Protein AF-A0A815SBW1-F1 (afdb_monomer_lite)

Foldseek 3Di:
DDKDFFWFQPPLVVDPPLPDLLDLVSLLSLLRTDTPADPVRVVVVCQQQCPPLQCLLVVLVVVCVPPHDQWLVLLLVLLCVVDVPLVLLQVLLVVFLVLVVVLPDDSGLSSLLLSLLQSCQVPCVVVLQLLLVVSSVVSNPPPPPDDPPDDRDNSSSSSNSSPVLNLLLFAFDFAKFKDFAADDPVNCVQQDARTKMWAQGKDKTARDDPPPPPRPVGAEMEIEGTDSWGFCLSSYSCNVPGRITIDHGGFMWHFSDWDDDPPHIYTRIYTFDLLSYQAEEEEEALCLSPPPPPCSVVVSSVSNVCSNGHYYYGYHNFLSSSLSSCSHPSNVVCQPRLNYAYEYECAHPPDPPRNRRLVVSLLSCVVSPHRDLLRYAYADPWDWDDWLPDFLVVQDPPDLPAPLAEEADADAPLAVVVVADQVFAEEEEDLDQFWDQLPCLNVPDDDNSNVQRSFWNSSNVQVCCCVVPVVNGGGRDLLTWIKIFQIWGARPDVSPDIHTYIYTYDHQAQQVPPRDPDDQDPDPVVSLVSNLSNVRNSLSSVLVPADPLQNRYEYEAEQRCVPNSVDDLLSVLLSCLPQQADDPDPVPPDGSSSSHNHYYHYDNDVVSSVSNVVSNVVSVVVPD

Secondary structure (DSSP, 8-state):
--EEEEEEETTGGGSTT-S-TT-GGGGGGGGGEEESS-HHHHHHHHHHHT-TTTTHHHHHHHHHTTT----HHHHHHHHHHH-TTTHHHHHHHHHHTHHHHTTT--HHHHHHHHHHHHHIIIIIHHHHHHHHHHHHHHHTT-GGG--TT----HHHHHHHHHHHHHHTTSPEEEEEEEEEE---TTGGGS--TTEEEEE-S-EEEE-S-S--TT-TT-SEEEEEEEEEEEE-GGG-TTTTT--EEEEPTT-EEEEEEEE--SS-EEEEEEE-----SSEEEEEE-TTTT-TT-TTHHHHHHHHHS-TT--EEEEEESSHHHHHHHHHSHHHHTTTT-TTEEEEEES--TTSSSTTTHHHHHHHHHHHTTT--GGGEEEE---EEE------GGGS--S---S--EEEEEES-HHHHGGGS-TTSEEEEEEE--SSSTTTTGGGT--SHHHHHHHTBSHHHHHHHIIIIISTT-----TT--EEEEEEEEE-TTT---EEEEEEEEEPPP-TTSSS-SSPPPSSHHHHHHHHHHHHHHHHHHHHHT-GGGGTTEEEEE--TTSSTT---HHHHHHHHHHHHHS-SSTT--S-GGGGSSEEEEEES-HHHHHHHHHHHHHHHHTT-

InterPro domains:
  IPR000768 NAD:arginine ADP-ribosyltransferase, ART [PF01129] (199-272)
  IPR012664 Conserved hypothetical protein CHP02452 [TIGR02452] (424-581)
  IPR019261 Microbial-type PARG, catalytic domain [PF10021] (405-491)
  IPR043472 Macro domain-like [G3DSA:3.40.220.10] (357-618)

pLDDT: mean 80.77, std 14.23, range [39.78, 98.19]

Sequence (624 aa):
MYVQPVGQIRNFEKLKNYESYNDEVVENYLERAVLYMNERTLREKRDEYAIIEDDFGPMLEKKLANGITPSFGTLKEACEQLDRNSDQHYKKSMETYTYFTKRGISKDEAKACAMAIAFYSGGYSALVSTSANYVCRMERKVAELYTDGEKLNSNALMVMYYLIKGLSRIDFYWGVVTRYVNLDKEDAKDYKPGEILTWLQFSSADKGGDNMTHFTGRNTVFKITSLTGRAIQYFSNCAEEEDEVLFLPHSSFLVCRVVECEPQRQIFLRQIELGLSKYVILWVDDNIFDENWGNKQLMEKATTLGTSVNVHFIPKSNTDSALSFLRSEFGQRLKDRESFRIVTDMKRTNEDDPSMAGVRLLMEVQEINNIPHTKVTFNTTSFVDSDARDYMINYPVPERKNKGQINTKQGRIENVIFDILPDKQVIVLDFADERMPGGLFLYGATTQEETICYNSDTYQALLDLKYNRFDGGFFIPEFGCLYIKHVQFFKPPAFNQRRIVDIIAAACYDLTGEHGLHETPHSAEAIAFNTKKKLQAIIAAAQANTEGNGENTYLILGPIGCGAFKNRLESIAKLWAEILLKPLSPDLNTQQRHAFQHIWFLSGTDQKLRVFERAFDLDIDQRL

Radius of gyration: 29.99 Å; chains: 1; bounding box: 76×49×92 Å

Organism: NCBI:txid433720

Structure (mmCIF, N/CA/C/O backbone):
data_AF-A0A815SBW1-F1
#
_entry.id   AF-A0A815SBW1-F1
#
loop_
_atom_site.group_PDB
_atom_site.id
_atom_site.type_symbol
_atom_site.label_atom_id
_atom_site.label_alt_id
_atom_site.label_comp_id
_atom_site.label_asym_id
_atom_site.label_entity_id
_atom_site.label_seq_id
_atom_site.pdbx_PDB_ins_code
_atom_site.Cartn_x
_atom_site.Cartn_y
_atom_site.Cartn_z
_atom_site.occupancy
_atom_site.B_iso_or_equiv
_atom_site.auth_seq_id
_atom_site.auth_comp_id
_atom_site.auth_asym_id
_atom_site.auth_atom_id
_atom_site.pdbx_PDB_model_num
ATOM 1 N N . MET A 1 1 ? 19.023 -7.613 -27.258 1.00 53.91 1 MET A N 1
ATOM 2 C CA . MET A 1 1 ? 18.565 -6.929 -26.009 1.00 53.91 1 MET A CA 1
ATOM 3 C C . MET A 1 1 ? 18.931 -7.862 -24.869 1.00 53.91 1 MET A C 1
ATOM 5 O O . MET A 1 1 ? 18.723 -9.047 -25.053 1.00 53.91 1 MET A O 1
ATOM 9 N N . TYR A 1 2 ? 19.534 -7.423 -23.756 1.00 72.88 2 TYR A N 1
ATOM 10 C CA . TYR A 1 2 ? 19.914 -8.400 -22.721 1.00 72.88 2 TYR A CA 1
ATOM 11 C C . TYR A 1 2 ? 18.680 -8.764 -21.883 1.00 72.88 2 TYR A C 1
ATOM 13 O O . TYR A 1 2 ? 18.217 -7.973 -21.058 1.00 72.88 2 TYR A O 1
ATOM 21 N N . VAL A 1 3 ? 18.115 -9.933 -22.176 1.00 78.81 3 VAL A N 1
ATOM 22 C CA . VAL A 1 3 ? 16.905 -10.485 -21.564 1.00 78.81 3 VAL A CA 1
ATOM 23 C C . VAL A 1 3 ? 17.292 -11.684 -20.709 1.00 78.81 3 VAL A C 1
ATOM 25 O O . VAL A 1 3 ? 18.215 -12.423 -21.037 1.00 78.81 3 VAL A O 1
ATOM 28 N N . GLN A 1 4 ? 16.587 -11.874 -19.600 1.00 81.38 4 GLN A N 1
ATOM 29 C CA . GLN A 1 4 ? 16.710 -13.055 -18.761 1.00 81.38 4 GLN A CA 1
ATOM 30 C C . GLN A 1 4 ? 15.345 -13.735 -18.635 1.00 81.38 4 GLN A C 1
ATOM 32 O O . GLN A 1 4 ? 14.459 -13.169 -17.993 1.00 81.38 4 GLN A O 1
ATOM 37 N N . PRO A 1 5 ? 15.165 -14.947 -19.183 1.00 85.12 5 PRO A N 1
ATOM 38 C CA . PRO A 1 5 ? 14.006 -15.769 -18.867 1.00 85.12 5 PRO A CA 1
ATOM 39 C C . PRO A 1 5 ? 14.010 -16.152 -17.384 1.00 85.12 5 PRO A C 1
ATOM 41 O O . PRO A 1 5 ? 15.034 -16.588 -16.845 1.00 85.12 5 PRO A O 1
ATOM 44 N N . VAL A 1 6 ? 12.865 -15.977 -16.723 1.00 82.44 6 VAL A N 1
ATOM 45 C CA . VAL A 1 6 ? 12.672 -16.235 -15.283 1.00 82.44 6 VAL A CA 1
ATOM 46 C C . VAL A 1 6 ? 11.744 -17.429 -15.057 1.00 82.44 6 VAL A C 1
ATOM 48 O O . VAL A 1 6 ? 11.948 -18.229 -14.138 1.00 82.44 6 VAL A O 1
ATOM 51 N N . GLY A 1 7 ? 10.752 -17.597 -15.926 1.00 87.62 7 GLY A N 1
ATOM 52 C CA . GLY A 1 7 ? 9.811 -18.706 -15.876 1.00 87.62 7 GLY A CA 1
ATOM 53 C C . GLY A 1 7 ? 8.881 -18.719 -17.077 1.00 87.62 7 GLY A C 1
ATOM 54 O O . GLY A 1 7 ? 9.043 -17.940 -18.011 1.00 87.62 7 GLY A O 1
ATOM 55 N N . GLN A 1 8 ? 7.897 -19.608 -17.031 1.00 91.56 8 GLN A N 1
ATOM 56 C CA . GLN A 1 8 ? 6.909 -19.769 -18.094 1.00 91.56 8 GLN A CA 1
ATOM 57 C C . GLN A 1 8 ? 5.559 -20.229 -17.546 1.00 91.56 8 GLN A C 1
ATOM 59 O O . GLN A 1 8 ? 5.488 -21.010 -16.594 1.00 91.56 8 GLN A O 1
ATOM 64 N N . ILE A 1 9 ? 4.483 -19.825 -18.210 1.00 91.81 9 ILE A N 1
ATOM 65 C CA . ILE A 1 9 ? 3.150 -20.397 -18.045 1.00 91.81 9 ILE A CA 1
ATOM 66 C C . ILE A 1 9 ? 2.960 -21.456 -19.133 1.00 91.81 9 ILE A C 1
ATOM 68 O O . ILE A 1 9 ? 2.867 -21.159 -20.323 1.00 91.81 9 ILE A O 1
ATOM 72 N N . ARG A 1 10 ? 2.917 -22.733 -18.744 1.00 88.56 10 ARG A N 1
ATOM 73 C CA . ARG A 1 10 ? 2.839 -23.837 -19.715 1.00 88.56 10 ARG A CA 1
ATOM 74 C C . ARG A 1 10 ? 1.490 -23.861 -20.431 1.00 88.56 10 ARG A C 1
ATOM 76 O O . ARG A 1 10 ? 0.448 -23.728 -19.796 1.00 88.56 10 ARG A O 1
ATOM 83 N N . ASN A 1 11 ? 1.510 -24.160 -21.733 1.00 84.75 11 ASN A N 1
ATOM 84 C CA . ASN A 1 11 ? 0.318 -24.201 -22.593 1.00 84.75 11 ASN A CA 1
ATOM 85 C C . ASN A 1 11 ? -0.473 -22.877 -22.614 1.00 84.75 11 ASN A C 1
ATOM 87 O O . ASN A 1 11 ? -1.696 -22.907 -22.754 1.00 84.75 11 ASN A O 1
ATOM 91 N N . PHE A 1 12 ? 0.208 -21.734 -22.477 1.00 88.44 12 PHE A N 1
ATOM 92 C CA . PHE A 1 12 ? -0.433 -20.418 -22.435 1.00 88.44 12 PHE A CA 1
ATOM 93 C C . PHE A 1 12 ? -1.325 -20.147 -23.660 1.00 88.44 12 PHE A C 1
ATOM 95 O O . PHE A 1 12 ? -2.463 -19.716 -23.512 1.00 88.44 12 PHE A O 1
ATOM 102 N N . GLU A 1 13 ? -0.876 -20.550 -24.852 1.00 81.12 13 GLU A N 1
ATOM 103 C CA . GLU A 1 13 ? -1.617 -20.431 -26.123 1.00 81.12 13 GLU A CA 1
ATOM 104 C C . GLU A 1 13 ? -2.927 -21.239 -26.189 1.00 81.12 13 GLU A C 1
ATOM 106 O O . GLU A 1 13 ? -3.685 -21.120 -27.142 1.00 81.12 13 GLU A O 1
ATOM 111 N N . LYS A 1 14 ? -3.208 -22.118 -25.220 1.00 80.50 14 LYS A N 1
ATOM 112 C CA . LYS A 1 14 ? -4.460 -22.900 -25.183 1.00 80.50 14 LYS A CA 1
ATOM 113 C C . LYS A 1 14 ? -5.508 -22.298 -24.247 1.00 80.50 14 LYS A C 1
ATOM 115 O O . LYS A 1 14 ? -6.581 -22.878 -24.076 1.00 80.50 14 LYS A O 1
ATOM 120 N N . LEU A 1 15 ? -5.192 -21.188 -23.587 1.00 76.88 15 LEU A N 1
ATOM 121 C CA . LEU A 1 15 ? -6.081 -20.533 -22.633 1.00 76.88 15 LEU A CA 1
ATOM 122 C C . LEU A 1 15 ? -7.129 -19.707 -23.395 1.00 76.88 15 LEU A C 1
ATOM 124 O O . LEU A 1 15 ? -6.849 -19.160 -24.448 1.00 76.88 15 LEU A O 1
ATOM 128 N N . LYS A 1 16 ? -8.374 -19.637 -22.920 1.00 58.50 16 LYS A N 1
ATOM 129 C CA . LYS A 1 16 ? -9.474 -19.089 -23.742 1.00 58.50 16 LYS A CA 1
ATOM 130 C C . LYS A 1 16 ? -9.460 -17.561 -23.911 1.00 58.50 16 LYS A C 1
ATOM 132 O O . LYS A 1 16 ? -10.122 -17.071 -24.814 1.00 58.50 16 LYS A O 1
ATOM 137 N N . ASN A 1 17 ? -8.710 -16.832 -23.076 1.00 64.38 17 ASN A N 1
ATOM 138 C CA . ASN A 1 17 ? -8.818 -15.372 -22.940 1.00 64.38 17 ASN A CA 1
ATOM 139 C C . ASN A 1 17 ? -7.468 -14.621 -23.075 1.00 64.38 17 ASN A C 1
ATOM 141 O O . ASN A 1 17 ? -7.315 -13.567 -22.476 1.00 64.38 17 ASN A O 1
ATOM 145 N N . TYR A 1 18 ? -6.462 -15.135 -23.802 1.00 66.38 18 TYR A N 1
ATOM 146 C CA . TYR A 1 18 ? -5.175 -14.416 -23.988 1.00 66.38 18 TYR A CA 1
ATOM 147 C C . TYR A 1 18 ? -5.120 -13.541 -25.257 1.00 66.38 18 TYR A C 1
ATOM 149 O O . TYR A 1 18 ? -4.085 -12.943 -25.552 1.00 66.38 18 TYR A O 1
ATOM 157 N N . GLU A 1 19 ? -6.198 -13.478 -26.048 1.00 60.44 19 GLU A N 1
ATOM 158 C CA . GLU A 1 19 ? -6.179 -12.802 -27.356 1.00 60.44 19 GLU A CA 1
ATOM 159 C C . GLU A 1 19 ? -6.001 -11.275 -27.259 1.00 60.44 19 GLU A C 1
ATOM 161 O O . GLU A 1 19 ? -5.504 -10.663 -28.213 1.00 60.44 19 GLU A O 1
ATOM 166 N N . SER A 1 20 ? -6.347 -10.682 -26.109 1.00 66.44 20 SER A N 1
ATOM 167 C CA . SER A 1 20 ? -6.164 -9.263 -25.801 1.00 66.44 20 SER A CA 1
ATOM 168 C C . SER A 1 20 ? -4.910 -9.059 -24.947 1.00 66.44 20 SER A C 1
ATOM 170 O O . SER A 1 20 ? -4.802 -9.537 -23.824 1.00 66.44 20 SER A O 1
ATOM 172 N N . TYR A 1 21 ? -3.926 -8.348 -25.488 1.00 65.50 21 TYR A N 1
ATOM 173 C CA . TYR A 1 21 ? -2.617 -8.173 -24.854 1.00 65.50 21 TYR A CA 1
ATOM 174 C C . TYR A 1 21 ? -2.571 -7.102 -23.761 1.00 65.50 21 TYR A C 1
ATOM 176 O O . TYR A 1 21 ? -1.640 -7.101 -22.961 1.00 65.50 21 TYR A O 1
ATOM 184 N N . ASN A 1 22 ? -3.567 -6.215 -23.737 1.00 64.88 22 ASN A N 1
ATOM 185 C CA . ASN A 1 22 ? -3.776 -5.244 -22.663 1.00 64.88 22 ASN A CA 1
ATOM 186 C C . ASN A 1 22 ? -4.653 -5.804 -21.543 1.00 64.88 22 ASN A C 1
ATOM 188 O O . ASN A 1 22 ? -4.996 -5.074 -20.619 1.00 64.88 22 ASN A O 1
ATOM 192 N N . ASP A 1 23 ? -5.071 -7.063 -21.662 1.00 72.94 23 ASP A N 1
ATOM 193 C CA . ASP A 1 23 ? -6.018 -7.667 -20.746 1.00 72.94 23 ASP A CA 1
ATOM 194 C C . ASP A 1 23 ? -5.304 -8.134 -19.483 1.00 72.94 23 ASP A C 1
ATOM 196 O O . ASP A 1 23 ? -4.509 -9.071 -19.508 1.00 72.94 23 ASP A O 1
ATOM 200 N N . GLU A 1 24 ? -5.604 -7.488 -18.365 1.00 79.12 24 GLU A N 1
ATOM 201 C CA . GLU A 1 24 ? -5.153 -7.895 -17.035 1.00 79.12 24 GLU A CA 1
ATOM 202 C C . GLU A 1 24 ? -5.547 -9.337 -16.676 1.00 79.12 24 GLU A C 1
ATOM 204 O O . GLU A 1 24 ? -4.886 -9.960 -15.844 1.00 79.12 24 GLU A O 1
ATOM 209 N N . VAL A 1 25 ? -6.555 -9.921 -17.341 1.00 83.12 25 VAL A N 1
ATOM 210 C CA . VAL A 1 25 ? -6.967 -11.321 -17.156 1.00 83.12 25 VAL A CA 1
ATOM 211 C C . VAL A 1 25 ? -5.816 -12.287 -17.437 1.00 83.12 25 VAL A C 1
ATOM 213 O O . VAL A 1 25 ? -5.794 -13.382 -16.870 1.00 83.12 25 VAL A O 1
ATOM 216 N N . VAL A 1 26 ? -4.813 -11.907 -18.240 1.00 85.25 26 VAL A N 1
ATOM 217 C CA . VAL A 1 26 ? -3.614 -12.742 -18.440 1.00 85.25 26 VAL A CA 1
ATOM 218 C C . VAL A 1 26 ? -2.860 -13.006 -17.133 1.00 85.25 26 VAL A C 1
ATOM 220 O O . VAL A 1 26 ? -2.233 -14.056 -16.976 1.00 85.25 26 VAL A O 1
ATOM 223 N N . GLU A 1 27 ? -2.957 -12.099 -16.160 1.00 86.88 27 GLU A N 1
ATOM 224 C CA . GLU A 1 27 ? -2.308 -12.232 -14.856 1.00 86.88 27 GLU A CA 1
ATOM 225 C C . GLU A 1 27 ? -3.006 -13.270 -13.955 1.00 86.88 27 GLU A C 1
ATOM 227 O O . GLU A 1 27 ? -2.385 -13.805 -13.032 1.00 86.88 27 GLU A O 1
ATOM 232 N N . ASN A 1 28 ? -4.248 -13.668 -14.266 1.00 88.31 28 ASN A N 1
ATOM 233 C CA . ASN A 1 28 ? -4.940 -14.781 -13.593 1.00 88.31 28 ASN A CA 1
ATOM 234 C C . ASN A 1 28 ? -4.257 -16.133 -13.836 1.00 88.31 28 ASN A C 1
ATOM 236 O O . ASN A 1 28 ? -4.526 -17.104 -13.136 1.00 88.31 28 ASN A O 1
ATOM 240 N N . TYR A 1 29 ? -3.354 -16.210 -14.813 1.00 89.50 29 TYR A N 1
ATOM 241 C CA . TYR A 1 29 ? -2.594 -17.421 -15.099 1.00 89.50 29 TYR A CA 1
ATOM 242 C C . TYR A 1 29 ? -1.219 -17.451 -14.424 1.00 89.50 29 TYR A C 1
ATOM 244 O O . TYR A 1 29 ? -0.520 -18.459 -14.545 1.00 89.50 29 TYR A O 1
ATOM 252 N N . LEU A 1 30 ? -0.834 -16.399 -13.687 1.00 88.06 30 LEU A N 1
ATOM 253 C CA . LEU A 1 30 ? 0.416 -16.378 -12.918 1.00 88.06 30 LEU A CA 1
ATOM 254 C C . LEU A 1 30 ? 0.478 -17.502 -11.879 1.00 88.06 30 LEU A C 1
ATOM 256 O O . LEU A 1 30 ? 1.564 -18.022 -11.639 1.00 88.06 30 LEU A O 1
ATOM 260 N N . GLU A 1 31 ? -0.653 -17.953 -11.327 1.00 89.62 31 GLU A N 1
ATOM 261 C CA . GLU A 1 31 ? -0.696 -19.136 -10.449 1.00 89.62 31 GLU A CA 1
ATOM 262 C C . GLU A 1 31 ? -0.103 -20.401 -11.102 1.00 89.62 31 GLU A C 1
ATOM 264 O O . GLU A 1 31 ? 0.369 -21.300 -10.410 1.00 89.62 31 GLU A O 1
ATOM 269 N N . ARG A 1 32 ? -0.101 -20.475 -12.441 1.00 90.31 32 ARG A N 1
ATOM 270 C CA . ARG A 1 32 ? 0.419 -21.605 -13.230 1.00 90.31 32 ARG A CA 1
ATOM 271 C C . ARG A 1 32 ? 1.859 -21.393 -13.690 1.00 90.31 32 ARG A C 1
ATOM 273 O O . ARG A 1 32 ? 2.385 -22.226 -14.437 1.00 90.31 32 ARG A O 1
ATOM 280 N N . ALA A 1 33 ? 2.477 -20.275 -13.312 1.00 88.31 33 ALA A N 1
ATOM 281 C CA . ALA A 1 33 ? 3.846 -19.967 -13.678 1.00 88.31 33 ALA A CA 1
ATOM 282 C C . ALA A 1 33 ? 4.804 -20.963 -13.016 1.00 88.31 33 ALA A C 1
ATOM 284 O O . ALA A 1 33 ? 4.815 -21.144 -11.801 1.00 88.31 33 ALA A O 1
ATOM 285 N N . VAL A 1 34 ? 5.641 -21.589 -13.839 1.00 86.00 34 VAL A N 1
ATOM 286 C CA . VAL A 1 34 ? 6.724 -22.465 -13.402 1.00 86.00 34 VAL A CA 1
ATOM 287 C C . VAL A 1 34 ? 8.032 -21.735 -13.632 1.00 86.00 34 VAL A C 1
ATOM 289 O O . VAL A 1 34 ? 8.348 -21.326 -14.750 1.00 86.00 34 VAL A O 1
ATOM 292 N N . LEU A 1 35 ? 8.809 -21.589 -12.569 1.00 82.19 35 LEU A N 1
ATOM 293 C CA . LEU A 1 35 ? 10.107 -20.936 -12.630 1.00 82.19 35 LEU A CA 1
ATOM 294 C C . LEU A 1 35 ? 11.154 -21.900 -13.179 1.00 82.19 35 LEU A C 1
ATOM 296 O O . LEU A 1 35 ? 11.156 -23.088 -12.855 1.00 82.19 35 LEU A O 1
ATOM 300 N N . TYR A 1 36 ? 12.085 -21.385 -13.982 1.00 81.38 36 TYR A N 1
ATOM 301 C CA . TYR A 1 36 ? 13.206 -22.190 -14.491 1.00 81.38 36 TYR A CA 1
ATOM 302 C C . TYR A 1 36 ? 14.205 -22.590 -13.405 1.00 81.38 36 TYR A C 1
ATOM 304 O O . TYR A 1 36 ? 15.085 -23.424 -13.608 1.00 81.38 36 TYR A O 1
ATOM 312 N N . MET A 1 37 ? 14.060 -21.984 -12.236 1.00 69.19 37 MET A N 1
ATOM 313 C CA . MET A 1 37 ? 14.934 -22.091 -11.089 1.00 69.19 37 MET A CA 1
ATOM 314 C C . MET A 1 37 ? 14.048 -22.387 -9.875 1.00 69.19 37 MET A C 1
ATOM 316 O O . MET A 1 37 ? 13.031 -21.721 -9.693 1.00 69.19 37 MET A O 1
ATOM 320 N N . ASN A 1 38 ? 14.392 -23.381 -9.051 1.00 64.69 38 ASN A N 1
ATOM 321 C CA . ASN A 1 38 ? 13.606 -23.674 -7.843 1.00 64.69 38 ASN A CA 1
ATOM 322 C C . ASN A 1 38 ? 13.710 -22.522 -6.819 1.00 64.69 38 ASN A C 1
ATOM 324 O O . ASN A 1 38 ? 14.631 -21.710 -6.901 1.00 64.69 38 ASN A O 1
ATOM 328 N N . GLU A 1 39 ? 12.787 -22.443 -5.853 1.00 56.88 39 GLU A N 1
ATOM 329 C CA . GLU A 1 39 ? 12.709 -21.333 -4.888 1.00 56.88 39 GLU A CA 1
ATOM 330 C C . GLU A 1 39 ? 14.017 -21.085 -4.125 1.00 56.88 39 GLU A C 1
ATOM 332 O O . GLU A 1 39 ? 14.479 -19.947 -4.045 1.00 56.88 39 GLU A O 1
ATOM 337 N N . ARG A 1 40 ? 14.639 -22.150 -3.607 1.00 62.28 40 ARG A N 1
ATOM 338 C CA . ARG A 1 40 ? 15.899 -22.075 -2.859 1.00 62.28 40 ARG A CA 1
ATOM 339 C C . ARG A 1 40 ? 17.015 -21.508 -3.727 1.00 62.28 40 ARG A C 1
ATOM 341 O O . ARG A 1 40 ? 17.660 -20.544 -3.331 1.00 62.28 40 ARG A O 1
ATOM 348 N N . THR A 1 41 ? 17.175 -22.047 -4.931 1.00 61.12 41 THR A N 1
ATOM 349 C CA . THR A 1 41 ? 18.175 -21.577 -5.883 1.00 61.12 41 THR A CA 1
ATOM 350 C C . THR A 1 41 ? 17.850 -20.170 -6.359 1.00 61.12 41 THR A C 1
ATOM 352 O O . THR A 1 41 ? 18.774 -19.411 -6.539 1.00 61.12 41 THR A O 1
ATOM 355 N N . LEU A 1 42 ? 16.591 -19.753 -6.512 1.00 57.41 42 LEU A N 1
ATOM 356 C CA . LEU A 1 42 ? 16.246 -18.364 -6.853 1.00 57.41 42 LEU A CA 1
ATOM 357 C C . LEU A 1 42 ? 16.512 -17.378 -5.710 1.00 57.41 42 LEU A C 1
ATOM 359 O O . LEU A 1 42 ? 16.828 -16.229 -5.992 1.00 57.41 42 LEU A O 1
ATOM 363 N N . ARG A 1 43 ? 16.395 -17.802 -4.445 1.00 56.97 43 ARG A N 1
ATOM 364 C CA . ARG A 1 43 ? 16.778 -16.996 -3.272 1.00 56.97 43 ARG A CA 1
ATOM 365 C C . ARG A 1 43 ? 18.297 -16.884 -3.150 1.00 56.97 43 ARG A C 1
ATOM 367 O O . ARG A 1 43 ? 18.799 -15.771 -3.101 1.00 56.97 43 ARG A O 1
ATOM 374 N N . GLU A 1 44 ? 19.015 -18.006 -3.208 1.00 57.97 44 GLU A N 1
ATOM 375 C CA . GLU A 1 44 ? 20.489 -18.049 -3.240 1.00 57.97 44 GLU A CA 1
ATOM 376 C C . GLU A 1 44 ? 21.028 -17.258 -4.446 1.00 57.97 44 GLU A C 1
ATOM 378 O O . GLU A 1 44 ? 21.955 -16.461 -4.330 1.00 57.97 44 GLU A O 1
ATOM 383 N N . LYS A 1 45 ? 20.353 -17.381 -5.594 1.00 51.16 45 LYS A N 1
ATOM 384 C CA . LYS A 1 45 ? 20.628 -16.596 -6.791 1.00 51.16 45 LYS A CA 1
ATOM 385 C C . LYS A 1 45 ? 20.134 -15.169 -6.726 1.00 51.16 45 LYS A C 1
ATOM 387 O O . LYS A 1 45 ? 20.577 -14.388 -7.535 1.00 51.16 45 LYS A O 1
ATOM 392 N N . ARG A 1 46 ? 19.246 -14.753 -5.834 1.00 52.72 46 ARG A N 1
ATOM 393 C CA . ARG A 1 46 ? 18.925 -13.324 -5.715 1.00 52.72 46 ARG A CA 1
ATOM 394 C C . ARG A 1 46 ? 20.130 -12.574 -5.150 1.00 52.72 46 ARG A C 1
ATOM 396 O O . ARG A 1 46 ? 20.477 -11.520 -5.679 1.00 52.72 46 ARG A O 1
ATOM 403 N N . ASP A 1 47 ? 20.789 -13.185 -4.168 1.00 48.38 47 ASP A N 1
ATOM 404 C CA . ASP A 1 47 ? 22.033 -12.697 -3.569 1.00 48.38 47 ASP A CA 1
ATOM 405 C C . ASP A 1 47 ? 23.230 -12.826 -4.536 1.00 48.38 47 ASP A C 1
ATOM 407 O O . ASP A 1 47 ? 24.166 -12.034 -4.470 1.00 48.38 47 ASP A O 1
ATOM 411 N N . GLU A 1 48 ? 23.193 -13.793 -5.465 1.00 43.03 48 GLU A N 1
ATOM 412 C CA . GLU A 1 48 ? 24.248 -14.035 -6.466 1.00 43.03 48 GLU A CA 1
ATOM 413 C C . GLU A 1 48 ? 23.982 -13.387 -7.842 1.00 43.03 48 GLU A C 1
ATOM 415 O O . GLU A 1 48 ? 24.920 -13.138 -8.575 1.00 43.03 48 GLU A O 1
ATOM 420 N N . TYR A 1 49 ? 22.736 -13.111 -8.244 1.00 40.69 49 TYR A N 1
ATOM 421 C CA . TYR A 1 49 ? 22.359 -12.628 -9.592 1.00 40.69 49 TYR A CA 1
ATOM 422 C C . TYR A 1 49 ? 22.096 -11.134 -9.634 1.00 40.69 49 TYR A C 1
ATOM 424 O O . TYR A 1 49 ? 21.878 -10.602 -10.731 1.00 40.69 49 TYR A O 1
ATOM 432 N N . ALA A 1 50 ? 22.142 -10.493 -8.462 1.00 43.81 50 ALA A N 1
ATOM 433 C CA . ALA A 1 50 ? 21.922 -9.075 -8.289 1.00 43.81 50 ALA A CA 1
ATOM 434 C C . ALA A 1 50 ? 20.615 -8.686 -9.003 1.00 43.81 50 ALA A C 1
ATOM 436 O O . ALA A 1 50 ? 20.613 -8.040 -10.049 1.00 43.81 50 ALA A O 1
ATOM 437 N N . ILE A 1 51 ? 19.472 -9.151 -8.489 1.00 47.38 51 ILE A N 1
ATOM 438 C CA . ILE A 1 51 ? 18.192 -8.525 -8.848 1.00 47.38 51 ILE A CA 1
ATOM 439 C C . ILE A 1 51 ? 18.200 -7.186 -8.118 1.00 47.38 51 ILE A C 1
ATOM 441 O O . ILE A 1 51 ? 17.772 -7.080 -6.971 1.00 47.38 51 ILE A O 1
ATOM 445 N N . ILE A 1 52 ? 18.828 -6.198 -8.755 1.00 51.59 52 ILE A N 1
ATOM 446 C CA . ILE A 1 52 ? 19.213 -4.932 -8.138 1.00 51.59 52 ILE A CA 1
ATOM 447 C C . ILE A 1 52 ? 18.035 -3.948 -8.160 1.00 51.59 52 ILE A C 1
ATOM 449 O O . ILE A 1 52 ? 18.237 -2.767 -8.367 1.00 51.59 52 ILE A O 1
ATOM 453 N N . GLU A 1 53 ? 16.787 -4.386 -8.006 1.00 54.94 53 GLU A N 1
ATOM 454 C CA . GLU A 1 53 ? 15.649 -3.448 -7.984 1.00 54.94 53 GLU A CA 1
ATOM 455 C C . GLU A 1 53 ? 15.604 -2.651 -6.671 1.00 54.94 53 GLU A C 1
ATOM 457 O O . GLU A 1 53 ? 15.299 -1.457 -6.667 1.00 54.94 53 GLU A O 1
ATOM 462 N N . ASP A 1 54 ? 15.992 -3.290 -5.565 1.00 55.84 54 ASP A N 1
ATOM 463 C CA . ASP A 1 54 ? 16.064 -2.674 -4.234 1.00 55.84 54 ASP A CA 1
ATOM 464 C C . ASP A 1 54 ? 17.364 -1.907 -3.998 1.00 55.84 54 ASP A C 1
ATOM 466 O O . ASP A 1 54 ? 17.367 -0.836 -3.394 1.00 55.84 54 ASP A O 1
ATOM 470 N N . ASP A 1 55 ? 18.472 -2.474 -4.477 1.00 57.16 55 ASP A N 1
ATOM 471 C CA . ASP A 1 55 ? 19.816 -2.026 -4.128 1.00 57.16 55 ASP A CA 1
ATOM 472 C C . ASP A 1 55 ? 20.444 -1.144 -5.209 1.00 57.16 55 ASP A C 1
ATOM 474 O O . ASP A 1 55 ? 21.599 -0.764 -5.054 1.00 57.16 55 ASP A O 1
ATOM 478 N N . PHE A 1 56 ? 19.734 -0.782 -6.295 1.00 67.75 56 PHE A N 1
ATOM 479 C CA . PHE A 1 56 ? 20.395 -0.106 -7.422 1.00 67.75 56 PHE A CA 1
ATOM 480 C C . PHE A 1 56 ? 20.958 1.238 -6.981 1.00 67.75 56 PHE A C 1
ATOM 482 O O . PHE A 1 56 ? 22.144 1.504 -7.151 1.00 67.75 56 PHE A O 1
ATOM 489 N N . GLY A 1 57 ? 20.114 2.066 -6.362 1.00 71.00 57 GLY A N 1
ATOM 490 C CA . GLY A 1 57 ? 20.509 3.352 -5.790 1.00 71.00 57 GLY A CA 1
ATOM 491 C C . GLY A 1 57 ? 21.605 3.194 -4.731 1.00 71.00 57 GLY A C 1
ATOM 492 O O . GLY A 1 57 ? 22.702 3.706 -4.949 1.00 71.00 57 GLY A O 1
ATOM 493 N N . PRO A 1 58 ? 21.369 2.435 -3.641 1.00 70.31 58 PRO A N 1
ATOM 494 C CA . PRO A 1 58 ? 22.363 2.216 -2.585 1.00 70.31 58 PRO A CA 1
ATOM 495 C C . PRO A 1 58 ? 23.713 1.664 -3.077 1.00 70.31 58 PRO A C 1
ATOM 497 O O . PRO A 1 58 ? 24.779 2.056 -2.599 1.00 70.31 58 PRO A O 1
ATOM 500 N N . MET A 1 59 ? 23.706 0.768 -4.063 1.00 71.94 59 MET A N 1
ATOM 501 C CA . MET A 1 59 ? 24.919 0.243 -4.687 1.00 71.94 59 MET A CA 1
ATOM 502 C C . MET A 1 59 ? 25.635 1.327 -5.494 1.00 71.94 59 MET A C 1
ATOM 504 O O . MET A 1 59 ? 26.852 1.461 -5.360 1.00 71.94 59 MET A O 1
ATOM 508 N N . LEU A 1 60 ? 24.920 2.101 -6.318 1.00 76.62 60 LEU A N 1
ATOM 509 C CA . LEU A 1 60 ? 25.514 3.229 -7.039 1.00 76.62 60 LEU A CA 1
ATOM 510 C C . LEU A 1 60 ? 26.131 4.236 -6.062 1.00 76.62 60 LEU A C 1
ATOM 512 O O . LEU A 1 60 ? 27.270 4.651 -6.267 1.00 76.62 60 LEU A O 1
ATOM 516 N N . GLU A 1 61 ? 25.438 4.555 -4.966 1.00 76.88 61 GLU A N 1
ATOM 517 C CA . GLU A 1 61 ? 25.953 5.404 -3.885 1.00 76.88 61 GLU A CA 1
ATOM 518 C C . GLU A 1 61 ? 27.250 4.838 -3.302 1.00 76.88 61 GLU A C 1
ATOM 520 O O . GLU A 1 61 ? 28.252 5.548 -3.221 1.00 76.88 61 GLU A O 1
ATOM 525 N N . LYS A 1 62 ? 27.286 3.540 -2.977 1.00 77.38 62 LYS A N 1
ATOM 526 C CA . LYS A 1 62 ? 28.494 2.868 -2.474 1.00 77.38 62 LYS A CA 1
ATOM 527 C C . LYS A 1 62 ? 29.651 2.911 -3.474 1.00 77.38 62 LYS A C 1
ATOM 529 O O . LYS A 1 62 ? 30.799 3.074 -3.067 1.00 77.38 62 LYS A O 1
ATOM 534 N N . LYS A 1 63 ? 29.386 2.746 -4.774 1.00 76.88 63 LYS A N 1
ATOM 535 C CA . LYS A 1 63 ? 30.428 2.813 -5.816 1.00 76.88 63 LYS A CA 1
ATOM 536 C C . LYS A 1 63 ? 30.935 4.250 -6.010 1.00 76.88 63 LYS A C 1
ATOM 538 O O . LYS A 1 63 ? 32.126 4.422 -6.262 1.00 76.88 63 LYS A O 1
ATOM 543 N N . LEU A 1 64 ? 30.070 5.256 -5.853 1.00 78.31 64 LEU A N 1
ATOM 544 C CA . LEU A 1 64 ? 30.420 6.684 -5.909 1.00 78.31 64 LEU A CA 1
ATOM 545 C C . LEU A 1 64 ? 31.166 7.167 -4.652 1.00 78.31 64 LEU A C 1
ATOM 547 O O . LEU A 1 64 ? 32.034 8.033 -4.756 1.00 78.31 64 LEU A O 1
ATOM 551 N N . ALA A 1 65 ? 30.907 6.556 -3.489 1.00 70.19 65 ALA A N 1
ATOM 552 C CA . ALA A 1 65 ? 31.533 6.891 -2.205 1.00 70.19 65 ALA A CA 1
ATOM 553 C C . ALA A 1 65 ? 33.073 6.758 -2.187 1.00 70.19 65 ALA A C 1
ATOM 555 O O . ALA A 1 65 ? 33.724 7.298 -1.294 1.00 70.19 65 ALA A O 1
ATOM 556 N N . ASN A 1 66 ? 33.680 6.126 -3.198 1.00 64.69 66 ASN A N 1
ATOM 557 C CA . ASN A 1 66 ? 35.131 6.070 -3.409 1.00 64.69 66 ASN A CA 1
ATOM 558 C C . ASN A 1 66 ? 35.721 7.390 -3.965 1.00 64.69 66 ASN A C 1
ATOM 560 O O . ASN A 1 66 ? 36.555 7.367 -4.869 1.00 64.69 66 ASN A O 1
ATOM 564 N N . GLY A 1 67 ? 35.310 8.542 -3.419 1.00 60.44 67 GLY A N 1
ATOM 565 C CA . GLY A 1 67 ? 35.980 9.833 -3.625 1.00 60.44 67 GLY A CA 1
ATOM 566 C C . GLY A 1 67 ? 35.280 10.859 -4.523 1.00 60.44 67 GLY A C 1
ATOM 567 O O . GLY A 1 67 ? 35.881 11.898 -4.789 1.00 60.44 67 GLY A O 1
ATOM 568 N N . ILE A 1 68 ? 34.039 10.629 -4.972 1.00 71.38 68 ILE A N 1
ATOM 569 C CA . ILE A 1 68 ? 33.268 11.621 -5.743 1.00 71.38 68 ILE A CA 1
ATOM 570 C C . ILE A 1 68 ? 31.992 11.973 -4.979 1.00 71.38 68 ILE A C 1
ATOM 572 O O . ILE A 1 68 ? 31.120 11.128 -4.807 1.00 71.38 68 ILE A O 1
ATOM 576 N N . THR A 1 69 ? 31.854 13.231 -4.559 1.00 83.00 69 THR A N 1
ATOM 577 C CA . THR A 1 69 ? 30.606 13.734 -3.968 1.00 83.00 69 THR A CA 1
ATOM 578 C C . THR A 1 69 ? 29.596 14.024 -5.085 1.00 83.00 69 THR A C 1
ATOM 580 O O . THR A 1 69 ? 29.846 14.918 -5.906 1.00 83.00 69 THR A O 1
ATOM 583 N N . PRO A 1 70 ? 28.455 13.313 -5.158 1.00 88.44 70 PRO A N 1
ATOM 584 C CA . PRO A 1 70 ? 27.442 13.594 -6.166 1.00 88.44 70 PRO A CA 1
ATOM 585 C C . PRO A 1 70 ? 26.848 14.988 -5.951 1.00 88.44 70 PRO A C 1
ATOM 587 O O . PRO A 1 70 ? 26.393 15.319 -4.860 1.00 88.44 70 PRO A O 1
ATOM 590 N N . SER A 1 71 ? 26.828 15.798 -7.003 1.00 93.00 71 SER A N 1
ATOM 591 C CA . SER A 1 71 ? 26.160 17.102 -7.056 1.00 93.00 71 SER A CA 1
ATOM 592 C C . SER A 1 71 ? 25.797 17.427 -8.502 1.00 93.00 71 SER A C 1
ATOM 594 O O . SER A 1 71 ? 26.249 16.749 -9.431 1.00 93.00 71 SER A O 1
ATOM 596 N N . PHE A 1 72 ? 25.013 18.478 -8.720 1.00 95.75 72 PHE A N 1
ATOM 597 C CA . PHE A 1 72 ? 24.783 18.977 -10.075 1.00 95.75 72 PHE A CA 1
ATOM 598 C C . PHE A 1 72 ? 26.090 19.377 -10.773 1.00 95.75 72 PHE A C 1
ATOM 600 O O . PHE A 1 72 ? 26.253 19.113 -11.962 1.00 95.75 72 PHE A O 1
ATOM 607 N N . GLY A 1 73 ? 27.033 19.972 -10.036 1.00 94.25 73 GLY A N 1
ATOM 608 C CA . GLY A 1 73 ? 28.342 20.356 -10.568 1.00 94.25 73 GLY A CA 1
ATOM 609 C C . GLY A 1 73 ? 29.146 19.153 -11.060 1.00 94.25 73 GLY A C 1
ATOM 610 O O . GLY A 1 73 ? 29.584 19.141 -12.207 1.00 94.25 73 GLY A O 1
ATOM 611 N N . THR A 1 74 ? 29.258 18.102 -10.240 1.00 92.69 74 THR A N 1
ATOM 612 C CA . THR A 1 74 ? 30.019 16.898 -10.619 1.00 92.69 74 THR A CA 1
ATOM 613 C C . THR A 1 74 ? 29.341 16.104 -11.734 1.00 92.69 74 THR A C 1
ATOM 615 O O . THR A 1 74 ? 30.028 15.552 -12.592 1.00 92.69 74 THR A O 1
ATOM 618 N N . LEU A 1 75 ? 28.002 16.092 -11.801 1.00 94.62 75 LEU A N 1
ATOM 619 C CA . LEU A 1 75 ? 27.287 15.531 -12.952 1.00 94.62 75 LEU A CA 1
ATOM 620 C C . LEU A 1 75 ? 27.546 16.336 -14.231 1.00 94.62 75 LEU A C 1
ATOM 622 O O . LEU A 1 75 ? 27.734 15.741 -15.291 1.00 94.62 75 LEU A O 1
ATOM 626 N N . LYS A 1 76 ? 27.551 17.671 -14.153 1.00 94.06 76 LYS A N 1
ATOM 627 C CA . LYS A 1 76 ? 27.809 18.529 -15.314 1.00 94.06 76 LYS A CA 1
ATOM 628 C C . LYS A 1 76 ? 29.199 18.267 -15.888 1.00 94.06 76 LYS A C 1
ATOM 630 O O . LYS A 1 76 ? 29.312 18.037 -17.087 1.00 94.06 76 LYS A O 1
ATOM 635 N N . GLU A 1 77 ? 30.219 18.216 -15.034 1.00 92.06 77 GLU A N 1
ATOM 636 C CA . GLU A 1 77 ? 31.594 17.875 -15.425 1.00 92.06 77 GLU A CA 1
ATOM 637 C C . GLU A 1 77 ? 31.676 16.474 -16.047 1.00 92.06 77 GLU A C 1
ATOM 639 O O . GLU A 1 77 ? 32.328 16.282 -17.074 1.00 92.06 77 GLU A O 1
ATOM 644 N N . ALA A 1 78 ? 30.976 15.493 -15.467 1.00 91.19 78 ALA A N 1
ATOM 645 C CA . ALA A 1 78 ? 30.887 14.147 -16.027 1.00 91.19 78 ALA A CA 1
ATOM 646 C C . ALA A 1 78 ? 30.254 14.155 -17.430 1.00 91.19 78 ALA A C 1
ATOM 648 O O . ALA A 1 78 ? 30.778 13.509 -18.336 1.00 91.19 78 ALA A O 1
ATOM 649 N N . CYS A 1 79 ? 29.171 14.912 -17.632 1.00 92.31 79 CYS A N 1
ATOM 650 C CA . CYS A 1 79 ? 28.525 15.056 -18.937 1.00 92.31 79 CYS A CA 1
ATOM 651 C C . CYS A 1 79 ? 29.430 15.776 -19.945 1.00 92.31 79 CYS A C 1
ATOM 653 O O . CYS A 1 79 ? 29.516 15.325 -21.074 1.00 92.31 79 CYS A O 1
ATOM 655 N N . GLU A 1 80 ? 30.144 16.837 -19.555 1.00 91.75 80 GLU A N 1
ATOM 656 C CA . GLU A 1 80 ? 31.100 17.569 -20.413 1.00 91.75 80 GLU A CA 1
ATOM 657 C C . GLU A 1 80 ? 32.282 16.702 -20.876 1.00 91.75 80 GLU A C 1
ATOM 659 O O . GLU A 1 80 ? 32.804 16.871 -21.979 1.00 91.75 80 GLU A O 1
ATOM 664 N N . GLN A 1 81 ? 32.712 15.753 -20.043 1.00 89.81 81 GLN A N 1
ATOM 665 C CA . GLN A 1 81 ? 33.759 14.799 -20.412 1.00 89.81 81 GLN A CA 1
ATOM 666 C C . GLN A 1 81 ? 33.263 13.718 -21.381 1.00 89.81 81 GLN A C 1
ATOM 668 O O . GLN A 1 81 ? 34.062 13.170 -22.142 1.00 89.81 81 GLN A O 1
ATOM 673 N N . LEU A 1 82 ? 31.970 13.387 -21.335 1.00 88.56 82 LEU A N 1
ATOM 674 C CA . LEU A 1 82 ? 31.342 12.387 -22.202 1.00 88.56 82 LEU A CA 1
ATOM 675 C C . LEU A 1 82 ? 30.813 12.994 -23.511 1.00 88.56 82 LEU A C 1
ATOM 677 O O . LEU A 1 82 ? 30.875 12.340 -24.549 1.00 88.56 82 LEU A O 1
ATOM 681 N N . ASP A 1 83 ? 30.344 14.239 -23.456 1.00 86.94 83 ASP A N 1
ATOM 682 C CA . ASP A 1 83 ? 29.811 15.028 -24.559 1.00 86.94 83 ASP A CA 1
ATOM 683 C C . ASP A 1 83 ? 30.426 16.432 -24.578 1.00 86.94 83 ASP A C 1
ATOM 685 O O . ASP A 1 83 ? 30.220 17.247 -23.676 1.00 86.94 83 ASP A O 1
ATOM 689 N N . ARG A 1 84 ? 31.117 16.758 -25.673 1.00 71.50 84 ARG A N 1
ATOM 690 C CA . ARG A 1 84 ? 31.700 18.090 -25.884 1.00 71.50 84 ARG A CA 1
ATOM 691 C C . ARG A 1 84 ? 30.652 19.181 -26.154 1.00 71.50 84 ARG A C 1
ATOM 693 O O . ARG A 1 84 ? 31.013 20.353 -26.116 1.00 71.50 84 ARG A O 1
ATOM 700 N N . ASN A 1 85 ? 29.394 18.824 -26.422 1.00 73.44 85 ASN A N 1
ATOM 701 C CA . ASN A 1 85 ? 28.266 19.729 -26.667 1.00 73.44 85 ASN A CA 1
ATOM 702 C C . ASN A 1 85 ? 27.166 19.616 -25.586 1.00 73.44 85 ASN A C 1
ATOM 704 O O . ASN A 1 85 ? 25.973 19.726 -25.868 1.00 73.44 85 ASN A O 1
ATOM 708 N N . SER A 1 86 ? 27.562 19.439 -24.322 1.00 81.56 86 SER A N 1
ATOM 709 C CA . SER A 1 86 ? 26.636 19.199 -23.204 1.00 81.56 86 SER A CA 1
ATOM 710 C C . SER A 1 86 ? 25.720 20.382 -22.821 1.00 81.56 86 SER A C 1
ATOM 712 O O . SER A 1 86 ? 24.844 20.240 -21.959 1.00 81.56 86 SER A O 1
ATOM 714 N N . ASP A 1 87 ? 25.888 21.547 -23.458 1.00 88.12 87 ASP A N 1
ATOM 715 C CA . ASP A 1 87 ? 25.129 22.778 -23.190 1.00 88.12 87 ASP A CA 1
ATOM 716 C C . ASP A 1 87 ? 23.619 22.599 -23.431 1.00 88.12 87 ASP A C 1
ATOM 718 O O . ASP A 1 87 ? 22.791 23.161 -22.711 1.00 88.12 87 ASP A O 1
ATOM 722 N N . GLN A 1 88 ? 23.247 21.746 -24.391 1.00 90.94 88 GLN A N 1
ATOM 723 C CA . GLN A 1 88 ? 21.854 21.374 -24.644 1.00 90.94 88 GLN A CA 1
ATOM 724 C C . GLN A 1 88 ? 21.207 20.721 -23.412 1.00 90.94 88 GLN A C 1
ATOM 726 O O . GLN A 1 88 ? 20.130 21.140 -22.985 1.00 90.94 88 GLN A O 1
ATOM 731 N N . HIS A 1 89 ? 21.872 19.735 -22.799 1.00 93.19 89 HIS A N 1
ATOM 732 C CA . HIS A 1 89 ? 21.347 19.042 -21.614 1.00 93.19 89 HIS A CA 1
ATOM 733 C C . HIS A 1 89 ? 21.236 19.987 -20.413 1.00 93.19 89 HIS A C 1
ATOM 735 O O . HIS A 1 89 ? 20.298 19.893 -19.618 1.00 93.19 89 HIS A O 1
ATOM 741 N N . TYR A 1 90 ? 22.181 20.925 -20.284 1.00 94.38 90 TYR A N 1
ATOM 742 C CA . TYR A 1 90 ? 22.137 21.956 -19.251 1.00 94.38 90 TYR A CA 1
ATOM 743 C C . TYR A 1 90 ? 20.911 22.864 -19.411 1.00 94.38 90 TYR A C 1
ATOM 745 O O . TYR A 1 90 ? 20.179 23.078 -18.442 1.00 94.38 90 TYR A O 1
ATOM 753 N N . LYS A 1 91 ? 20.655 23.365 -20.626 1.00 94.81 91 LYS A N 1
ATOM 754 C CA . LYS A 1 91 ? 19.480 24.201 -20.925 1.00 94.81 91 LYS A CA 1
ATOM 755 C C . LYS A 1 91 ? 18.183 23.468 -20.594 1.00 94.81 91 LYS A C 1
ATOM 757 O O . LYS A 1 91 ? 17.390 23.976 -19.800 1.00 94.81 91 LYS A O 1
ATOM 762 N N . LYS A 1 92 ? 18.038 22.228 -21.073 1.00 94.75 92 LYS A N 1
ATOM 763 C CA . LYS A 1 92 ? 16.863 21.391 -20.792 1.00 94.75 92 LYS A CA 1
ATOM 764 C C . LYS A 1 92 ? 16.668 21.133 -19.294 1.00 94.75 92 LYS A C 1
ATOM 766 O O . LYS A 1 92 ? 15.545 21.169 -18.788 1.00 94.75 92 LYS A O 1
ATOM 771 N N . SER A 1 93 ? 17.756 20.938 -18.548 1.00 96.56 93 SER A N 1
ATOM 772 C CA . SER A 1 93 ? 17.712 20.832 -17.085 1.00 96.56 93 SER A CA 1
ATOM 773 C C . SER A 1 93 ? 17.177 22.108 -16.426 1.00 96.56 93 SER A C 1
ATOM 775 O O . SER A 1 93 ? 16.318 22.031 -15.545 1.00 96.56 93 SER A O 1
ATOM 777 N N . MET A 1 94 ? 17.626 23.292 -16.862 1.00 97.00 94 MET A N 1
ATOM 778 C CA . MET A 1 94 ? 17.157 24.568 -16.300 1.00 97.00 94 MET A CA 1
ATOM 779 C C . MET A 1 94 ? 15.673 24.835 -16.578 1.00 97.00 94 MET A C 1
ATOM 781 O O . MET A 1 94 ? 15.021 25.493 -15.768 1.00 97.00 94 MET A O 1
ATOM 785 N N . GLU A 1 95 ? 15.128 24.296 -17.665 1.00 96.19 95 GLU A N 1
ATOM 786 C CA . GLU A 1 95 ? 13.700 24.379 -17.991 1.00 96.19 95 GLU A CA 1
ATOM 787 C C . GLU A 1 95 ? 12.852 23.447 -17.113 1.00 96.19 95 GLU A C 1
ATOM 789 O O . GLU A 1 95 ? 11.773 23.816 -16.644 1.00 96.19 95 GLU A O 1
ATOM 794 N N . THR A 1 96 ? 13.348 22.240 -16.839 1.00 96.56 96 THR A N 1
ATOM 795 C CA . THR A 1 96 ? 12.512 21.142 -16.326 1.00 96.56 96 THR A CA 1
ATOM 796 C C . THR A 1 96 ? 12.711 20.821 -14.844 1.00 96.56 96 THR A C 1
ATOM 798 O O . THR A 1 96 ? 11.830 20.206 -14.240 1.00 96.56 96 THR A O 1
ATOM 801 N N . TYR A 1 97 ? 13.792 21.289 -14.200 1.00 96.88 97 TYR A N 1
ATOM 802 C CA . TYR A 1 97 ? 14.112 20.941 -12.801 1.00 96.88 97 TYR A CA 1
ATOM 803 C C . TYR A 1 97 ? 13.009 21.298 -11.792 1.00 96.88 97 TYR A C 1
ATOM 805 O O . TYR A 1 97 ? 12.904 20.668 -10.737 1.00 96.88 97 TYR A O 1
ATOM 813 N N . THR A 1 98 ? 12.176 22.299 -12.098 1.00 95.69 98 THR A N 1
ATOM 814 C CA . THR A 1 98 ? 11.102 22.744 -11.197 1.00 95.69 98 THR A CA 1
ATOM 815 C C . THR A 1 98 ? 10.057 21.656 -10.937 1.00 95.69 98 THR A C 1
ATOM 817 O O . THR A 1 98 ? 9.425 21.655 -9.877 1.00 95.69 98 THR A O 1
ATOM 820 N N . TYR A 1 99 ? 9.917 20.694 -11.857 1.00 93.38 99 TYR A N 1
ATOM 821 C CA . TYR A 1 99 ? 9.101 19.495 -11.665 1.00 93.38 99 TYR A CA 1
ATOM 822 C C . TYR A 1 99 ? 9.523 18.726 -10.408 1.00 93.38 99 TYR A C 1
ATOM 824 O O . TYR A 1 99 ? 8.685 18.363 -9.581 1.00 93.38 99 TYR A O 1
ATOM 832 N N . PHE A 1 100 ? 10.832 18.527 -10.233 1.00 91.06 100 PHE A N 1
ATOM 833 C CA . PHE A 1 100 ? 11.377 17.761 -9.119 1.00 91.06 100 PHE A CA 1
ATOM 834 C C . PHE A 1 100 ? 11.396 18.554 -7.812 1.00 91.06 100 PHE A C 1
ATOM 836 O O . PHE A 1 100 ? 11.132 17.988 -6.754 1.00 91.06 100 PHE A O 1
ATOM 843 N N . THR A 1 101 ? 11.635 19.870 -7.854 1.00 90.75 101 THR A N 1
ATOM 844 C CA . THR A 1 101 ? 11.585 20.692 -6.630 1.00 90.75 101 THR A CA 1
ATOM 845 C C . THR A 1 101 ? 10.187 20.727 -6.017 1.00 90.75 101 THR A C 1
ATOM 847 O O . THR A 1 101 ? 10.054 20.729 -4.798 1.00 90.75 101 THR A O 1
ATOM 850 N N . LYS A 1 102 ? 9.130 20.690 -6.845 1.00 87.25 102 LYS A N 1
ATOM 851 C CA . LYS A 1 102 ? 7.737 20.572 -6.372 1.00 87.25 102 LYS A CA 1
ATOM 852 C C . LYS A 1 102 ? 7.454 19.235 -5.673 1.00 87.25 102 LYS A C 1
ATOM 854 O O . LYS A 1 102 ? 6.496 19.146 -4.918 1.00 87.25 102 LYS A O 1
ATOM 859 N N . ARG A 1 103 ? 8.298 18.224 -5.899 1.00 81.94 103 ARG A N 1
ATOM 860 C CA . ARG A 1 103 ? 8.246 16.887 -5.286 1.00 81.94 103 ARG A CA 1
ATOM 861 C C . ARG A 1 103 ? 9.249 16.724 -4.134 1.00 81.94 103 ARG A C 1
ATOM 863 O O . ARG A 1 103 ? 9.599 15.609 -3.768 1.00 81.94 103 ARG A O 1
ATOM 870 N N . GLY A 1 104 ? 9.712 17.834 -3.555 1.00 79.69 104 GLY A N 1
ATOM 871 C CA . GLY A 1 104 ? 10.396 17.836 -2.260 1.00 79.69 104 GLY A CA 1
ATOM 872 C C . GLY A 1 104 ? 11.906 17.595 -2.283 1.00 79.69 104 GLY A C 1
ATOM 873 O O . GLY A 1 104 ? 12.490 17.463 -1.211 1.00 79.69 104 GLY A O 1
ATOM 874 N N . ILE A 1 105 ? 12.565 17.571 -3.450 1.00 84.94 105 ILE A N 1
ATOM 875 C CA . ILE A 1 105 ? 14.033 17.467 -3.501 1.00 84.94 105 ILE A CA 1
ATOM 876 C C . ILE A 1 105 ? 14.750 18.802 -3.683 1.00 84.94 105 ILE A C 1
ATOM 878 O O . ILE A 1 105 ? 14.200 19.769 -4.217 1.00 84.94 105 ILE A O 1
ATOM 882 N N . SER A 1 106 ? 16.004 18.845 -3.220 1.00 92.12 106 SER A N 1
ATOM 883 C CA . SER A 1 106 ? 16.838 20.046 -3.258 1.00 92.12 106 SER A CA 1
ATOM 884 C C . SER A 1 106 ? 17.025 20.557 -4.688 1.00 92.12 106 SER A C 1
ATOM 886 O O . SER A 1 106 ? 17.015 19.796 -5.654 1.00 92.12 106 SER A O 1
ATOM 888 N N . LYS A 1 107 ? 17.236 21.869 -4.835 1.00 95.94 107 LYS A N 1
ATOM 889 C CA . LYS A 1 107 ? 17.453 22.490 -6.150 1.00 95.94 107 LYS A CA 1
ATOM 890 C C . LYS A 1 107 ? 18.664 21.908 -6.886 1.00 95.94 107 LYS A C 1
ATOM 892 O O . LYS A 1 107 ? 18.627 21.827 -8.109 1.00 95.94 107 LYS A O 1
ATOM 897 N N . ASP A 1 108 ? 19.719 21.541 -6.162 1.00 96.00 108 ASP A N 1
ATOM 898 C CA . ASP A 1 108 ? 20.910 20.911 -6.743 1.00 96.00 108 ASP A CA 1
ATOM 899 C C . ASP A 1 108 ? 20.561 19.537 -7.331 1.00 96.00 108 ASP A C 1
ATOM 901 O O . ASP A 1 108 ? 20.716 19.305 -8.529 1.00 96.00 108 ASP A O 1
ATOM 905 N N . GLU A 1 109 ? 19.947 18.675 -6.520 1.00 93.31 109 GLU A N 1
ATOM 906 C CA . GLU A 1 109 ? 19.543 17.332 -6.933 1.00 93.31 109 GLU A CA 1
ATOM 907 C C . GLU A 1 109 ? 18.507 17.358 -8.065 1.00 93.31 109 GLU A C 1
ATOM 909 O O . GLU A 1 109 ? 18.593 16.572 -9.005 1.00 93.31 109 GLU A O 1
ATOM 914 N N . ALA A 1 110 ? 17.553 18.289 -8.011 1.00 95.44 110 ALA A N 1
ATOM 915 C CA . ALA A 1 110 ? 16.524 18.464 -9.031 1.00 95.44 110 ALA A CA 1
ATOM 916 C C . ALA A 1 110 ? 17.124 18.772 -10.407 1.00 95.44 110 ALA A C 1
ATOM 918 O O . ALA A 1 110 ? 16.714 18.193 -11.414 1.00 95.44 110 ALA A O 1
ATOM 919 N N . LYS A 1 111 ? 18.120 19.664 -10.450 1.00 97.88 111 LYS A N 1
ATOM 920 C CA . LYS A 1 111 ? 18.848 19.991 -11.680 1.00 97.88 111 LYS A CA 1
ATOM 921 C C . LYS A 1 111 ? 19.649 18.798 -12.185 1.00 97.88 111 LYS A C 1
ATOM 923 O O . LYS A 1 111 ? 19.668 18.548 -13.389 1.00 97.88 111 LYS A O 1
ATOM 928 N N . ALA A 1 112 ? 20.273 18.050 -11.278 1.00 96.50 112 ALA A N 1
ATOM 929 C CA . ALA A 1 112 ? 21.035 16.861 -11.627 1.00 96.50 112 ALA A CA 1
ATOM 930 C C . ALA A 1 112 ? 20.145 15.759 -12.226 1.00 96.50 112 ALA A C 1
ATOM 932 O O . ALA A 1 112 ? 20.443 15.253 -13.304 1.00 96.50 112 ALA A O 1
ATOM 933 N N . CYS A 1 113 ? 19.000 15.467 -11.604 1.00 95.19 113 CYS A N 1
ATOM 934 C CA . CYS A 1 113 ? 18.016 14.512 -12.123 1.00 95.19 113 CYS A CA 1
ATOM 935 C C . CYS A 1 113 ? 17.524 14.909 -13.523 1.00 95.19 113 CYS A C 1
ATOM 937 O O . CYS A 1 113 ? 17.555 14.097 -14.446 1.00 95.19 113 CYS A O 1
ATOM 939 N N . ALA A 1 114 ? 17.129 16.174 -13.699 1.00 96.56 114 ALA A N 1
ATOM 940 C CA . ALA A 1 114 ? 16.672 16.688 -14.988 1.00 96.56 114 ALA A CA 1
ATOM 941 C C . ALA A 1 114 ? 17.761 16.603 -16.072 1.00 96.56 114 ALA A C 1
ATOM 943 O O . ALA A 1 114 ? 17.490 16.173 -17.191 1.00 96.56 114 ALA A O 1
ATOM 944 N N . MET A 1 115 ? 19.007 16.956 -15.733 1.00 96.56 115 MET A N 1
ATOM 945 C CA . MET A 1 115 ? 20.130 16.892 -16.672 1.00 96.56 115 MET A CA 1
ATOM 946 C C . MET A 1 115 ? 20.473 15.454 -17.058 1.00 96.56 115 MET A C 1
ATOM 948 O O . MET A 1 115 ? 20.759 15.206 -18.222 1.00 96.56 115 MET A O 1
ATOM 952 N N . ALA A 1 116 ? 20.416 14.504 -16.121 1.00 95.38 116 ALA A N 1
ATOM 953 C CA . ALA A 1 116 ? 20.696 13.099 -16.407 1.00 95.38 116 ALA A CA 1
ATOM 954 C C . ALA A 1 116 ? 19.683 12.487 -17.389 1.00 95.38 116 ALA A C 1
ATOM 956 O O . ALA A 1 116 ? 20.078 11.736 -18.280 1.00 95.38 116 ALA A O 1
ATOM 957 N N . ILE A 1 117 ? 18.396 12.839 -17.276 1.00 95.06 117 ILE A N 1
ATOM 958 C CA . ILE A 1 117 ? 17.356 12.388 -18.218 1.00 95.06 117 ILE A CA 1
ATOM 959 C C . ILE A 1 117 ? 17.545 13.044 -19.596 1.00 95.06 117 ILE A C 1
ATOM 961 O O . ILE A 1 117 ? 17.494 12.361 -20.622 1.00 95.06 117 ILE A O 1
ATOM 965 N N . ALA A 1 118 ? 17.835 14.348 -19.632 1.00 94.50 118 ALA A N 1
ATOM 966 C CA . ALA A 1 118 ? 18.142 15.064 -20.872 1.00 94.50 118 ALA A CA 1
ATOM 967 C C . ALA A 1 118 ? 19.411 14.523 -21.561 1.00 94.50 118 ALA A C 1
ATOM 969 O O . ALA A 1 118 ? 19.474 14.438 -22.785 1.00 94.50 118 ALA A O 1
ATOM 970 N N . PHE A 1 119 ? 20.424 14.132 -20.783 1.00 94.12 119 PHE A N 1
ATOM 971 C CA . PHE A 1 119 ? 21.644 13.493 -21.280 1.00 94.12 119 PHE A CA 1
ATOM 972 C C . PHE A 1 119 ? 21.356 12.108 -21.858 1.00 94.12 119 PHE A C 1
ATOM 974 O O . PHE A 1 119 ? 21.769 11.806 -22.974 1.00 94.12 119 PHE A O 1
ATOM 981 N N . TYR A 1 120 ? 20.597 11.279 -21.134 1.00 92.12 120 TYR A N 1
ATOM 982 C CA . TYR A 1 120 ? 20.220 9.941 -21.590 1.00 92.12 120 TYR A CA 1
ATOM 983 C C . TYR A 1 120 ? 19.473 9.971 -22.933 1.00 92.12 120 TYR A C 1
ATOM 985 O O . TYR A 1 120 ? 19.839 9.237 -23.851 1.00 92.12 120 TYR A O 1
ATOM 993 N N . SER A 1 121 ? 18.467 10.843 -23.049 1.00 89.62 121 SER A N 1
ATOM 994 C CA . SER A 1 121 ? 17.647 10.998 -24.262 1.00 89.62 121 SER A CA 1
ATOM 995 C C . SER A 1 121 ? 18.391 11.672 -25.421 1.00 89.62 121 SER A C 1
ATOM 997 O O . SER A 1 121 ? 18.126 11.375 -26.578 1.00 89.62 121 SER A O 1
ATOM 999 N N . GLY A 1 122 ? 19.387 12.520 -25.148 1.00 84.50 122 GLY A N 1
ATOM 1000 C CA . GLY A 1 122 ? 20.164 13.228 -26.172 1.00 84.50 122 GLY A CA 1
ATOM 1001 C C . GLY A 1 122 ? 21.236 12.399 -26.894 1.00 84.50 122 GLY A C 1
ATOM 1002 O O . GLY A 1 122 ? 22.251 12.961 -27.290 1.00 84.50 122 GLY A O 1
ATOM 1003 N N . GLY A 1 123 ? 21.052 11.081 -27.040 1.00 83.19 123 GLY A N 1
ATOM 1004 C CA . GLY A 1 123 ? 21.948 10.198 -27.806 1.00 83.19 123 GLY A CA 1
ATOM 1005 C C . GLY A 1 123 ? 22.920 9.337 -26.987 1.00 83.19 123 GLY A C 1
ATOM 1006 O O . GLY A 1 123 ? 23.662 8.542 -27.564 1.00 83.19 123 GLY A O 1
ATOM 1007 N N . TYR A 1 124 ? 22.899 9.420 -25.652 1.00 86.38 124 TYR A N 1
ATOM 1008 C CA . TYR A 1 124 ? 23.834 8.691 -24.775 1.00 86.38 124 TYR A CA 1
ATOM 1009 C C . TYR A 1 124 ? 23.231 7.459 -24.084 1.00 86.38 124 TYR A C 1
ATOM 1011 O O . TYR A 1 124 ? 23.865 6.841 -23.221 1.00 86.38 124 TYR A O 1
ATOM 1019 N N . SER A 1 125 ? 22.031 7.043 -24.490 1.00 83.25 125 SER A N 1
ATOM 1020 C CA . SER A 1 125 ? 21.329 5.874 -23.947 1.00 83.25 125 SER A CA 1
ATOM 1021 C C . SER A 1 125 ? 22.153 4.580 -24.018 1.00 83.25 125 SER A C 1
ATOM 1023 O O . SER A 1 125 ? 22.163 3.800 -23.060 1.00 83.25 125 SER A O 1
ATOM 1025 N N . ALA A 1 126 ? 22.912 4.366 -25.099 1.00 83.50 126 ALA A N 1
ATOM 1026 C CA . ALA A 1 126 ? 23.778 3.196 -25.270 1.00 83.50 126 ALA A CA 1
ATOM 1027 C C . ALA A 1 126 ? 24.926 3.146 -24.242 1.00 83.50 126 ALA A C 1
ATOM 1029 O O . ALA A 1 126 ? 25.222 2.081 -23.694 1.00 83.50 126 ALA A O 1
ATOM 1030 N N . LEU A 1 127 ? 25.541 4.293 -23.930 1.00 83.81 127 LEU A N 1
ATOM 1031 C CA . LEU A 1 127 ? 26.624 4.405 -22.945 1.00 83.81 127 LEU A CA 1
ATOM 1032 C C . LEU A 1 127 ? 26.128 4.087 -21.529 1.00 83.81 127 LEU A C 1
ATOM 1034 O O . LEU A 1 127 ? 26.761 3.323 -20.790 1.00 83.81 127 LEU A O 1
ATOM 1038 N N . VAL A 1 128 ? 24.979 4.657 -21.158 1.00 81.56 128 VAL A N 1
ATOM 1039 C CA . VAL A 1 128 ? 24.362 4.421 -19.847 1.00 81.56 128 VAL A CA 1
ATOM 1040 C C . VAL A 1 128 ? 23.919 2.961 -19.730 1.00 81.56 128 VAL A C 1
ATOM 1042 O O . VAL A 1 128 ? 24.207 2.314 -18.726 1.00 81.56 128 VAL A O 1
ATOM 1045 N N . SER A 1 129 ? 23.320 2.393 -20.780 1.00 80.38 129 SER A N 1
ATOM 1046 C CA . SER A 1 129 ? 22.895 0.983 -20.797 1.00 80.38 129 SER A CA 1
ATOM 1047 C C . SER A 1 129 ? 24.080 0.013 -20.716 1.00 80.38 129 SER A C 1
ATOM 1049 O O . SER A 1 129 ? 24.022 -0.977 -19.989 1.00 80.38 129 SER A O 1
ATOM 1051 N N . THR A 1 130 ? 25.196 0.323 -21.384 1.00 78.44 130 THR A N 1
ATOM 1052 C CA . THR A 1 130 ? 26.450 -0.448 -21.278 1.00 78.44 130 THR A CA 1
ATOM 1053 C C . THR A 1 130 ? 26.993 -0.432 -19.853 1.00 78.44 130 THR A C 1
ATOM 1055 O O . THR A 1 130 ? 27.344 -1.476 -19.306 1.00 78.44 130 THR A O 1
ATOM 1058 N N . SER A 1 131 ? 26.998 0.737 -19.212 1.00 76.94 131 SER A N 1
ATOM 1059 C CA . SER A 1 131 ? 27.429 0.855 -17.817 1.00 76.94 131 SER A CA 1
ATOM 1060 C C . SER A 1 131 ? 26.511 0.070 -16.876 1.00 76.94 131 SER A C 1
ATOM 1062 O O . SER A 1 131 ? 27.003 -0.553 -15.937 1.00 76.94 131 SER A O 1
ATOM 1064 N N . ALA A 1 132 ? 25.197 0.049 -17.139 1.00 74.06 132 ALA A N 1
ATOM 1065 C CA . ALA A 1 132 ? 24.239 -0.693 -16.317 1.00 74.06 132 ALA A CA 1
ATOM 1066 C C . ALA A 1 132 ? 24.543 -2.195 -16.372 1.00 74.06 132 ALA A C 1
ATOM 1068 O O . ALA A 1 132 ? 24.629 -2.843 -15.333 1.00 74.06 132 ALA A O 1
ATOM 1069 N N . ASN A 1 133 ? 24.842 -2.723 -17.565 1.00 71.94 133 ASN A N 1
ATOM 1070 C CA . ASN A 1 133 ? 25.283 -4.112 -17.720 1.00 71.94 133 ASN A CA 1
ATOM 1071 C C . ASN A 1 133 ? 26.532 -4.425 -16.912 1.00 71.94 133 ASN A C 1
ATOM 1073 O O . ASN A 1 133 ? 26.595 -5.468 -16.266 1.00 71.94 133 ASN A O 1
ATOM 1077 N N . TYR A 1 134 ? 27.540 -3.555 -16.984 1.00 71.94 134 TYR A N 1
ATOM 1078 C CA . TYR A 1 134 ? 28.799 -3.782 -16.287 1.00 71.94 134 TYR A CA 1
ATOM 1079 C C . TYR A 1 134 ? 28.569 -3.883 -14.776 1.00 71.94 134 TYR A C 1
ATOM 1081 O O . TYR A 1 134 ? 29.064 -4.802 -14.126 1.00 71.94 134 TYR A O 1
ATOM 1089 N N . VAL A 1 135 ? 27.743 -2.989 -14.234 1.00 71.44 135 VAL A N 1
ATOM 1090 C CA . VAL A 1 135 ? 27.342 -2.998 -12.826 1.00 71.44 135 VAL A CA 1
ATOM 1091 C C . VAL A 1 135 ? 26.585 -4.285 -12.465 1.00 71.44 135 VAL A C 1
ATOM 1093 O O . VAL A 1 135 ? 26.972 -4.959 -11.511 1.00 71.44 135 VAL A O 1
ATOM 1096 N N . CYS A 1 136 ? 25.603 -4.703 -13.272 1.00 64.69 136 CYS A N 1
ATOM 1097 C CA . CYS A 1 136 ? 24.889 -5.971 -13.075 1.00 64.69 136 CYS A CA 1
ATOM 1098 C C . CYS A 1 136 ? 25.815 -7.204 -13.147 1.00 64.69 136 CYS A C 1
ATOM 1100 O O . CYS A 1 136 ? 25.629 -8.157 -12.395 1.00 64.69 136 CYS A O 1
ATOM 1102 N N . ARG A 1 137 ? 26.820 -7.214 -14.037 1.00 63.94 137 ARG A N 1
ATOM 1103 C CA . ARG A 1 137 ? 27.785 -8.324 -14.191 1.00 63.94 137 ARG A CA 1
ATOM 1104 C C . ARG A 1 137 ? 28.781 -8.403 -13.035 1.00 63.94 137 ARG A C 1
ATOM 1106 O O . ARG A 1 137 ? 29.114 -9.505 -12.610 1.00 63.94 137 ARG A O 1
ATOM 1113 N N . MET A 1 138 ? 29.242 -7.266 -12.514 1.00 62.38 138 MET A N 1
ATOM 1114 C CA . MET A 1 138 ? 30.181 -7.240 -11.387 1.00 62.38 138 MET A CA 1
ATOM 1115 C C . MET A 1 138 ? 29.603 -7.859 -10.117 1.00 62.38 138 MET A C 1
ATOM 1117 O O . MET A 1 138 ? 30.300 -8.588 -9.415 1.00 62.38 138 MET A O 1
ATOM 1121 N N . GLU A 1 139 ? 28.338 -7.574 -9.823 1.00 58.41 139 GLU A N 1
ATOM 1122 C CA . GLU A 1 139 ? 27.676 -8.102 -8.628 1.00 58.41 139 GLU A CA 1
ATOM 1123 C C . GLU A 1 139 ? 27.302 -9.586 -8.789 1.00 58.41 139 GLU A C 1
ATOM 1125 O O . GLU A 1 139 ? 27.121 -10.283 -7.797 1.00 58.41 139 GLU A O 1
ATOM 1130 N N . ARG A 1 140 ? 27.307 -10.110 -10.027 1.00 50.94 140 ARG A N 1
ATOM 1131 C CA . ARG A 1 140 ? 27.048 -11.526 -10.313 1.00 50.94 140 ARG A CA 1
ATOM 1132 C C . ARG A 1 140 ? 28.146 -12.501 -9.865 1.00 50.94 140 ARG A C 1
ATOM 1134 O O . ARG A 1 140 ? 27.928 -13.705 -9.898 1.00 50.94 140 ARG A O 1
ATOM 1141 N N . LYS A 1 141 ? 29.356 -12.023 -9.532 1.00 50.66 141 LYS A N 1
ATOM 1142 C CA . LYS A 1 141 ? 30.575 -12.850 -9.332 1.00 50.66 141 LYS A CA 1
ATOM 1143 C C . LYS A 1 141 ? 30.829 -13.910 -10.427 1.00 50.66 141 LYS A C 1
ATOM 1145 O O . LYS A 1 141 ? 31.609 -14.836 -10.215 1.00 50.66 141 LYS A O 1
ATOM 1150 N N . VAL A 1 142 ? 30.239 -13.776 -11.619 1.00 46.81 142 VAL A N 1
ATOM 1151 C CA . VAL A 1 142 ? 30.510 -14.669 -12.753 1.00 46.81 142 VAL A CA 1
ATOM 1152 C C . VAL A 1 142 ? 31.818 -14.208 -13.392 1.00 46.81 142 VAL A C 1
ATOM 1154 O O . VAL A 1 142 ? 31.838 -13.370 -14.291 1.00 46.81 142 VAL A O 1
ATOM 1157 N N . ALA A 1 143 ? 32.924 -14.739 -12.869 1.00 40.22 143 ALA A N 1
ATOM 1158 C CA . ALA A 1 143 ? 34.295 -14.423 -13.268 1.00 40.22 143 ALA A CA 1
ATOM 1159 C C . ALA A 1 143 ? 34.610 -14.715 -14.752 1.00 40.22 143 ALA A C 1
ATOM 1161 O O . ALA A 1 143 ? 35.621 -14.248 -15.262 1.00 40.22 143 ALA A O 1
ATOM 1162 N N . GLU A 1 144 ? 33.751 -15.452 -15.459 1.00 43.94 144 GLU A N 1
ATOM 1163 C CA . GLU A 1 144 ? 34.002 -15.935 -16.824 1.00 43.94 144 GLU A CA 1
ATOM 1164 C C . GLU A 1 144 ? 33.489 -14.999 -17.937 1.00 43.94 144 GLU A C 1
ATOM 1166 O O . GLU A 1 144 ? 33.814 -15.207 -19.102 1.00 43.94 144 GLU A O 1
ATOM 1171 N N . LEU A 1 145 ? 32.718 -13.950 -17.611 1.00 46.53 145 LEU A N 1
ATOM 1172 C CA . LEU A 1 145 ? 32.177 -12.993 -18.598 1.00 46.53 145 LEU A CA 1
ATOM 1173 C C . LEU A 1 145 ? 32.988 -11.692 -18.722 1.00 46.53 145 LEU A C 1
ATOM 1175 O O . LEU A 1 145 ? 32.592 -10.792 -19.467 1.00 46.53 145 LEU A O 1
ATOM 1179 N N . TYR A 1 146 ? 34.111 -11.570 -18.011 1.00 51.25 146 TYR A N 1
ATOM 1180 C CA . TYR A 1 146 ? 35.024 -10.446 -18.192 1.00 51.25 146 TYR A CA 1
ATOM 1181 C C . TYR A 1 146 ? 35.840 -10.667 -19.466 1.00 51.25 146 TYR A C 1
ATOM 1183 O O . TYR A 1 146 ? 36.829 -11.393 -19.467 1.00 51.25 146 TYR A O 1
ATOM 1191 N N . THR A 1 147 ? 35.454 -10.024 -20.566 1.00 46.00 147 THR A N 1
ATOM 1192 C CA . THR A 1 147 ? 36.425 -9.761 -21.630 1.00 46.00 147 THR A CA 1
ATOM 1193 C C . THR A 1 147 ? 37.445 -8.771 -21.077 1.00 46.00 147 THR A C 1
ATOM 1195 O O . THR A 1 147 ? 37.056 -7.680 -20.650 1.00 46.00 147 THR A O 1
ATOM 1198 N N . ASP A 1 148 ? 38.723 -9.153 -21.058 1.00 41.41 148 ASP A N 1
ATOM 1199 C CA . ASP A 1 148 ? 39.847 -8.305 -20.650 1.00 41.41 148 ASP A CA 1
ATOM 1200 C C . ASP A 1 148 ? 39.774 -6.933 -21.354 1.00 41.41 148 ASP A C 1
ATOM 1202 O O . ASP A 1 148 ? 40.162 -6.796 -22.513 1.00 41.41 148 ASP A O 1
ATOM 1206 N N . GLY A 1 149 ? 39.235 -5.906 -20.682 1.00 50.50 149 GLY A N 1
ATOM 1207 C CA . GLY A 1 149 ? 39.199 -4.537 -21.213 1.00 50.50 149 GLY A CA 1
ATOM 1208 C C . GLY A 1 149 ? 38.002 -3.657 -20.836 1.00 50.50 149 GLY A C 1
ATOM 1209 O O . GLY A 1 149 ? 38.164 -2.436 -20.822 1.00 50.50 149 GLY A O 1
ATOM 1210 N N . GLU A 1 150 ? 36.828 -4.203 -20.496 1.00 55.25 150 GLU A N 1
ATOM 1211 C CA . GLU A 1 150 ? 35.688 -3.368 -20.071 1.00 55.25 150 GLU A CA 1
ATOM 1212 C C . GLU A 1 150 ? 35.930 -2.823 -18.651 1.00 55.25 150 GLU A C 1
ATOM 1214 O O . GLU A 1 150 ? 36.117 -3.585 -17.705 1.00 55.25 150 GLU A O 1
ATOM 1219 N N . LYS A 1 151 ? 35.951 -1.494 -18.486 1.00 63.31 151 LYS A N 1
ATOM 1220 C CA . LYS A 1 151 ? 36.056 -0.821 -17.180 1.00 63.31 151 LYS A CA 1
ATOM 1221 C C . LYS A 1 151 ? 34.810 0.018 -16.926 1.00 63.31 151 LYS A C 1
ATOM 1223 O O . LYS A 1 151 ? 34.320 0.687 -17.834 1.00 63.31 151 LYS A O 1
ATOM 1228 N N . LEU A 1 152 ? 34.345 0.037 -15.675 1.00 69.50 152 LEU A N 1
ATOM 1229 C CA . LEU A 1 152 ? 33.274 0.935 -15.249 1.00 69.50 152 LEU A CA 1
ATOM 1230 C C . LEU A 1 152 ? 33.676 2.390 -15.506 1.00 69.50 152 LEU A C 1
ATOM 1232 O O . LEU A 1 152 ? 34.677 2.862 -14.966 1.00 69.50 152 LEU A O 1
ATOM 1236 N N . ASN A 1 153 ? 32.883 3.107 -16.296 1.00 80.25 153 ASN A N 1
ATOM 1237 C CA . ASN A 1 153 ? 33.077 4.533 -16.510 1.00 80.25 153 ASN A CA 1
ATOM 1238 C C . ASN A 1 153 ? 32.425 5.312 -15.354 1.00 80.25 153 ASN A C 1
ATOM 1240 O O . ASN A 1 153 ? 31.200 5.340 -15.233 1.00 80.25 153 ASN A O 1
ATOM 1244 N N . SER A 1 154 ? 33.238 5.950 -14.508 1.00 81.19 154 SER A N 1
ATOM 1245 C CA . SER A 1 154 ? 32.773 6.729 -13.350 1.00 81.19 154 SER A CA 1
ATOM 1246 C C . SER A 1 154 ? 31.845 7.887 -13.731 1.00 81.19 154 SER A C 1
ATOM 1248 O O . SER A 1 154 ? 30.924 8.201 -12.979 1.00 81.19 154 SER A O 1
ATOM 1250 N N . ASN A 1 155 ? 32.025 8.483 -14.913 1.00 87.69 155 ASN A N 1
ATOM 1251 C CA . ASN A 1 155 ? 31.165 9.563 -15.399 1.00 87.69 155 ASN A CA 1
ATOM 1252 C C . ASN A 1 155 ? 29.786 9.021 -15.796 1.00 87.69 155 ASN A C 1
ATOM 1254 O O . ASN A 1 155 ? 28.763 9.577 -15.405 1.00 87.69 155 ASN A O 1
ATOM 1258 N N . ALA A 1 156 ? 29.743 7.889 -16.504 1.00 86.19 156 ALA A N 1
ATOM 1259 C CA . ALA A 1 156 ? 28.481 7.235 -16.857 1.00 86.19 156 ALA A CA 1
ATOM 1260 C C . ALA A 1 156 ? 27.745 6.690 -15.617 1.00 86.19 156 ALA A C 1
ATOM 1262 O O . ALA A 1 156 ? 26.516 6.697 -15.573 1.00 86.19 156 ALA A O 1
ATOM 1263 N N . LEU A 1 157 ? 28.489 6.277 -14.584 1.00 85.12 157 LEU A N 1
ATOM 1264 C CA . LEU A 1 157 ? 27.942 5.892 -13.282 1.00 85.12 157 LEU A CA 1
ATOM 1265 C C . LEU A 1 157 ? 27.242 7.071 -12.585 1.00 85.12 157 LEU A C 1
ATOM 1267 O O . LEU A 1 157 ? 26.147 6.898 -12.054 1.00 85.12 157 LEU A O 1
ATOM 1271 N N . MET A 1 158 ? 27.834 8.272 -12.629 1.00 88.50 158 MET A N 1
ATOM 1272 C CA . MET A 1 158 ? 27.223 9.497 -12.093 1.00 88.50 158 MET A CA 1
ATOM 1273 C C . MET A 1 158 ? 25.923 9.856 -12.828 1.00 88.50 158 MET A C 1
ATOM 1275 O O . MET A 1 158 ? 24.917 10.172 -12.191 1.00 88.50 158 MET A O 1
ATOM 1279 N N . VAL A 1 159 ? 25.921 9.756 -14.164 1.00 91.00 159 VAL A N 1
ATOM 1280 C CA . VAL A 1 159 ? 24.711 9.954 -14.983 1.00 91.00 159 VAL A CA 1
ATOM 1281 C C . VAL A 1 159 ? 23.628 8.955 -14.586 1.00 91.00 159 VAL A C 1
ATOM 1283 O O . VAL A 1 159 ? 22.490 9.343 -14.348 1.00 91.00 159 VAL A O 1
ATOM 1286 N N . MET A 1 160 ? 23.976 7.675 -14.456 1.00 87.31 160 MET A N 1
ATOM 1287 C CA . MET A 1 160 ? 23.032 6.620 -14.089 1.00 87.31 160 MET A CA 1
ATOM 1288 C C . MET A 1 160 ? 22.437 6.809 -12.692 1.00 87.31 160 MET A C 1
ATOM 1290 O O . MET A 1 160 ? 21.241 6.592 -12.506 1.00 87.31 160 MET A O 1
ATOM 1294 N N . TYR A 1 161 ? 23.247 7.252 -11.728 1.00 87.56 161 TYR A N 1
ATOM 1295 C CA . TYR A 1 161 ? 22.791 7.565 -10.374 1.00 87.56 161 TYR A CA 1
ATOM 1296 C C . TYR A 1 161 ? 21.681 8.616 -10.385 1.00 87.56 161 TYR A C 1
ATOM 1298 O O . TYR A 1 161 ? 20.595 8.376 -9.853 1.00 87.56 161 TYR A O 1
ATOM 1306 N N . TYR A 1 162 ? 21.902 9.743 -11.062 1.00 90.88 162 TYR A N 1
ATOM 1307 C CA . TYR A 1 162 ? 20.884 10.786 -11.162 1.00 90.88 162 TYR A CA 1
ATOM 1308 C C . TYR A 1 162 ? 19.732 10.434 -12.106 1.00 90.88 162 TYR A C 1
ATOM 1310 O O . TYR A 1 162 ? 18.615 10.890 -11.870 1.00 90.88 162 TYR A O 1
ATOM 1318 N N . LEU A 1 163 ? 19.958 9.593 -13.119 1.00 90.88 163 LEU A N 1
ATOM 1319 C CA . LEU A 1 163 ? 18.897 9.086 -13.988 1.00 90.88 163 LEU A CA 1
ATOM 1320 C C . LEU A 1 163 ? 17.889 8.265 -13.179 1.00 90.88 163 LEU A C 1
ATOM 1322 O O . LEU A 1 163 ? 16.699 8.550 -13.224 1.00 90.88 163 LEU A O 1
ATOM 1326 N N . ILE A 1 164 ? 18.349 7.298 -12.384 1.00 86.12 164 ILE A N 1
ATOM 1327 C CA . ILE A 1 164 ? 17.466 6.456 -11.560 1.00 86.12 164 ILE A CA 1
ATOM 1328 C C . ILE A 1 164 ? 16.766 7.283 -10.491 1.00 86.12 164 ILE A C 1
ATOM 1330 O O . ILE A 1 164 ? 15.557 7.149 -10.308 1.00 86.12 164 ILE A O 1
ATOM 1334 N N . LYS A 1 165 ? 17.502 8.186 -9.834 1.00 85.31 165 LYS A N 1
ATOM 1335 C CA . LYS A 1 165 ? 16.939 9.103 -8.837 1.00 85.31 165 LYS A CA 1
ATOM 1336 C C . LYS A 1 165 ? 15.865 10.013 -9.447 1.00 85.31 165 LYS A C 1
ATOM 1338 O O . LYS A 1 165 ? 14.832 10.246 -8.825 1.00 85.31 165 LYS A O 1
ATOM 1343 N N . GLY A 1 166 ? 16.070 10.491 -10.673 1.00 89.56 166 GLY A N 1
ATOM 1344 C CA . GLY A 1 166 ? 15.080 11.267 -11.417 1.00 89.56 166 GLY A CA 1
ATOM 1345 C C . GLY A 1 166 ? 13.854 10.440 -11.794 1.00 89.56 166 GLY A C 1
ATOM 1346 O O . GLY A 1 166 ? 12.733 10.829 -11.474 1.00 89.56 166 GLY A O 1
ATOM 1347 N N . LEU A 1 167 ? 14.053 9.273 -12.410 1.00 88.56 167 LEU A N 1
ATOM 1348 C CA . LEU A 1 167 ? 12.969 8.384 -12.842 1.00 88.56 167 LEU A CA 1
ATOM 1349 C C . LEU A 1 167 ? 12.101 7.908 -11.677 1.00 88.56 167 LEU A C 1
ATOM 1351 O O . LEU A 1 167 ? 10.886 7.830 -11.824 1.00 88.56 167 LEU A O 1
ATOM 1355 N N . SER A 1 168 ? 12.686 7.669 -10.499 1.00 82.75 168 SER A N 1
ATOM 1356 C CA . SER A 1 168 ? 11.926 7.277 -9.306 1.00 82.75 168 SER A CA 1
ATOM 1357 C C . SER A 1 168 ? 10.942 8.354 -8.824 1.00 82.75 168 SER A C 1
ATOM 1359 O O . SER A 1 168 ? 10.110 8.064 -7.976 1.00 82.75 168 SER A O 1
ATOM 1361 N N . ARG A 1 169 ? 11.046 9.592 -9.331 1.00 84.81 169 ARG A N 1
ATOM 1362 C CA . ARG A 1 169 ? 10.180 10.743 -9.003 1.00 84.81 169 ARG A CA 1
ATOM 1363 C C . ARG A 1 169 ? 9.231 11.125 -10.137 1.00 84.81 169 ARG A C 1
ATOM 1365 O O . ARG A 1 169 ? 8.498 12.108 -10.015 1.00 84.81 169 ARG A O 1
ATOM 1372 N N . ILE A 1 170 ? 9.293 10.409 -11.255 1.00 88.94 170 ILE A N 1
ATOM 1373 C CA . ILE A 1 170 ? 8.355 10.562 -12.361 1.00 88.94 170 ILE A CA 1
ATOM 1374 C C . ILE A 1 170 ? 7.197 9.598 -12.125 1.00 88.94 170 ILE A C 1
ATOM 1376 O O . ILE A 1 170 ? 7.409 8.470 -11.680 1.00 88.94 170 ILE A O 1
ATOM 1380 N N . ASP A 1 171 ? 5.992 10.078 -12.399 1.00 87.31 171 ASP A N 1
ATOM 1381 C CA . ASP A 1 171 ? 4.740 9.352 -12.213 1.00 87.31 171 ASP A CA 1
ATOM 1382 C C . ASP A 1 171 ? 4.692 8.119 -13.142 1.00 87.31 171 ASP A C 1
ATOM 1384 O O . ASP A 1 171 ? 5.358 8.069 -14.189 1.00 87.31 171 ASP A O 1
ATOM 1388 N N . PHE A 1 172 ? 3.936 7.092 -12.755 1.00 88.31 172 PHE A N 1
ATOM 1389 C CA . PHE A 1 172 ? 3.824 5.874 -13.553 1.00 88.31 172 PHE A CA 1
ATOM 1390 C C . PHE A 1 172 ? 2.988 6.123 -14.807 1.00 88.31 172 PHE A C 1
ATOM 1392 O O . PHE A 1 172 ? 1.900 6.708 -14.754 1.00 88.31 172 PHE A O 1
ATOM 1399 N N . TYR A 1 173 ? 3.464 5.606 -15.938 1.00 90.19 173 TYR A N 1
ATOM 1400 C CA . TYR A 1 173 ? 2.677 5.542 -17.158 1.00 90.19 173 TYR A CA 1
ATOM 1401 C C . TYR A 1 173 ? 1.932 4.210 -17.251 1.00 90.19 173 TYR A C 1
ATOM 1403 O O . TYR A 1 173 ? 2.549 3.153 -17.431 1.00 90.19 173 TYR A O 1
ATOM 1411 N N . TRP A 1 174 ? 0.606 4.285 -17.162 1.00 88.31 174 TRP A N 1
ATOM 1412 C CA . TRP A 1 174 ? -0.309 3.167 -17.358 1.00 88.31 174 TRP A CA 1
ATOM 1413 C C . TRP A 1 174 ? -0.945 3.283 -18.731 1.00 88.31 174 TRP A C 1
ATOM 1415 O O . TRP A 1 174 ? -1.814 4.112 -18.968 1.00 88.31 174 TRP A O 1
ATOM 1425 N N . GLY A 1 175 ? -0.469 2.473 -19.665 1.00 87.50 175 GLY A N 1
ATOM 1426 C CA . GLY A 1 175 ? -0.905 2.566 -21.048 1.00 87.50 175 GLY A CA 1
ATOM 1427 C C . GLY A 1 175 ? -0.088 1.681 -21.967 1.00 87.50 175 GLY A C 1
ATOM 1428 O O . GLY A 1 175 ? 0.812 0.956 -21.534 1.00 87.50 175 GLY A O 1
ATOM 1429 N N . VAL A 1 176 ? -0.420 1.733 -23.251 1.00 89.69 176 VAL A N 1
ATOM 1430 C CA . VAL A 1 176 ? 0.274 0.959 -24.279 1.00 89.69 176 VAL A CA 1
ATOM 1431 C C . VAL A 1 176 ? 1.388 1.797 -24.872 1.00 89.69 176 VAL A C 1
ATOM 1433 O O . VAL A 1 176 ? 1.166 2.938 -25.258 1.00 89.69 176 VAL A O 1
ATOM 1436 N N . VAL A 1 177 ? 2.567 1.203 -24.993 1.00 92.19 177 VAL A N 1
ATOM 1437 C CA . VAL A 1 177 ? 3.709 1.791 -25.692 1.00 92.19 177 VAL A CA 1
ATOM 1438 C C . VAL A 1 177 ? 4.202 0.851 -26.782 1.00 92.19 177 VAL A C 1
ATOM 1440 O O . VAL A 1 177 ? 4.033 -0.372 -26.706 1.00 92.19 177 VAL A O 1
ATOM 1443 N N . THR A 1 178 ? 4.821 1.421 -27.809 1.00 91.75 178 THR A N 1
ATOM 1444 C CA . THR A 1 178 ? 5.362 0.694 -28.955 1.00 91.75 178 THR A CA 1
ATOM 1445 C C . THR A 1 178 ? 6.881 0.833 -28.993 1.00 91.75 178 THR A C 1
ATOM 1447 O O . THR A 1 178 ? 7.414 1.933 -28.896 1.00 91.75 178 THR A O 1
ATOM 1450 N N . ARG A 1 179 ? 7.610 -0.272 -29.178 1.00 90.06 179 ARG A N 1
ATOM 1451 C CA . ARG A 1 179 ? 9.071 -0.243 -29.370 1.00 90.06 179 ARG A CA 1
ATOM 1452 C C . ARG A 1 179 ? 9.465 -1.033 -30.610 1.00 90.06 179 ARG A C 1
ATOM 1454 O O . ARG A 1 179 ? 9.186 -2.224 -30.704 1.00 90.06 179 ARG A O 1
ATOM 1461 N N . TYR A 1 180 ? 10.168 -0.388 -31.534 1.00 88.69 180 TYR A N 1
ATOM 1462 C CA . TYR A 1 180 ? 10.694 -1.025 -32.741 1.00 88.69 180 TYR A CA 1
ATOM 1463 C C . TYR A 1 180 ? 12.128 -1.508 -32.504 1.00 88.69 180 TYR A C 1
ATOM 1465 O O . TYR A 1 180 ? 12.998 -0.733 -32.103 1.00 88.69 180 TYR A O 1
ATOM 1473 N N . VAL A 1 181 ? 12.402 -2.788 -32.759 1.00 88.81 181 VAL A N 1
ATOM 1474 C CA . VAL A 1 181 ? 13.718 -3.405 -32.524 1.00 88.81 181 VAL A CA 1
ATOM 1475 C C . VAL A 1 181 ? 14.107 -4.353 -33.656 1.00 88.81 181 VAL A C 1
ATOM 1477 O O . VAL A 1 181 ? 13.265 -4.835 -34.408 1.00 88.81 181 VAL A O 1
ATOM 1480 N N . ASN A 1 182 ? 15.407 -4.628 -33.768 1.00 88.75 182 ASN A N 1
ATOM 1481 C CA . ASN A 1 182 ? 15.890 -5.768 -34.542 1.00 88.75 182 ASN A CA 1
ATOM 1482 C C . ASN A 1 182 ? 16.190 -6.905 -33.571 1.00 88.75 182 ASN A C 1
ATOM 1484 O O . ASN A 1 182 ? 17.100 -6.765 -32.755 1.00 88.75 182 ASN A O 1
ATOM 1488 N N . LEU A 1 183 ? 15.426 -7.992 -33.656 1.00 88.69 183 LEU A N 1
ATOM 1489 C CA . LEU A 1 183 ? 15.739 -9.249 -32.981 1.00 88.69 183 LEU A CA 1
ATOM 1490 C C . LEU A 1 183 ? 16.315 -10.227 -33.995 1.00 88.69 183 LEU A C 1
ATOM 1492 O O . LEU A 1 183 ? 15.717 -10.465 -35.045 1.00 88.69 183 LEU A O 1
ATOM 1496 N N . ASP A 1 184 ? 17.472 -10.802 -33.695 1.00 87.00 184 ASP A N 1
ATOM 1497 C CA . ASP A 1 184 ? 17.961 -11.935 -34.471 1.00 87.00 184 ASP A CA 1
ATOM 1498 C C . ASP A 1 184 ? 17.196 -13.225 -34.114 1.00 87.00 184 ASP A C 1
ATOM 1500 O O . ASP A 1 184 ? 16.323 -13.250 -33.245 1.00 87.00 184 ASP A O 1
ATOM 1504 N N . LYS A 1 185 ? 17.502 -14.317 -34.821 1.00 83.81 185 LYS A N 1
ATOM 1505 C CA . LYS A 1 185 ? 16.813 -15.599 -34.626 1.00 83.81 185 LYS A CA 1
ATOM 1506 C C . LYS A 1 185 ? 17.068 -16.235 -33.260 1.00 83.81 185 LYS A C 1
ATOM 1508 O O . LYS A 1 185 ? 16.278 -17.095 -32.882 1.00 83.81 185 LYS A O 1
ATOM 1513 N N . GLU A 1 186 ? 18.155 -15.895 -32.573 1.00 85.12 186 GLU A N 1
ATOM 1514 C CA . GLU A 1 186 ? 18.472 -16.453 -31.258 1.00 85.12 186 GLU A CA 1
ATOM 1515 C C . GLU A 1 186 ? 17.733 -15.679 -30.168 1.00 85.12 186 GLU A C 1
ATOM 1517 O O . GLU A 1 186 ? 16.956 -16.291 -29.438 1.00 85.12 186 GLU A O 1
ATOM 1522 N N . ASP A 1 187 ? 17.847 -14.347 -30.151 1.00 85.38 187 ASP A N 1
ATOM 1523 C CA . ASP A 1 187 ? 17.138 -13.470 -29.205 1.00 85.38 187 ASP A CA 1
ATOM 1524 C C . ASP A 1 187 ? 15.615 -13.675 -29.291 1.00 85.38 187 ASP A C 1
ATOM 1526 O O . ASP A 1 187 ? 14.893 -13.646 -28.294 1.00 85.38 187 ASP A O 1
ATOM 1530 N N . ALA A 1 188 ? 15.090 -13.922 -30.493 1.00 87.06 188 ALA A N 1
ATOM 1531 C CA . ALA A 1 188 ? 13.657 -14.087 -30.687 1.00 87.06 188 ALA A CA 1
ATOM 1532 C C . ALA A 1 188 ? 13.093 -15.421 -30.148 1.00 87.06 188 ALA A C 1
ATOM 1534 O O . ALA A 1 188 ? 11.872 -15.574 -30.094 1.00 87.06 188 ALA A O 1
ATOM 1535 N N . LYS A 1 189 ? 13.940 -16.384 -29.741 1.00 88.69 189 LYS A N 1
ATOM 1536 C CA . LYS A 1 189 ? 13.505 -17.653 -29.115 1.00 88.69 189 LYS A CA 1
ATOM 1537 C C . LYS A 1 189 ? 13.054 -17.486 -27.670 1.00 88.69 189 LYS A C 1
ATOM 1539 O O . LYS A 1 189 ? 12.315 -18.354 -27.195 1.00 88.69 189 LYS A O 1
ATOM 1544 N N . ASP A 1 190 ? 13.491 -16.421 -27.005 1.00 89.38 190 ASP A N 1
ATOM 1545 C CA . ASP A 1 190 ? 13.105 -16.115 -25.627 1.00 89.38 190 ASP A CA 1
ATOM 1546 C C . ASP A 1 190 ? 11.694 -15.514 -25.566 1.00 89.38 190 ASP A C 1
ATOM 1548 O O . ASP A 1 190 ? 10.997 -15.639 -24.569 1.00 89.38 190 ASP A O 1
ATOM 1552 N N . TYR A 1 191 ? 11.205 -14.924 -26.656 1.00 93.62 191 TYR A N 1
ATOM 1553 C CA . TYR A 1 191 ? 9.883 -14.302 -26.707 1.00 93.62 191 TYR A CA 1
ATOM 1554 C C . TYR A 1 191 ? 8.810 -15.276 -27.201 1.00 93.62 191 TYR A C 1
ATOM 1556 O O . TYR A 1 191 ? 8.306 -15.140 -28.314 1.00 93.62 191 TYR A O 1
ATOM 1564 N N . LYS A 1 192 ? 8.451 -16.264 -26.377 1.00 92.56 192 LYS A N 1
ATOM 1565 C CA . LYS A 1 192 ? 7.360 -17.219 -26.659 1.00 92.56 192 LYS A CA 1
ATOM 1566 C C . LYS A 1 192 ? 6.126 -16.913 -25.813 1.00 92.56 192 LYS A C 1
ATOM 1568 O O . LYS A 1 192 ? 6.294 -16.513 -24.667 1.00 92.56 192 LYS A O 1
ATOM 1573 N N . PRO A 1 193 ? 4.894 -17.117 -26.310 1.00 92.88 193 PRO A N 1
ATOM 1574 C CA . PRO A 1 193 ? 3.703 -16.911 -25.491 1.00 92.88 193 PRO A CA 1
ATOM 1575 C C . PRO A 1 193 ? 3.746 -17.710 -24.180 1.00 92.88 193 PRO A C 1
ATOM 1577 O O . PRO A 1 193 ? 4.003 -18.914 -24.176 1.00 92.88 193 PRO A O 1
ATOM 1580 N N . GLY A 1 194 ? 3.484 -17.027 -23.067 1.00 92.50 194 GLY A N 1
ATOM 1581 C CA . GLY A 1 194 ? 3.591 -17.561 -21.711 1.00 92.50 194 GLY A CA 1
ATOM 1582 C C . GLY A 1 194 ? 4.960 -17.381 -21.057 1.00 92.50 194 GLY A C 1
ATOM 1583 O O . GLY A 1 194 ? 5.069 -17.626 -19.856 1.00 92.50 194 GLY A O 1
ATOM 1584 N N . GLU A 1 195 ? 5.990 -16.953 -21.789 1.00 93.81 195 GLU A N 1
ATOM 1585 C CA . GLU A 1 195 ? 7.312 -16.714 -21.210 1.00 93.81 195 GLU A CA 1
ATOM 1586 C C . GLU A 1 195 ? 7.296 -15.486 -20.290 1.00 93.81 195 GLU A C 1
ATOM 1588 O O . GLU A 1 195 ? 6.706 -14.454 -20.616 1.00 93.81 195 GLU A O 1
ATOM 1593 N N . ILE A 1 196 ? 7.972 -15.589 -19.146 1.00 92.25 196 ILE A N 1
ATOM 1594 C CA . ILE A 1 196 ? 8.194 -14.489 -18.207 1.00 92.25 196 ILE A CA 1
ATOM 1595 C C . ILE A 1 196 ? 9.653 -14.061 -18.315 1.00 92.25 196 ILE A C 1
ATOM 1597 O O . ILE A 1 196 ? 10.570 -14.824 -17.990 1.00 92.25 196 ILE A O 1
ATOM 1601 N N . LEU A 1 197 ? 9.852 -12.827 -18.763 1.00 90.50 197 LEU A N 1
ATOM 1602 C CA . LEU A 1 197 ? 11.139 -12.264 -19.146 1.00 90.50 197 LEU A CA 1
ATOM 1603 C C . LEU A 1 197 ? 11.458 -11.028 -18.313 1.00 90.50 197 LEU A C 1
ATOM 1605 O O . LEU A 1 197 ? 10.591 -10.194 -18.083 1.00 90.50 197 LEU A O 1
ATOM 1609 N N . THR A 1 198 ? 12.723 -10.854 -17.951 1.00 86.94 198 THR A N 1
ATOM 1610 C CA . THR A 1 198 ? 13.224 -9.637 -17.308 1.00 86.94 198 THR A CA 1
ATOM 1611 C C . THR A 1 198 ? 14.201 -8.932 -18.239 1.00 86.94 198 THR A C 1
ATOM 1613 O O . THR A 1 198 ? 15.177 -9.532 -18.696 1.00 86.94 198 THR A O 1
ATOM 1616 N N . TRP A 1 199 ? 13.965 -7.652 -18.520 1.00 88.06 199 TRP A N 1
ATOM 1617 C CA . TRP A 1 199 ? 14.907 -6.817 -19.265 1.00 88.06 199 TRP A CA 1
ATOM 1618 C C . TRP A 1 199 ? 15.970 -6.280 -18.325 1.00 88.06 199 TRP A C 1
ATOM 1620 O O . TRP A 1 199 ? 15.657 -5.629 -17.342 1.00 88.06 199 TRP A O 1
ATOM 1630 N N . LEU A 1 200 ? 17.243 -6.524 -18.614 1.00 78.94 200 LEU A N 1
ATOM 1631 C CA . LEU A 1 200 ? 18.333 -6.202 -17.685 1.00 78.94 200 LEU A CA 1
ATOM 1632 C C . LEU A 1 200 ? 18.925 -4.797 -17.885 1.00 78.94 200 LEU A C 1
ATOM 1634 O O . LEU A 1 200 ? 19.915 -4.445 -17.254 1.00 78.94 200 LEU A O 1
ATOM 1638 N N . GLN A 1 201 ? 18.343 -3.995 -18.774 1.00 80.69 201 GLN A N 1
ATOM 1639 C CA . GLN A 1 201 ? 18.824 -2.663 -19.141 1.00 80.69 201 GLN A CA 1
ATOM 1640 C C . GLN A 1 201 ? 17.659 -1.687 -19.247 1.00 80.69 201 GLN A C 1
ATOM 1642 O O . GLN A 1 201 ? 16.516 -2.093 -19.461 1.00 80.69 201 GLN A O 1
ATOM 1647 N N . PHE A 1 202 ? 17.984 -0.394 -19.204 1.00 86.88 202 PHE A N 1
ATOM 1648 C CA . PHE A 1 202 ? 17.048 0.643 -19.613 1.00 86.88 202 PHE A CA 1
ATOM 1649 C C . PHE A 1 202 ? 16.538 0.378 -21.027 1.00 86.88 202 PHE A C 1
ATOM 1651 O O . PHE A 1 202 ? 17.309 0.043 -21.929 1.00 86.88 202 PHE A O 1
ATOM 1658 N N . SER A 1 203 ? 15.237 0.552 -21.221 1.00 89.50 203 SER A N 1
ATOM 1659 C CA . SER A 1 203 ? 14.605 0.423 -22.531 1.00 89.50 203 SER A CA 1
ATOM 1660 C C . SER A 1 203 ? 13.561 1.514 -22.692 1.00 89.50 203 SER A C 1
ATOM 1662 O O . SER A 1 203 ? 12.678 1.629 -21.851 1.00 89.50 203 SER A O 1
ATOM 1664 N N . SER A 1 204 ? 13.652 2.314 -23.752 1.00 89.56 204 SER A N 1
ATOM 1665 C CA . SER A 1 204 ? 12.616 3.290 -24.098 1.00 89.56 204 SER A CA 1
ATOM 1666 C C . SER A 1 204 ? 11.542 2.688 -25.007 1.00 89.56 204 SER A C 1
ATOM 1668 O O . SER A 1 204 ? 11.767 1.720 -25.732 1.00 89.56 204 SER A O 1
ATOM 1670 N N . ALA A 1 205 ? 10.343 3.226 -24.979 1.00 91.06 205 ALA A N 1
ATOM 1671 C CA . ALA A 1 205 ? 9.286 2.905 -25.921 1.00 91.06 205 ALA A CA 1
ATOM 1672 C C . ALA A 1 205 ? 8.497 4.178 -26.192 1.00 91.06 205 ALA A C 1
ATOM 1674 O O . ALA A 1 205 ? 8.463 5.063 -25.347 1.00 91.06 205 ALA A O 1
ATOM 1675 N N . ASP A 1 206 ? 7.868 4.272 -27.350 1.00 89.56 206 ASP A N 1
ATOM 1676 C CA . ASP A 1 206 ? 7.105 5.451 -27.734 1.00 89.56 206 ASP A CA 1
ATOM 1677 C C . ASP A 1 206 ? 5.629 5.274 -27.342 1.00 89.56 206 ASP A C 1
ATOM 1679 O O . ASP A 1 206 ? 5.069 4.185 -27.510 1.00 89.56 206 ASP A O 1
ATOM 1683 N N . LYS A 1 207 ? 4.991 6.316 -26.800 1.00 85.69 207 LYS A N 1
ATOM 1684 C CA . LYS A 1 207 ? 3.543 6.312 -26.508 1.00 85.69 207 LYS A CA 1
ATOM 1685 C C . LYS A 1 207 ? 2.670 6.354 -27.766 1.00 85.69 207 LYS A C 1
ATOM 1687 O O . LYS A 1 207 ? 1.479 6.055 -27.695 1.00 85.69 207 LYS A O 1
ATOM 1692 N N . GLY A 1 208 ? 3.233 6.732 -28.907 1.00 66.19 208 GLY A N 1
ATOM 1693 C CA . GLY A 1 208 ? 2.560 6.881 -30.186 1.00 66.19 208 GLY A CA 1
ATOM 1694 C C . GLY A 1 208 ? 2.064 5.569 -30.804 1.00 66.19 208 GLY A C 1
ATOM 1695 O O . GLY A 1 208 ? 2.571 4.467 -30.565 1.00 66.19 208 GLY A O 1
ATOM 1696 N N . GLY A 1 209 ? 1.012 5.707 -31.617 1.00 57.16 209 GLY A N 1
ATOM 1697 C CA . GLY A 1 209 ? 0.355 4.617 -32.345 1.00 57.16 209 GLY A CA 1
ATOM 1698 C C . GLY A 1 209 ? 1.137 4.105 -33.564 1.00 57.16 209 GLY A C 1
ATOM 1699 O O . GLY A 1 209 ? 2.230 4.569 -33.871 1.00 57.16 209 GLY A O 1
ATOM 1700 N N . ASP A 1 210 ? 0.545 3.150 -34.292 1.00 52.56 210 ASP A N 1
ATOM 1701 C CA . ASP A 1 210 ? 1.140 2.343 -35.384 1.00 52.56 210 ASP A CA 1
ATOM 1702 C C . ASP A 1 210 ? 1.775 3.100 -36.576 1.00 52.56 210 ASP A C 1
ATOM 1704 O O . ASP A 1 210 ? 2.333 2.473 -37.472 1.00 52.56 210 ASP A O 1
ATOM 1708 N N . ASN A 1 211 ? 1.750 4.434 -36.597 1.00 51.28 211 ASN A N 1
ATOM 1709 C CA . ASN A 1 211 ? 2.195 5.266 -37.719 1.00 51.28 211 ASN A CA 1
ATOM 1710 C C . ASN A 1 211 ? 3.577 5.911 -37.506 1.00 51.28 211 ASN A C 1
ATOM 1712 O O . ASN A 1 211 ? 3.798 7.054 -37.903 1.00 51.28 211 ASN A O 1
ATOM 1716 N N . MET A 1 212 ? 4.535 5.187 -36.924 1.00 54.94 212 MET A N 1
ATOM 1717 C CA . MET A 1 212 ? 5.924 5.660 -36.853 1.00 54.94 212 MET A CA 1
ATOM 1718 C C . MET A 1 212 ? 6.671 5.335 -38.154 1.00 54.94 212 MET A C 1
ATOM 1720 O O . MET A 1 212 ? 7.366 4.325 -38.275 1.00 54.94 212 MET A O 1
ATOM 1724 N N . THR A 1 213 ? 6.551 6.220 -39.147 1.00 50.28 213 THR A N 1
ATOM 1725 C CA . THR A 1 213 ? 7.162 6.094 -40.487 1.00 50.28 213 THR A CA 1
ATOM 1726 C C . THR A 1 213 ? 8.694 5.976 -40.483 1.00 50.28 213 THR A C 1
ATOM 1728 O O . THR A 1 213 ? 9.271 5.542 -41.479 1.00 50.28 213 THR A O 1
ATOM 1731 N N . HIS A 1 214 ? 9.362 6.306 -39.372 1.00 54.75 214 HIS A N 1
ATOM 1732 C CA . HIS A 1 214 ? 10.825 6.319 -39.237 1.00 54.75 214 HIS A CA 1
ATOM 1733 C C . HIS A 1 214 ? 11.460 4.966 -38.846 1.00 54.75 214 HIS A C 1
A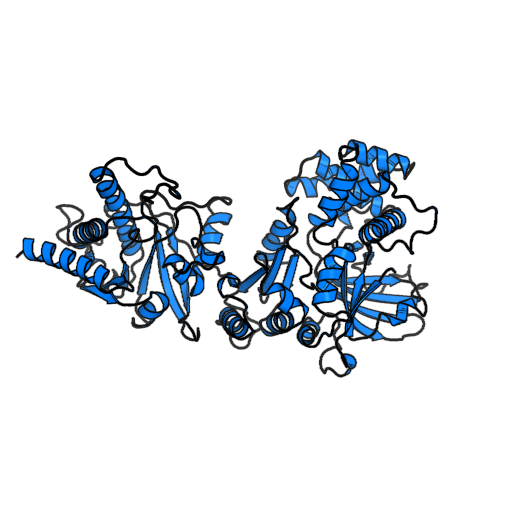TOM 1735 O O . HIS A 1 214 ? 12.678 4.823 -38.947 1.00 54.75 214 HIS A O 1
ATOM 1741 N N . PHE A 1 215 ? 10.674 3.948 -38.461 1.00 58.97 215 PHE A N 1
ATOM 1742 C CA . PHE A 1 215 ? 11.197 2.656 -37.971 1.00 58.97 215 PHE A CA 1
ATOM 1743 C C . PHE A 1 215 ? 10.803 1.430 -38.815 1.00 58.97 215 PHE A C 1
ATOM 1745 O O . PHE A 1 215 ? 10.974 0.288 -38.386 1.00 58.97 215 PHE A O 1
ATOM 1752 N N . THR A 1 216 ? 10.354 1.646 -40.052 1.00 58.78 216 THR A N 1
ATOM 1753 C CA . THR A 1 216 ? 9.943 0.594 -41.007 1.00 58.78 216 THR A CA 1
ATOM 1754 C C . THR A 1 216 ? 11.049 -0.414 -41.361 1.00 58.78 216 THR A C 1
ATOM 1756 O O . THR A 1 216 ? 10.750 -1.515 -41.811 1.00 58.78 216 THR A O 1
ATOM 1759 N N . GLY A 1 217 ? 12.324 -0.082 -41.120 1.00 71.44 217 GLY A N 1
ATOM 1760 C CA . GLY A 1 217 ? 13.469 -0.982 -41.322 1.00 71.44 217 GLY A CA 1
ATOM 1761 C C . GLY A 1 217 ? 13.757 -1.955 -40.169 1.00 71.44 217 GLY A C 1
ATOM 1762 O O . GLY A 1 217 ? 14.713 -2.725 -40.254 1.00 71.44 217 GLY A O 1
ATOM 1763 N N . ARG A 1 218 ? 12.992 -1.902 -39.070 1.00 85.31 218 ARG A N 1
ATOM 1764 C CA . ARG A 1 218 ? 13.130 -2.834 -37.939 1.00 85.31 218 ARG A CA 1
ATOM 1765 C C . ARG A 1 218 ? 12.323 -4.106 -38.190 1.00 85.31 218 ARG A C 1
ATOM 1767 O O . ARG A 1 218 ? 11.237 -4.007 -38.740 1.00 85.31 218 ARG A O 1
ATOM 1774 N N . ASN A 1 219 ? 12.820 -5.278 -37.791 1.00 89.25 219 ASN A N 1
ATOM 1775 C CA . ASN A 1 219 ? 12.142 -6.557 -38.070 1.00 89.25 219 ASN A CA 1
ATOM 1776 C C . ASN A 1 219 ? 11.107 -6.983 -37.012 1.00 89.25 219 ASN A C 1
ATOM 1778 O O . ASN A 1 219 ? 10.391 -7.962 -37.217 1.00 89.25 219 ASN A O 1
ATOM 1782 N N . THR A 1 220 ? 11.045 -6.288 -35.874 1.00 91.31 220 THR A N 1
ATOM 1783 C CA . THR A 1 220 ? 10.164 -6.636 -34.757 1.00 91.31 220 THR A CA 1
ATOM 1784 C C . THR A 1 220 ? 9.563 -5.389 -34.118 1.00 91.31 220 THR A C 1
ATOM 1786 O O . THR A 1 220 ? 10.255 -4.392 -33.889 1.00 91.31 220 THR A O 1
ATOM 1789 N N . VAL A 1 221 ? 8.283 -5.475 -33.763 1.00 91.31 221 VAL A N 1
ATOM 1790 C CA . VAL A 1 221 ? 7.544 -4.458 -33.012 1.00 91.31 221 VAL A CA 1
ATOM 1791 C C . VAL A 1 221 ? 7.077 -5.047 -31.688 1.00 91.31 221 VAL A C 1
ATOM 1793 O O . VAL A 1 221 ? 6.362 -6.048 -31.658 1.00 91.31 221 VAL A O 1
ATOM 1796 N N . PHE A 1 222 ? 7.462 -4.416 -30.585 1.00 92.81 222 PHE A N 1
ATOM 1797 C CA . PHE A 1 222 ? 6.919 -4.702 -29.265 1.00 92.81 222 PHE A CA 1
ATOM 1798 C C . PHE A 1 222 ? 5.726 -3.800 -28.986 1.00 92.81 222 PHE A C 1
ATOM 1800 O O . PHE A 1 222 ? 5.830 -2.580 -29.107 1.00 92.81 222 PHE A O 1
ATOM 1807 N N . LYS A 1 223 ? 4.615 -4.408 -28.580 1.00 92.44 223 LYS A N 1
ATOM 1808 C CA . LYS A 1 223 ? 3.422 -3.737 -28.060 1.00 92.44 223 LYS A CA 1
ATOM 1809 C C . LYS A 1 223 ? 3.335 -4.036 -26.577 1.00 92.44 223 LYS A C 1
ATOM 1811 O O . LYS A 1 223 ? 3.140 -5.189 -26.207 1.00 92.44 223 LYS A O 1
ATOM 1816 N N . ILE A 1 224 ? 3.556 -3.027 -25.745 1.00 93.12 224 ILE A N 1
ATOM 1817 C CA . ILE A 1 224 ? 3.829 -3.216 -24.321 1.00 93.12 224 ILE A CA 1
ATOM 1818 C C . ILE A 1 224 ? 2.766 -2.497 -23.508 1.00 93.12 224 ILE A C 1
ATOM 1820 O O . ILE A 1 224 ? 2.631 -1.283 -23.619 1.00 93.12 224 ILE A O 1
ATOM 1824 N N . THR A 1 225 ? 2.056 -3.216 -22.649 1.00 92.62 225 THR A N 1
ATOM 1825 C CA . THR A 1 225 ? 1.209 -2.602 -21.622 1.00 92.62 225 THR A CA 1
ATOM 1826 C C . THR A 1 225 ? 2.075 -2.274 -20.408 1.00 92.62 225 THR A C 1
ATOM 1828 O O . THR A 1 225 ? 2.507 -3.176 -19.687 1.00 92.62 225 THR A O 1
ATOM 1831 N N . SER A 1 226 ? 2.354 -0.988 -20.202 1.00 92.50 226 SER A N 1
ATOM 1832 C CA . SER A 1 226 ? 3.209 -0.463 -19.134 1.00 92.50 226 SER A CA 1
ATOM 1833 C C . SER A 1 226 ? 2.485 -0.410 -17.786 1.00 92.50 226 SER A C 1
ATOM 1835 O O . SER A 1 226 ? 1.310 -0.050 -17.717 1.00 92.50 226 SER A O 1
ATOM 1837 N N . LEU A 1 227 ? 3.218 -0.728 -16.718 1.00 89.50 227 LEU A N 1
ATOM 1838 C CA . LEU A 1 227 ? 2.818 -0.569 -15.317 1.00 89.50 227 LEU A CA 1
ATOM 1839 C C . LEU A 1 227 ? 3.714 0.406 -14.561 1.00 89.50 227 LEU A C 1
ATOM 1841 O O . LEU A 1 227 ? 3.227 1.213 -13.774 1.00 89.50 227 LEU A O 1
ATOM 1845 N N . THR A 1 228 ? 5.023 0.335 -14.802 1.00 88.25 228 THR A N 1
ATOM 1846 C CA . THR A 1 228 ? 6.023 1.157 -14.116 1.00 88.25 228 THR A CA 1
ATOM 1847 C C . THR A 1 228 ? 6.932 1.914 -15.084 1.00 88.25 228 THR A C 1
ATOM 1849 O O . THR A 1 228 ? 7.923 2.512 -14.669 1.00 88.25 228 THR A O 1
ATOM 1852 N N . GLY A 1 229 ? 6.606 1.969 -16.378 1.00 91.88 229 GLY A N 1
ATOM 1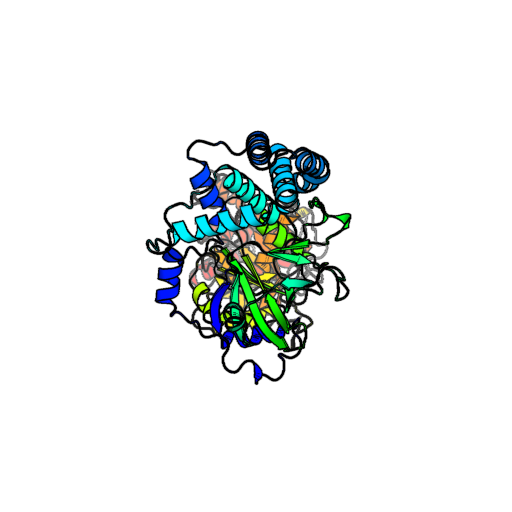853 C CA . GLY A 1 229 ? 7.283 2.869 -17.313 1.00 91.88 229 GLY A CA 1
ATOM 1854 C C . GLY A 1 229 ? 7.150 4.338 -16.888 1.00 91.88 229 GLY A C 1
ATOM 1855 O O . GLY A 1 229 ? 6.144 4.736 -16.299 1.00 91.88 229 GLY A O 1
ATOM 1856 N N . ARG A 1 230 ? 8.172 5.155 -17.162 1.00 92.50 230 ARG A N 1
ATOM 1857 C CA . ARG A 1 230 ? 8.203 6.589 -16.828 1.00 92.50 230 ARG A CA 1
ATOM 1858 C C . ARG A 1 230 ? 8.124 7.440 -18.081 1.00 92.50 230 ARG A C 1
ATOM 1860 O O . ARG A 1 230 ? 8.998 7.336 -18.931 1.00 92.50 230 ARG A O 1
ATOM 1867 N N . ALA A 1 231 ? 7.110 8.293 -18.186 1.00 92.56 231 ALA A N 1
ATOM 1868 C CA . ALA A 1 231 ? 6.990 9.226 -19.304 1.00 92.56 231 ALA A CA 1
ATOM 1869 C C . ALA A 1 231 ? 8.050 10.332 -19.185 1.00 92.56 231 ALA A C 1
ATOM 1871 O O . ALA A 1 231 ? 7.994 11.153 -18.268 1.00 92.56 231 ALA A O 1
ATOM 1872 N N . ILE A 1 232 ? 9.025 10.347 -20.094 1.00 92.88 232 ILE A N 1
ATOM 1873 C CA . ILE A 1 232 ? 10.185 11.245 -20.017 1.00 92.88 232 ILE A CA 1
ATOM 1874 C C . ILE A 1 232 ? 10.179 12.364 -21.058 1.00 92.88 232 ILE A C 1
ATOM 1876 O O . ILE A 1 232 ? 11.072 13.208 -21.004 1.00 92.88 232 ILE A O 1
ATOM 1880 N N . GLN A 1 233 ? 9.181 12.434 -21.948 1.00 92.25 233 GLN A N 1
ATOM 1881 C CA . GLN A 1 233 ? 9.094 13.450 -23.008 1.00 92.25 233 GLN A CA 1
ATOM 1882 C C . GLN A 1 233 ? 9.374 14.871 -22.495 1.00 92.25 233 GLN A C 1
ATOM 1884 O O . GLN A 1 233 ? 10.213 15.575 -23.050 1.00 92.25 233 GLN A O 1
ATOM 1889 N N . TYR A 1 234 ? 8.759 15.277 -21.378 1.00 92.06 234 TYR A N 1
ATOM 1890 C CA . TYR A 1 234 ? 8.955 16.615 -20.803 1.00 92.06 234 TYR A CA 1
ATOM 1891 C C . TYR A 1 234 ? 10.433 16.948 -20.528 1.00 92.06 234 TYR A C 1
ATOM 1893 O O . TYR A 1 234 ? 10.859 18.085 -20.728 1.00 92.06 234 TYR A O 1
ATOM 1901 N N . PHE A 1 235 ? 11.225 15.952 -20.128 1.00 93.38 235 PHE A N 1
ATOM 1902 C CA . PHE A 1 235 ? 12.647 16.063 -19.790 1.00 93.38 235 PHE A CA 1
ATOM 1903 C C . PHE A 1 235 ? 13.572 15.754 -20.971 1.00 93.38 235 PHE A C 1
ATOM 1905 O O . PHE A 1 235 ? 14.774 15.996 -20.877 1.00 93.38 235 PHE A O 1
ATOM 1912 N N . SER A 1 236 ? 13.024 15.221 -22.063 1.00 90.25 236 SER A N 1
ATOM 1913 C CA . SER A 1 236 ? 13.791 14.744 -23.205 1.00 90.25 236 SER A CA 1
ATOM 1914 C C . SER A 1 236 ? 14.353 15.893 -24.036 1.00 90.25 236 SER A C 1
ATOM 1916 O O . SER A 1 236 ? 13.708 16.925 -24.250 1.00 90.25 236 SER A O 1
ATOM 1918 N N . ASN A 1 237 ? 15.564 15.688 -24.541 1.00 87.44 237 ASN A N 1
ATOM 1919 C CA . ASN A 1 237 ? 16.164 16.550 -25.552 1.00 87.44 237 ASN A CA 1
ATOM 1920 C C . ASN A 1 237 ? 15.510 16.411 -26.934 1.00 87.44 237 ASN A C 1
ATOM 1922 O O . ASN A 1 237 ? 15.695 17.294 -27.766 1.00 87.44 237 ASN A O 1
ATOM 1926 N N . CYS A 1 238 ? 14.747 15.340 -27.147 1.00 83.19 238 CYS A N 1
ATOM 1927 C CA . CYS A 1 238 ? 14.047 15.016 -28.388 1.00 83.19 238 CYS A CA 1
ATOM 1928 C C . CYS A 1 238 ? 12.521 15.130 -28.215 1.00 83.19 238 CYS A C 1
ATOM 1930 O O . CYS A 1 238 ? 11.759 14.468 -28.907 1.00 83.19 238 CYS A O 1
ATOM 1932 N N . ALA A 1 239 ? 12.059 15.956 -27.266 1.00 79.88 239 ALA A N 1
ATOM 1933 C CA . ALA A 1 239 ? 10.650 16.042 -26.863 1.00 79.88 239 ALA A CA 1
ATOM 1934 C C . ALA A 1 239 ? 9.669 16.397 -27.999 1.00 79.88 239 ALA A C 1
ATOM 1936 O O . ALA A 1 239 ? 8.486 16.088 -27.893 1.00 79.88 239 ALA A O 1
ATOM 1937 N N . GLU A 1 240 ? 10.145 17.075 -29.048 1.00 78.31 240 GLU A N 1
ATOM 1938 C CA . GLU A 1 240 ? 9.339 17.443 -30.221 1.00 78.31 240 GLU A CA 1
ATOM 1939 C C . GLU A 1 240 ? 9.165 16.282 -31.215 1.00 78.31 240 GLU A C 1
ATOM 1941 O O . GLU A 1 240 ? 8.248 16.313 -32.033 1.00 78.31 240 GLU A O 1
ATOM 1946 N N . GLU A 1 241 ? 10.027 15.264 -31.140 1.00 72.81 241 GLU A N 1
ATOM 1947 C CA . GLU A 1 241 ? 10.099 14.155 -32.098 1.00 72.81 241 GLU A CA 1
ATOM 1948 C C . GLU A 1 241 ? 9.645 12.817 -31.493 1.00 72.81 241 GLU A C 1
ATOM 1950 O O . GLU A 1 241 ? 9.145 11.963 -32.223 1.00 72.81 241 GLU A O 1
ATOM 1955 N N . GLU A 1 242 ? 9.790 12.637 -30.175 1.00 78.00 242 GLU A N 1
ATOM 1956 C CA . GLU A 1 242 ? 9.525 11.370 -29.483 1.00 78.00 242 GLU A CA 1
ATOM 1957 C C . GLU A 1 242 ? 8.701 11.583 -28.201 1.00 78.00 242 GLU A C 1
ATOM 1959 O O . GLU A 1 242 ? 8.979 12.485 -27.402 1.00 78.00 242 GLU A O 1
ATOM 1964 N N . ASP A 1 243 ? 7.704 10.722 -27.968 1.00 87.75 243 ASP A N 1
ATOM 1965 C CA . ASP A 1 243 ? 6.937 10.670 -26.713 1.00 87.75 243 ASP A CA 1
ATOM 1966 C C . ASP A 1 243 ? 7.366 9.439 -25.908 1.00 87.75 243 ASP A C 1
ATOM 1968 O O . ASP A 1 243 ? 6.670 8.424 -25.811 1.00 87.75 243 ASP A O 1
ATOM 1972 N N . GLU A 1 244 ? 8.595 9.509 -25.392 1.00 89.19 244 GLU A N 1
ATOM 1973 C CA . GLU A 1 244 ? 9.258 8.362 -24.783 1.00 89.19 244 GLU A CA 1
ATOM 1974 C C . GLU A 1 244 ? 8.729 8.019 -23.381 1.00 89.19 244 GLU A C 1
ATOM 1976 O O . GLU A 1 244 ? 8.598 8.855 -22.478 1.00 89.19 244 GLU A O 1
ATOM 1981 N N . VAL A 1 245 ? 8.559 6.718 -23.168 1.00 93.19 245 VAL A N 1
ATOM 1982 C CA . VAL A 1 245 ? 8.393 6.051 -21.882 1.00 93.19 245 VAL A CA 1
ATOM 1983 C C . VAL A 1 245 ? 9.609 5.176 -21.629 1.00 93.19 245 VAL A C 1
ATOM 1985 O O . VAL A 1 245 ? 9.927 4.283 -22.412 1.00 93.19 245 VAL A O 1
ATOM 1988 N N . LEU A 1 246 ? 10.285 5.415 -20.511 1.00 93.06 246 LEU A N 1
ATOM 1989 C CA . LEU A 1 246 ? 11.488 4.697 -20.123 1.00 93.06 246 LEU A CA 1
ATOM 1990 C C . LEU A 1 246 ? 11.172 3.627 -19.075 1.00 93.06 246 LEU A C 1
ATOM 1992 O O . LEU A 1 246 ? 10.646 3.924 -18.001 1.00 93.06 246 LEU A O 1
ATOM 1996 N N . PHE A 1 247 ? 11.535 2.386 -19.380 1.00 91.12 247 PHE A N 1
ATOM 1997 C CA . PHE A 1 247 ? 11.548 1.268 -18.441 1.00 91.12 247 PHE A CA 1
ATOM 1998 C C . PHE A 1 247 ? 12.905 1.201 -17.742 1.00 91.12 247 PHE A C 1
ATOM 2000 O O . PHE A 1 247 ? 13.956 1.339 -18.381 1.00 91.12 247 PHE A O 1
ATOM 2007 N N . LEU A 1 248 ? 12.878 0.997 -16.425 1.00 85.88 248 LEU A N 1
ATOM 2008 C CA . LEU A 1 248 ? 14.087 0.807 -15.631 1.00 85.88 248 LEU A CA 1
ATOM 2009 C C . LEU A 1 248 ? 14.703 -0.577 -15.918 1.00 85.88 248 LEU A C 1
ATOM 2011 O O . LEU A 1 248 ? 14.008 -1.489 -16.374 1.00 85.88 248 LEU A O 1
ATOM 2015 N N . PRO A 1 249 ? 16.004 -0.773 -15.635 1.00 81.25 249 PRO A N 1
ATOM 2016 C CA . PRO A 1 249 ? 16.574 -2.109 -15.582 1.00 81.25 249 PRO A CA 1
ATOM 2017 C C . PRO A 1 249 ? 15.755 -3.000 -14.646 1.00 81.25 249 PRO A C 1
ATOM 2019 O O . PRO A 1 249 ? 15.266 -2.543 -13.617 1.00 81.25 249 PRO A O 1
ATOM 2022 N N . HIS A 1 250 ? 15.661 -4.272 -15.007 1.00 80.69 250 HIS A N 1
ATOM 2023 C CA . HIS A 1 250 ? 14.903 -5.329 -14.340 1.00 80.69 250 HIS A CA 1
ATOM 2024 C C . HIS A 1 250 ? 13.372 -5.283 -14.490 1.00 80.69 250 HIS A C 1
ATOM 2026 O O . HIS A 1 250 ? 12.694 -6.191 -14.011 1.00 80.69 250 HIS A O 1
ATOM 2032 N N . SER A 1 251 ? 12.817 -4.365 -15.296 1.00 88.38 251 SER A N 1
ATOM 2033 C CA . SER A 1 251 ? 11.405 -4.457 -15.695 1.00 88.38 251 SER A CA 1
ATOM 2034 C C . SER A 1 251 ? 11.071 -5.839 -16.273 1.00 88.38 251 SER A C 1
ATOM 2036 O O . SER A 1 251 ? 11.764 -6.352 -17.160 1.00 88.38 251 SER A O 1
ATOM 2038 N N . SER A 1 252 ? 10.009 -6.443 -15.740 1.00 90.44 252 SER A N 1
ATOM 2039 C CA . SER A 1 252 ? 9.598 -7.809 -16.058 1.00 90.44 252 SER A CA 1
ATOM 2040 C C . SER A 1 252 ? 8.304 -7.840 -16.866 1.00 90.44 252 SER A C 1
ATOM 2042 O O . SER A 1 252 ? 7.405 -7.024 -16.671 1.00 90.44 252 SER A O 1
ATOM 2044 N N . PHE A 1 253 ? 8.218 -8.786 -17.796 1.00 93.81 253 PHE A N 1
ATOM 2045 C CA . PHE A 1 253 ? 7.163 -8.868 -18.797 1.00 93.81 253 PHE A CA 1
ATOM 2046 C C . PHE A 1 253 ? 6.683 -10.308 -18.970 1.00 93.81 253 PHE A C 1
ATOM 2048 O O . PHE A 1 253 ? 7.490 -11.233 -19.060 1.00 93.81 253 PHE A O 1
ATOM 2055 N N . LEU A 1 254 ? 5.368 -10.480 -19.080 1.00 93.88 254 LEU A N 1
ATOM 2056 C CA . LEU A 1 254 ? 4.745 -11.679 -19.627 1.00 93.88 254 LEU A CA 1
ATOM 2057 C C . LEU A 1 254 ? 4.583 -11.505 -21.138 1.00 93.88 254 LEU A C 1
ATOM 2059 O O . LEU A 1 254 ? 4.012 -10.514 -21.600 1.00 93.88 254 LEU A O 1
ATOM 2063 N N . VAL A 1 255 ? 5.055 -12.478 -21.910 1.00 94.12 255 VAL A N 1
ATOM 2064 C CA . VAL A 1 255 ? 4.806 -12.535 -23.352 1.00 94.12 255 VAL A CA 1
ATOM 2065 C C . VAL A 1 255 ? 3.393 -13.065 -23.579 1.00 94.12 255 VAL A C 1
ATOM 2067 O O . VAL A 1 255 ? 3.128 -14.253 -23.407 1.00 94.12 255 VAL A O 1
ATOM 2070 N N . CYS A 1 256 ? 2.472 -12.191 -23.971 1.00 92.19 256 CYS A N 1
ATOM 2071 C CA . CYS A 1 256 ? 1.061 -12.542 -24.129 1.00 92.19 256 CYS A CA 1
ATOM 2072 C C . CYS A 1 256 ? 0.793 -13.230 -25.470 1.00 92.19 256 CYS A C 1
ATOM 2074 O O . CYS A 1 256 ? 0.059 -14.213 -25.554 1.00 92.19 256 CYS A O 1
ATOM 2076 N N . ARG A 1 257 ? 1.377 -12.698 -26.546 1.00 90.12 257 ARG A N 1
ATOM 2077 C CA . ARG A 1 257 ? 1.095 -13.140 -27.914 1.00 90.12 257 ARG A CA 1
ATOM 2078 C C . ARG A 1 257 ? 2.259 -12.805 -28.833 1.00 90.12 257 ARG A C 1
ATOM 2080 O O . ARG A 1 257 ? 2.895 -11.765 -28.688 1.00 90.12 257 ARG A O 1
ATOM 2087 N N . VAL A 1 258 ? 2.487 -13.663 -29.819 1.00 91.06 258 VAL A N 1
ATOM 2088 C CA . VAL A 1 258 ? 3.422 -13.416 -30.918 1.00 91.06 258 VAL A CA 1
ATOM 2089 C C . VAL A 1 258 ? 2.660 -13.575 -32.223 1.00 91.06 258 VAL A C 1
ATOM 2091 O O . VAL A 1 258 ? 1.930 -14.548 -32.405 1.00 91.06 258 VAL A O 1
ATOM 2094 N N . VAL A 1 259 ? 2.794 -12.603 -33.118 1.00 90.06 259 VAL A N 1
ATOM 2095 C CA . VAL A 1 259 ? 2.218 -12.647 -34.460 1.00 90.06 259 VAL A CA 1
ATOM 2096 C C . VAL A 1 259 ? 3.361 -12.527 -35.454 1.00 90.06 259 VAL A C 1
ATOM 2098 O O . VAL A 1 259 ? 3.995 -11.480 -35.580 1.00 90.06 259 VAL A O 1
ATOM 2101 N N . GLU A 1 260 ? 3.630 -13.619 -36.160 1.00 87.75 260 GLU A N 1
ATOM 2102 C CA . GLU A 1 260 ? 4.571 -13.626 -37.274 1.00 87.75 260 GLU A CA 1
ATOM 2103 C C . GLU A 1 260 ? 3.890 -12.962 -38.478 1.00 87.75 260 GLU A C 1
ATOM 2105 O O . GLU A 1 260 ? 2.961 -13.520 -39.060 1.00 87.75 260 GLU A O 1
ATOM 2110 N N . CYS A 1 261 ? 4.314 -11.748 -38.825 1.00 77.00 261 CYS A N 1
ATOM 2111 C CA . CYS A 1 261 ? 3.912 -11.052 -40.044 1.00 77.00 261 CYS A CA 1
ATOM 2112 C C . CYS A 1 261 ? 5.179 -10.670 -40.808 1.00 77.00 261 CYS A C 1
ATOM 2114 O O . CYS A 1 261 ? 6.149 -10.219 -40.210 1.00 77.00 261 CYS A O 1
ATOM 2116 N N . GLU A 1 262 ? 5.179 -10.818 -42.127 1.00 66.88 262 GLU A N 1
ATOM 2117 C CA . GLU A 1 262 ? 6.239 -10.264 -42.972 1.00 66.88 262 GLU A CA 1
ATOM 2118 C C . GLU A 1 262 ? 5.828 -8.844 -43.400 1.00 66.88 262 GLU A C 1
ATOM 2120 O O . GLU A 1 262 ? 4.681 -8.660 -43.821 1.00 66.88 262 GLU A O 1
ATOM 2125 N N . PRO A 1 263 ? 6.702 -7.823 -43.295 1.00 73.19 263 PRO A N 1
ATOM 2126 C CA . PRO A 1 263 ? 8.131 -7.896 -42.958 1.00 73.19 263 PRO A CA 1
ATOM 2127 C C . PRO A 1 263 ? 8.460 -7.743 -41.456 1.00 73.19 263 PRO A C 1
ATOM 2129 O O . PRO A 1 263 ? 9.636 -7.683 -41.096 1.00 73.19 263 PRO A O 1
ATOM 2132 N N . GLN A 1 264 ? 7.455 -7.605 -40.583 1.00 83.81 264 GLN A N 1
ATOM 2133 C CA . GLN A 1 264 ? 7.643 -7.285 -39.162 1.00 83.81 264 GLN A CA 1
ATOM 2134 C C . GLN A 1 264 ? 6.856 -8.201 -38.224 1.00 83.81 264 GLN A C 1
ATOM 2136 O O . GLN A 1 264 ? 5.624 -8.158 -38.178 1.00 83.81 264 GLN A O 1
ATOM 2141 N N . ARG A 1 265 ? 7.572 -8.952 -37.384 1.00 90.06 265 ARG A N 1
ATOM 2142 C CA . ARG A 1 265 ? 6.976 -9.702 -36.273 1.00 90.06 265 ARG A CA 1
ATOM 2143 C C . ARG A 1 265 ? 6.411 -8.742 -35.230 1.00 90.06 265 ARG A C 1
ATOM 2145 O O . ARG A 1 265 ? 7.072 -7.776 -34.856 1.00 90.06 265 ARG A O 1
ATOM 2152 N N . GLN A 1 266 ? 5.244 -9.054 -34.679 1.00 91.06 266 GLN A N 1
ATOM 2153 C CA . GLN A 1 266 ? 4.685 -8.337 -33.534 1.00 91.06 266 GLN A CA 1
ATOM 2154 C C . GLN A 1 266 ? 4.742 -9.209 -32.281 1.00 91.06 266 GLN A C 1
ATOM 2156 O O . GLN A 1 266 ? 4.295 -10.357 -32.294 1.00 91.06 266 GLN A O 1
ATOM 2161 N N . ILE A 1 267 ? 5.290 -8.671 -31.195 1.00 92.75 267 ILE A N 1
ATOM 2162 C CA . ILE A 1 267 ? 5.333 -9.332 -29.888 1.00 92.75 267 ILE A CA 1
ATOM 2163 C C . ILE A 1 267 ? 4.598 -8.452 -28.888 1.00 92.75 267 ILE A C 1
ATOM 2165 O O . ILE A 1 267 ? 4.913 -7.278 -28.702 1.00 92.75 267 ILE A O 1
ATOM 2169 N N . PHE A 1 268 ? 3.614 -9.046 -28.235 1.00 92.62 268 PHE A N 1
ATOM 2170 C CA . PHE A 1 268 ? 2.757 -8.384 -27.276 1.00 92.62 268 PHE A CA 1
ATOM 2171 C C . PHE A 1 268 ? 3.195 -8.739 -25.859 1.00 92.62 268 PHE A C 1
ATOM 2173 O O . PHE A 1 268 ? 3.252 -9.918 -25.500 1.00 92.62 268 PHE A O 1
ATOM 2180 N N . LEU A 1 269 ? 3.512 -7.719 -25.071 1.00 93.75 269 LEU A N 1
ATOM 2181 C CA . LEU A 1 269 ? 4.075 -7.830 -23.735 1.00 93.75 269 LEU A CA 1
ATOM 2182 C C . LEU A 1 269 ? 3.162 -7.137 -22.728 1.00 93.75 269 LEU A C 1
ATOM 2184 O O . LEU A 1 269 ? 2.794 -5.978 -22.908 1.00 93.75 269 LEU A O 1
ATOM 2188 N N . ARG A 1 270 ? 2.874 -7.810 -21.622 1.00 93.19 270 ARG A N 1
ATOM 2189 C CA . ARG A 1 270 ? 2.279 -7.192 -20.438 1.00 93.19 270 ARG A CA 1
ATOM 2190 C C . ARG A 1 270 ? 3.374 -7.022 -19.399 1.00 93.19 270 ARG A C 1
ATOM 2192 O O . ARG A 1 270 ? 3.975 -8.015 -18.994 1.00 93.19 270 ARG A O 1
ATOM 2199 N N . GLN A 1 271 ? 3.660 -5.791 -18.979 1.00 93.56 271 GLN A N 1
ATOM 2200 C CA . GLN A 1 271 ? 4.539 -5.596 -17.829 1.00 93.56 271 GLN A CA 1
ATOM 2201 C C . GLN A 1 271 ? 3.871 -6.192 -16.584 1.00 93.56 271 GLN A C 1
ATOM 2203 O O . GLN A 1 271 ? 2.674 -5.996 -16.389 1.00 93.56 271 GLN A O 1
ATOM 2208 N N . ILE A 1 272 ? 4.633 -6.920 -15.768 1.00 91.75 272 ILE A N 1
ATOM 2209 C CA . ILE A 1 272 ? 4.159 -7.543 -14.528 1.00 91.75 272 ILE A CA 1
ATOM 2210 C C . ILE A 1 272 ? 5.129 -7.273 -13.381 1.00 91.75 272 ILE A C 1
ATOM 2212 O O . ILE A 1 272 ? 6.344 -7.238 -13.573 1.00 91.75 272 ILE A O 1
ATOM 2216 N N . GLU A 1 273 ? 4.582 -7.141 -12.176 1.00 89.44 273 GLU A N 1
ATOM 2217 C CA . GLU A 1 273 ? 5.351 -6.944 -10.947 1.00 89.44 273 GLU A CA 1
ATOM 2218 C C . GLU A 1 273 ? 5.436 -8.266 -10.177 1.00 89.44 273 GLU A C 1
ATOM 2220 O O . GLU A 1 273 ? 4.432 -8.839 -9.747 1.00 89.44 273 GLU A O 1
ATOM 2225 N N . LEU A 1 274 ? 6.657 -8.788 -10.042 1.00 84.12 274 LEU A N 1
ATOM 2226 C CA . LEU A 1 274 ? 6.923 -10.143 -9.540 1.00 84.12 274 LEU A CA 1
ATOM 2227 C C . LEU A 1 274 ? 7.187 -10.194 -8.027 1.00 84.12 274 LEU A C 1
ATOM 2229 O O . LEU A 1 274 ? 7.509 -11.255 -7.489 1.00 84.12 274 LEU A O 1
ATOM 2233 N N . GLY A 1 275 ? 7.093 -9.057 -7.329 1.00 80.56 275 GLY A N 1
ATOM 2234 C CA . GLY A 1 275 ? 7.348 -8.985 -5.888 1.00 80.56 275 GLY A CA 1
ATOM 2235 C C . GLY A 1 275 ? 8.786 -9.340 -5.510 1.00 80.56 275 GLY A C 1
ATOM 2236 O O . GLY A 1 275 ? 9.052 -9.920 -4.453 1.00 80.56 275 GLY A O 1
ATOM 2237 N N . LEU A 1 276 ? 9.736 -9.052 -6.396 1.00 75.00 276 LEU A N 1
ATOM 2238 C CA . LEU A 1 276 ? 11.135 -9.382 -6.156 1.00 75.00 276 LEU A CA 1
ATOM 22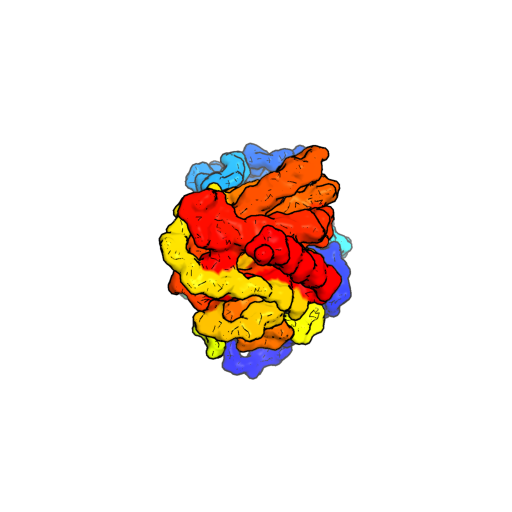39 C C . LEU A 1 276 ? 11.770 -8.415 -5.161 1.00 75.00 276 LEU A C 1
ATOM 2241 O O . LEU A 1 276 ? 12.663 -8.838 -4.438 1.00 75.00 276 LEU A O 1
ATOM 2245 N N . SER A 1 277 ? 11.224 -7.213 -5.012 1.00 75.25 277 SER A N 1
ATOM 2246 C CA . SER A 1 277 ? 11.698 -6.166 -4.110 1.00 75.25 277 SER A CA 1
ATOM 2247 C C . SER A 1 277 ? 11.556 -6.485 -2.612 1.00 75.25 277 SER A C 1
ATOM 2249 O O . SER A 1 277 ? 10.881 -7.433 -2.191 1.00 75.25 277 SER A O 1
ATOM 2251 N N . LYS A 1 278 ? 12.257 -5.730 -1.766 1.00 75.62 278 LYS A N 1
ATOM 2252 C CA . LYS A 1 278 ? 12.308 -5.873 -0.309 1.00 75.62 278 LYS A CA 1
ATOM 2253 C C . LYS A 1 278 ? 11.003 -5.387 0.283 1.00 75.62 278 LYS A C 1
ATOM 2255 O O . LYS A 1 278 ? 10.408 -6.119 1.065 1.00 75.62 278 LYS A O 1
ATOM 2260 N N . TYR A 1 279 ? 10.552 -4.198 -0.099 1.00 81.00 279 TYR A N 1
ATOM 2261 C CA . TYR A 1 279 ? 9.293 -3.620 0.360 1.00 81.00 279 TYR A CA 1
ATOM 2262 C C . TYR A 1 279 ? 8.261 -3.747 -0.748 1.00 81.00 279 TYR A C 1
ATOM 2264 O O . TYR A 1 279 ? 8.429 -3.180 -1.824 1.00 81.00 279 TYR A O 1
ATOM 2272 N N . VAL A 1 280 ? 7.220 -4.538 -0.495 1.00 84.94 280 VAL A N 1
ATOM 2273 C CA . VAL A 1 280 ? 6.246 -4.913 -1.520 1.00 84.94 280 VAL A CA 1
ATOM 2274 C C . VAL A 1 280 ? 4.842 -4.738 -0.973 1.00 84.94 280 VAL A C 1
ATOM 2276 O O . VAL A 1 280 ? 4.526 -5.242 0.108 1.00 84.94 280 VAL A O 1
ATOM 2279 N N . ILE A 1 281 ? 4.001 -4.056 -1.741 1.00 89.00 281 ILE A N 1
ATOM 2280 C CA . ILE A 1 281 ? 2.582 -3.884 -1.448 1.00 89.00 281 ILE A CA 1
ATOM 2281 C C . ILE A 1 281 ? 1.775 -4.490 -2.594 1.00 89.00 281 ILE A C 1
ATOM 2283 O O . ILE A 1 281 ? 1.868 -4.035 -3.729 1.00 89.00 281 ILE A O 1
ATOM 2287 N N . LEU A 1 282 ? 0.971 -5.508 -2.302 1.00 92.88 282 LEU A N 1
ATOM 2288 C CA . LEU A 1 282 ? -0.085 -5.969 -3.202 1.00 92.88 282 LEU A CA 1
ATOM 2289 C C . LEU A 1 282 ? -1.298 -5.058 -3.006 1.00 92.88 282 LEU A C 1
ATOM 2291 O O . LEU A 1 282 ? -1.917 -5.123 -1.949 1.00 92.88 282 LEU A O 1
ATOM 2295 N N . TRP A 1 283 ? -1.620 -4.205 -3.978 1.00 91.94 283 TRP A N 1
ATOM 2296 C CA . TRP A 1 283 ? -2.772 -3.301 -3.883 1.00 91.94 283 TRP A CA 1
ATOM 2297 C C . TRP A 1 283 ? -3.892 -3.794 -4.789 1.00 91.94 283 TRP A C 1
ATOM 2299 O O . TRP A 1 283 ? -3.682 -3.951 -5.991 1.00 91.94 283 TRP A O 1
ATOM 2309 N N . VAL A 1 284 ? -5.063 -4.046 -4.204 1.00 91.75 284 VAL A N 1
ATOM 2310 C CA . VAL A 1 284 ? -6.237 -4.574 -4.898 1.00 91.75 284 VAL A CA 1
ATOM 2311 C C . VAL A 1 284 ? -7.404 -3.578 -4.881 1.00 91.75 284 VAL A C 1
ATOM 2313 O O . VAL A 1 284 ? -8.085 -3.442 -3.864 1.00 91.75 284 VAL A O 1
ATOM 2316 N N . ASP A 1 285 ? -7.656 -2.912 -6.007 1.00 90.56 285 ASP A N 1
ATOM 2317 C CA . ASP A 1 285 ? -8.666 -1.846 -6.163 1.00 90.56 285 ASP A CA 1
ATOM 2318 C C . ASP A 1 285 ? -9.259 -1.875 -7.583 1.00 90.56 285 ASP A C 1
ATOM 2320 O O . ASP A 1 285 ? -8.524 -2.059 -8.549 1.00 90.56 285 ASP A O 1
ATOM 2324 N N . ASP A 1 286 ? -10.570 -1.693 -7.745 1.00 89.69 286 ASP A N 1
ATOM 2325 C CA . ASP A 1 286 ? -11.234 -1.745 -9.058 1.00 89.69 286 ASP A CA 1
ATOM 2326 C C . ASP A 1 286 ? -10.854 -0.595 -10.002 1.00 89.69 286 ASP A C 1
ATOM 2328 O O . ASP A 1 286 ? -11.012 -0.713 -11.217 1.00 89.69 286 ASP A O 1
ATOM 2332 N N . ASN A 1 287 ? -10.283 0.477 -9.463 1.00 88.56 287 ASN A N 1
ATOM 2333 C CA . ASN A 1 287 ? -9.783 1.646 -10.179 1.00 88.56 287 ASN A CA 1
ATOM 2334 C C . ASN A 1 287 ? -8.244 1.696 -10.209 1.00 88.56 287 ASN A C 1
ATOM 2336 O O . ASN A 1 287 ? -7.679 2.710 -10.613 1.00 88.56 287 ASN A O 1
ATOM 2340 N N . ILE A 1 288 ? -7.544 0.615 -9.829 1.00 87.69 288 ILE A N 1
ATOM 2341 C CA . ILE A 1 288 ? -6.070 0.574 -9.720 1.00 87.69 288 ILE A CA 1
ATOM 2342 C C . ILE A 1 288 ? -5.338 0.949 -11.018 1.00 87.69 288 ILE A C 1
ATOM 2344 O O . ILE A 1 288 ? -4.151 1.227 -10.967 1.00 87.69 288 ILE A O 1
ATOM 2348 N N . PHE A 1 289 ? -5.998 0.910 -12.179 1.00 85.50 289 PHE A N 1
ATOM 2349 C CA . PHE A 1 289 ? -5.418 1.284 -13.475 1.00 85.50 289 PHE A CA 1
ATOM 2350 C C . PHE A 1 289 ? -6.053 2.543 -14.088 1.00 85.50 289 PHE A C 1
ATOM 2352 O O . PHE A 1 289 ? -5.703 2.915 -15.207 1.00 85.50 289 PHE A O 1
ATOM 2359 N N . ASP A 1 290 ? -6.957 3.220 -13.374 1.00 84.69 290 ASP A N 1
ATOM 2360 C CA . ASP A 1 290 ? -7.485 4.523 -13.782 1.00 84.69 290 ASP A CA 1
ATOM 2361 C C . ASP A 1 290 ? -6.451 5.618 -13.476 1.00 84.69 290 ASP A C 1
ATOM 2363 O O . ASP A 1 290 ? -6.011 5.800 -12.339 1.00 84.69 290 ASP A O 1
ATOM 2367 N N . GLU A 1 291 ? -6.056 6.379 -14.500 1.00 79.88 291 GLU A N 1
ATOM 2368 C CA . GLU A 1 291 ? -5.115 7.491 -14.350 1.00 79.88 291 GLU A CA 1
ATOM 2369 C C . GLU A 1 291 ? -5.613 8.577 -13.385 1.00 79.88 291 GLU A C 1
ATOM 2371 O O . GLU A 1 291 ? -4.788 9.272 -12.789 1.00 79.88 291 GLU A O 1
ATOM 2376 N N . ASN A 1 292 ? -6.931 8.706 -13.206 1.00 81.44 292 ASN A N 1
ATOM 2377 C CA . ASN A 1 292 ? -7.562 9.690 -12.323 1.00 81.44 292 ASN A CA 1
ATOM 2378 C C . ASN A 1 292 ? -7.913 9.129 -10.939 1.00 81.44 292 ASN A C 1
ATOM 2380 O O . ASN A 1 292 ? -8.533 9.830 -10.133 1.00 81.44 292 ASN A O 1
ATOM 2384 N N . TRP A 1 293 ? -7.526 7.888 -10.639 1.00 84.06 293 TRP A N 1
ATOM 2385 C CA . TRP A 1 293 ? -7.780 7.280 -9.339 1.00 84.06 293 TRP A CA 1
ATOM 2386 C C . TRP A 1 293 ? -7.051 8.047 -8.230 1.00 84.06 293 TRP A C 1
ATOM 2388 O O . TRP A 1 293 ? -5.827 8.195 -8.243 1.00 84.06 293 TRP A O 1
ATOM 2398 N N . GLY A 1 294 ? -7.808 8.536 -7.242 1.00 73.25 294 GLY A N 1
ATOM 2399 C CA . GLY A 1 294 ? -7.293 9.439 -6.205 1.00 73.25 294 GLY A CA 1
ATOM 2400 C C . GLY A 1 294 ? -6.109 8.877 -5.408 1.00 73.25 294 GLY A C 1
ATOM 2401 O O . GLY A 1 294 ? -5.216 9.628 -5.017 1.00 73.25 294 GLY A O 1
ATOM 2402 N N . ASN A 1 295 ? -6.041 7.554 -5.233 1.00 79.19 295 ASN A N 1
ATOM 2403 C CA . ASN A 1 295 ? -4.965 6.899 -4.485 1.00 79.19 295 ASN A CA 1
ATOM 2404 C C . ASN A 1 295 ? -3.704 6.639 -5.327 1.00 79.19 295 ASN A C 1
ATOM 2406 O O . ASN A 1 295 ? -2.651 6.342 -4.755 1.00 79.19 295 ASN A O 1
ATOM 2410 N N . LYS A 1 296 ? -3.746 6.830 -6.657 1.00 82.06 296 LYS A N 1
ATOM 2411 C CA . LYS A 1 296 ? -2.553 6.742 -7.518 1.00 82.06 296 LYS A CA 1
ATOM 2412 C C . LYS A 1 296 ? -1.452 7.681 -7.019 1.00 82.06 296 LYS A C 1
ATOM 2414 O O . LYS A 1 296 ? -0.298 7.276 -6.902 1.00 82.06 296 LYS A O 1
ATOM 2419 N N . GLN A 1 297 ? -1.824 8.895 -6.610 1.00 77.00 297 GLN A N 1
ATOM 2420 C CA . GLN A 1 297 ? -0.883 9.874 -6.058 1.00 77.00 297 GLN A CA 1
ATOM 2421 C C . GLN A 1 297 ? -0.250 9.410 -4.739 1.00 77.00 297 GLN A C 1
ATOM 2423 O O . GLN A 1 297 ? 0.915 9.711 -4.485 1.00 77.00 297 GLN A O 1
ATOM 2428 N N . LEU A 1 298 ? -0.982 8.673 -3.894 1.00 76.69 298 LEU A N 1
ATOM 2429 C CA . LEU A 1 298 ? -0.438 8.106 -2.654 1.00 76.69 298 LEU A CA 1
ATOM 2430 C C . LEU A 1 298 ? 0.592 7.020 -2.959 1.00 76.69 298 LEU A C 1
ATOM 2432 O O . LEU A 1 298 ? 1.670 7.013 -2.363 1.00 76.69 298 LEU A O 1
ATOM 2436 N N . MET A 1 299 ? 0.278 6.141 -3.909 1.00 81.06 299 MET A N 1
ATOM 2437 C CA . MET A 1 299 ? 1.178 5.094 -4.382 1.00 81.06 299 MET A CA 1
ATOM 2438 C C . MET A 1 299 ? 2.464 5.696 -4.971 1.00 81.06 299 MET A C 1
ATOM 2440 O O . MET A 1 299 ? 3.569 5.323 -4.575 1.00 81.06 299 MET A O 1
ATOM 2444 N N . GLU A 1 300 ? 2.343 6.698 -5.840 1.00 79.62 300 GLU A N 1
ATOM 2445 C CA . GLU A 1 300 ? 3.490 7.406 -6.416 1.00 79.62 300 GLU A CA 1
ATOM 2446 C C . GLU A 1 300 ? 4.296 8.127 -5.334 1.00 79.62 300 GLU A C 1
ATOM 2448 O O . GLU A 1 300 ? 5.511 7.944 -5.241 1.00 79.62 300 GLU A O 1
ATOM 2453 N N . LYS A 1 301 ? 3.636 8.849 -4.423 1.00 75.06 301 LYS A N 1
ATOM 2454 C CA . LYS A 1 301 ? 4.299 9.501 -3.288 1.00 75.06 301 LYS A CA 1
ATOM 2455 C C . LYS A 1 301 ? 5.061 8.489 -2.428 1.00 75.06 301 LYS A C 1
ATOM 2457 O O . LYS A 1 301 ? 6.212 8.752 -2.082 1.00 75.06 301 LYS A O 1
ATOM 2462 N N . ALA A 1 302 ? 4.489 7.323 -2.137 1.00 73.44 302 ALA A N 1
ATOM 2463 C CA . ALA A 1 302 ? 5.155 6.265 -1.378 1.00 73.44 302 ALA A CA 1
ATOM 2464 C C . ALA A 1 302 ? 6.438 5.764 -2.064 1.00 73.44 302 ALA A C 1
ATOM 2466 O O . ALA A 1 302 ? 7.433 5.538 -1.378 1.00 73.44 302 ALA A O 1
ATOM 2467 N N . THR A 1 303 ? 6.466 5.687 -3.401 1.00 68.56 303 THR A N 1
ATOM 2468 C CA . THR A 1 303 ? 7.703 5.365 -4.143 1.00 68.56 303 THR A CA 1
ATOM 2469 C C . THR A 1 303 ? 8.761 6.474 -4.093 1.00 68.56 303 THR A C 1
ATOM 2471 O O . THR A 1 303 ? 9.950 6.195 -4.238 1.00 68.56 303 THR A O 1
ATOM 2474 N N . THR A 1 304 ? 8.362 7.728 -3.838 1.00 64.44 304 THR A N 1
ATOM 2475 C CA . THR A 1 304 ? 9.282 8.882 -3.743 1.00 64.44 304 THR A CA 1
ATOM 2476 C C . THR A 1 304 ? 9.814 9.170 -2.337 1.00 64.44 304 THR A C 1
ATOM 2478 O O . THR A 1 304 ? 10.883 9.767 -2.206 1.00 64.44 304 THR A O 1
ATOM 2481 N N . LEU A 1 305 ? 9.091 8.767 -1.285 1.00 53.25 305 LEU A N 1
ATOM 2482 C CA . LEU A 1 305 ? 9.358 9.151 0.111 1.00 53.25 305 LEU A CA 1
ATOM 2483 C C . LEU A 1 305 ? 10.571 8.454 0.749 1.00 53.25 305 LEU A C 1
ATOM 2485 O O . LEU A 1 305 ? 11.005 8.855 1.828 1.00 53.25 305 LEU A O 1
ATOM 2489 N N . GLY A 1 306 ? 11.139 7.438 0.104 1.00 47.75 306 GLY A N 1
ATOM 2490 C CA . GLY A 1 306 ? 12.275 6.692 0.627 1.00 47.75 306 GLY A CA 1
ATOM 2491 C C . GLY A 1 306 ? 13.462 6.731 -0.318 1.00 47.75 306 GLY A C 1
ATOM 2492 O O . GLY A 1 306 ? 13.674 5.784 -1.064 1.00 47.75 306 GLY A O 1
ATOM 2493 N N . THR A 1 307 ? 14.337 7.736 -0.221 1.00 47.19 307 THR A N 1
ATOM 2494 C CA . THR A 1 307 ? 15.688 7.622 -0.815 1.00 47.19 307 THR A CA 1
ATOM 2495 C C . THR A 1 307 ? 16.468 6.414 -0.269 1.00 47.19 307 THR A C 1
ATOM 2497 O O . THR A 1 307 ? 17.480 6.038 -0.843 1.00 47.19 307 THR A O 1
ATOM 2500 N N . SER A 1 308 ? 15.981 5.788 0.809 1.00 51.06 308 SER A N 1
ATOM 2501 C CA . SER A 1 308 ? 16.487 4.562 1.435 1.00 51.06 308 SER A CA 1
ATOM 2502 C C . SER A 1 308 ? 15.549 3.342 1.329 1.00 51.06 308 SER A C 1
ATOM 2504 O O . SER A 1 308 ? 15.924 2.258 1.778 1.00 51.06 308 SER A O 1
ATOM 2506 N N . VAL A 1 309 ? 14.331 3.486 0.786 1.00 60.22 309 VAL A N 1
ATOM 2507 C CA . VAL A 1 309 ? 13.286 2.441 0.775 1.00 60.22 309 VAL A CA 1
ATOM 2508 C C . VAL A 1 309 ? 12.547 2.477 -0.564 1.00 60.22 309 VAL A C 1
ATOM 2510 O O . VAL A 1 309 ? 11.713 3.349 -0.786 1.00 60.22 309 VAL A O 1
ATOM 2513 N N . ASN A 1 310 ? 12.834 1.515 -1.446 1.00 68.69 310 ASN A N 1
ATOM 2514 C CA . ASN A 1 310 ? 12.117 1.345 -2.710 1.00 68.69 310 ASN A CA 1
ATOM 2515 C C . ASN A 1 310 ? 10.875 0.466 -2.485 1.00 68.69 310 ASN A C 1
ATOM 2517 O O . ASN A 1 310 ? 11.002 -0.745 -2.294 1.00 68.69 310 ASN A O 1
ATOM 2521 N N . VAL A 1 311 ? 9.685 1.074 -2.445 1.00 77.94 311 VAL A N 1
ATOM 2522 C CA . VAL A 1 311 ? 8.415 0.341 -2.316 1.00 77.94 311 VAL A CA 1
ATOM 2523 C C . VAL A 1 311 ? 7.910 -0.024 -3.704 1.00 77.94 311 VAL A C 1
ATOM 2525 O O . VAL A 1 311 ? 7.665 0.854 -4.527 1.00 77.94 311 VAL A O 1
ATOM 2528 N N . HIS A 1 312 ? 7.734 -1.316 -3.957 1.00 83.38 312 HIS A N 1
ATOM 2529 C CA . HIS A 1 312 ? 7.160 -1.815 -5.203 1.00 83.38 312 HIS A CA 1
ATOM 2530 C C . HIS A 1 312 ? 5.708 -2.209 -4.996 1.00 83.38 312 HIS A C 1
ATOM 2532 O O . HIS A 1 312 ? 5.362 -2.897 -4.032 1.00 83.38 312 HIS A O 1
ATOM 2538 N N . PHE A 1 313 ? 4.865 -1.783 -5.925 1.00 88.88 313 PHE A N 1
ATOM 2539 C CA . PHE A 1 313 ? 3.446 -2.083 -5.909 1.00 88.88 313 PHE A CA 1
ATOM 2540 C C . PHE A 1 313 ? 3.151 -3.193 -6.903 1.00 88.88 313 PHE A C 1
ATOM 2542 O O . PHE A 1 313 ? 3.602 -3.142 -8.040 1.00 88.88 313 PHE A O 1
ATOM 2549 N N . ILE A 1 314 ? 2.377 -4.184 -6.476 1.00 92.44 314 ILE A N 1
ATOM 2550 C CA . ILE A 1 314 ? 1.791 -5.201 -7.343 1.00 92.44 314 ILE A CA 1
ATOM 2551 C C . ILE A 1 314 ? 0.318 -4.813 -7.494 1.00 92.44 314 ILE A C 1
ATOM 2553 O O . ILE A 1 314 ? -0.481 -5.155 -6.619 1.00 92.44 314 ILE A O 1
ATOM 2557 N N . PRO A 1 315 ? -0.044 -4.037 -8.528 1.00 91.88 315 PRO A N 1
ATOM 2558 C CA . PRO A 1 315 ? -1.415 -3.589 -8.722 1.00 91.88 315 PRO A CA 1
ATOM 2559 C C . PRO A 1 315 ? -2.288 -4.738 -9.234 1.00 91.88 315 PRO A C 1
ATOM 2561 O O . PRO A 1 315 ? -1.878 -5.486 -10.125 1.00 91.88 315 PRO A O 1
ATOM 2564 N N . LYS A 1 316 ? -3.490 -4.881 -8.674 1.00 92.69 316 LYS A N 1
ATOM 2565 C CA . LYS A 1 316 ? -4.510 -5.855 -9.085 1.00 92.69 316 LYS A CA 1
ATOM 2566 C C . LYS A 1 316 ? -5.881 -5.203 -9.060 1.00 92.69 316 LYS A C 1
ATOM 2568 O O . LYS A 1 316 ? -6.206 -4.492 -8.118 1.00 92.69 316 LYS A O 1
ATOM 2573 N N . SER A 1 317 ? -6.692 -5.448 -10.078 1.00 91.12 317 SER A N 1
ATOM 2574 C CA . SER A 1 317 ? -8.008 -4.812 -10.188 1.00 91.12 317 SER A CA 1
ATOM 2575 C C . SER A 1 317 ? -9.107 -5.535 -9.407 1.00 91.12 317 SER A C 1
ATOM 2577 O O . SER A 1 317 ? -10.191 -4.998 -9.195 1.00 91.12 317 SER A O 1
ATOM 2579 N N . ASN A 1 318 ? -8.867 -6.793 -9.029 1.00 91.06 318 ASN A N 1
ATOM 2580 C CA . ASN A 1 318 ? -9.881 -7.672 -8.459 1.00 91.06 318 ASN A CA 1
ATOM 2581 C C . ASN A 1 318 ? -9.265 -8.795 -7.613 1.00 91.06 318 ASN A C 1
ATOM 2583 O O . ASN A 1 318 ? -8.069 -9.097 -7.698 1.00 91.06 318 ASN A O 1
ATOM 2587 N N . THR A 1 319 ? -10.115 -9.446 -6.820 1.00 89.88 319 THR A N 1
ATOM 2588 C CA . THR A 1 319 ? -9.760 -10.585 -5.962 1.00 89.88 319 THR A CA 1
ATOM 2589 C C . THR A 1 319 ? -9.060 -11.706 -6.728 1.00 89.88 319 THR A C 1
ATOM 2591 O O . THR A 1 319 ? -8.043 -12.210 -6.264 1.00 89.88 319 THR A O 1
ATOM 2594 N N . ASP A 1 320 ? -9.566 -12.107 -7.893 1.00 89.31 320 ASP A N 1
ATOM 2595 C CA . ASP A 1 320 ? -9.100 -13.321 -8.575 1.00 89.31 320 ASP A CA 1
ATOM 2596 C C . ASP A 1 320 ? -7.653 -13.170 -9.073 1.00 89.31 320 ASP A C 1
ATOM 2598 O O . ASP A 1 320 ? -6.821 -14.060 -8.876 1.00 89.31 320 ASP A O 1
ATOM 2602 N N . SER A 1 321 ? -7.314 -12.004 -9.626 1.00 90.75 321 SER A N 1
ATOM 2603 C CA . SER A 1 321 ? -5.950 -11.673 -10.055 1.00 90.75 321 SER A CA 1
ATOM 2604 C C . SER A 1 321 ? -4.979 -11.548 -8.878 1.00 90.75 321 SER A C 1
ATOM 2606 O O . SER A 1 321 ? -3.815 -11.958 -8.981 1.00 90.75 321 SER A O 1
ATOM 2608 N N . ALA A 1 322 ? -5.451 -11.045 -7.734 1.00 93.12 322 ALA A N 1
ATOM 2609 C CA . ALA A 1 322 ? -4.683 -11.006 -6.495 1.00 93.12 322 ALA A CA 1
ATOM 2610 C C . ALA A 1 322 ? -4.421 -12.413 -5.942 1.00 93.12 322 ALA A C 1
ATOM 2612 O O . ALA A 1 322 ? -3.278 -12.740 -5.619 1.00 93.12 322 ALA A O 1
ATOM 2613 N N . LEU A 1 323 ? -5.439 -13.274 -5.896 1.00 91.62 323 LEU A N 1
ATOM 2614 C CA . LEU A 1 323 ? -5.297 -14.659 -5.447 1.00 91.62 323 LEU A CA 1
ATOM 2615 C C . LEU A 1 323 ? -4.408 -15.474 -6.388 1.00 91.62 323 LEU A C 1
ATOM 2617 O O . LEU A 1 323 ? -3.568 -16.228 -5.901 1.00 91.62 323 LEU A O 1
ATOM 2621 N N . SER A 1 324 ? -4.520 -15.285 -7.706 1.00 91.81 324 SER A N 1
ATOM 2622 C CA . SER A 1 324 ? -3.613 -15.899 -8.688 1.00 91.81 324 SER A CA 1
ATOM 2623 C C . SER A 1 324 ? -2.154 -15.551 -8.382 1.00 91.81 324 SER A C 1
ATOM 2625 O O . SER A 1 324 ? -1.296 -16.434 -8.281 1.00 91.81 324 SER A O 1
ATOM 2627 N N . PHE A 1 325 ? -1.865 -14.265 -8.148 1.00 92.44 325 PHE A N 1
ATOM 2628 C CA . PHE A 1 325 ? -0.525 -13.837 -7.759 1.00 92.44 325 PHE A CA 1
ATOM 2629 C C . PHE A 1 325 ? -0.088 -14.474 -6.431 1.00 92.44 325 PHE A C 1
ATOM 2631 O O . PHE A 1 325 ? 1.008 -15.029 -6.357 1.00 92.44 325 PHE A O 1
ATOM 2638 N N . LEU A 1 326 ? -0.930 -14.448 -5.395 1.00 91.00 326 LEU A N 1
ATOM 2639 C CA . LEU A 1 326 ? -0.601 -14.998 -4.075 1.00 91.00 326 LEU A CA 1
ATOM 2640 C C . LEU A 1 326 ? -0.374 -16.515 -4.091 1.00 91.00 326 LEU A C 1
ATOM 2642 O O . LEU A 1 326 ? 0.481 -17.010 -3.357 1.00 91.00 326 LEU A O 1
ATOM 2646 N N . ARG A 1 327 ? -1.106 -17.252 -4.932 1.00 89.31 327 ARG A N 1
ATOM 2647 C CA . ARG A 1 327 ? -0.948 -18.702 -5.135 1.00 89.31 327 ARG A CA 1
ATOM 2648 C C . ARG A 1 327 ? 0.271 -19.048 -5.988 1.00 89.31 327 ARG A C 1
ATOM 2650 O O . ARG A 1 327 ? 0.797 -20.148 -5.853 1.00 89.31 327 ARG A O 1
ATOM 2657 N N . SER A 1 328 ? 0.736 -18.124 -6.829 1.00 86.44 328 SER A N 1
ATOM 2658 C CA . SER A 1 328 ? 1.942 -18.322 -7.634 1.00 86.44 328 SER A CA 1
ATOM 2659 C C . SER A 1 328 ? 3.205 -18.469 -6.779 1.00 86.44 328 SER A C 1
ATOM 2661 O O . SER A 1 328 ? 3.284 -18.000 -5.639 1.00 86.44 328 SER A O 1
ATOM 2663 N N . GLU A 1 329 ? 4.251 -19.030 -7.385 1.00 79.12 329 GLU A N 1
ATOM 2664 C CA . GLU A 1 329 ? 5.601 -19.085 -6.811 1.00 79.12 329 GLU A CA 1
ATOM 2665 C C . GLU A 1 329 ? 6.126 -17.704 -6.378 1.00 79.12 329 GLU A C 1
ATOM 2667 O O . GLU A 1 329 ? 6.934 -17.612 -5.456 1.00 79.12 329 GLU A O 1
ATOM 2672 N N . PHE A 1 330 ? 5.679 -16.618 -7.018 1.00 82.81 330 PHE A N 1
ATOM 2673 C CA . PHE A 1 330 ? 6.071 -15.254 -6.660 1.00 82.81 330 PHE A CA 1
ATOM 2674 C C . PHE A 1 330 ? 5.406 -14.795 -5.361 1.00 82.81 330 PHE A C 1
ATOM 2676 O O . PHE A 1 330 ? 6.093 -14.359 -4.436 1.00 82.81 330 PHE A O 1
ATOM 2683 N N . GLY A 1 331 ? 4.085 -14.951 -5.253 1.00 84.88 331 GLY A N 1
ATOM 2684 C CA . GLY A 1 331 ? 3.329 -14.568 -4.063 1.00 84.88 331 GLY A CA 1
ATOM 2685 C C . GLY A 1 331 ? 3.676 -15.411 -2.838 1.00 84.88 331 GLY A C 1
ATOM 2686 O O . GLY A 1 331 ? 3.882 -14.867 -1.750 1.00 84.88 331 GLY A O 1
ATOM 2687 N N . GLN A 1 332 ? 3.866 -16.723 -3.014 1.00 81.38 332 GLN A N 1
ATOM 2688 C CA . GLN A 1 332 ? 4.258 -17.620 -1.920 1.00 81.38 332 GLN A CA 1
ATOM 2689 C C . GLN A 1 332 ? 5.595 -17.232 -1.272 1.00 81.38 332 GLN A C 1
ATOM 2691 O O . GLN A 1 332 ? 5.778 -17.450 -0.078 1.00 81.38 332 GLN A O 1
ATOM 2696 N N . ARG A 1 333 ? 6.511 -16.580 -1.998 1.00 77.94 333 ARG A N 1
ATOM 2697 C CA . ARG A 1 333 ? 7.787 -16.087 -1.435 1.00 77.94 333 ARG A CA 1
ATOM 2698 C C . ARG A 1 333 ? 7.628 -14.892 -0.505 1.00 77.94 333 ARG A C 1
ATOM 2700 O O . ARG A 1 333 ? 8.528 -14.618 0.295 1.00 77.94 333 ARG A O 1
ATOM 2707 N N . LEU A 1 334 ? 6.541 -14.140 -0.655 1.00 80.06 334 LEU A N 1
ATOM 2708 C CA . LEU A 1 334 ? 6.278 -12.916 0.098 1.00 80.06 334 LEU A CA 1
ATOM 2709 C C . LEU A 1 334 ? 5.557 -13.177 1.420 1.00 80.06 334 LEU A C 1
ATOM 2711 O O . LEU A 1 334 ? 5.637 -12.354 2.337 1.00 80.06 334 LEU A O 1
ATOM 2715 N N . LYS A 1 335 ? 4.880 -14.323 1.542 1.00 75.81 335 LYS A N 1
ATOM 2716 C CA . LYS A 1 335 ? 3.977 -14.624 2.661 1.00 75.81 335 LYS A CA 1
ATOM 2717 C C . LYS A 1 335 ? 4.614 -14.531 4.043 1.00 75.81 335 LYS A C 1
ATOM 2719 O O . LYS A 1 335 ? 3.945 -14.077 4.961 1.00 75.81 335 LYS A O 1
ATOM 2724 N N . ASP A 1 336 ? 5.913 -14.800 4.163 1.00 73.69 336 ASP A N 1
ATOM 2725 C CA . ASP A 1 336 ? 6.646 -14.739 5.437 1.00 73.69 336 ASP A CA 1
ATOM 2726 C C . ASP A 1 336 ? 7.482 -13.456 5.595 1.00 73.69 336 ASP A C 1
ATOM 2728 O O . ASP A 1 336 ? 8.105 -13.234 6.629 1.00 73.69 336 ASP A O 1
ATOM 2732 N N . ARG A 1 337 ? 7.512 -12.566 4.591 1.00 76.56 337 ARG A N 1
ATOM 2733 C CA . ARG A 1 337 ? 8.320 -11.335 4.659 1.00 76.56 337 ARG A CA 1
ATOM 2734 C C . ARG A 1 337 ? 7.678 -10.285 5.554 1.00 76.56 337 ARG A C 1
ATOM 2736 O O . ARG A 1 337 ? 6.553 -9.869 5.291 1.00 76.56 337 ARG A O 1
ATOM 2743 N N . GLU A 1 338 ? 8.407 -9.781 6.541 1.00 73.62 338 GLU A N 1
ATOM 2744 C CA . GLU A 1 338 ? 7.927 -8.711 7.431 1.00 73.62 338 GLU A CA 1
ATOM 2745 C C . GLU A 1 338 ? 7.534 -7.427 6.691 1.00 73.62 338 GLU A C 1
ATOM 2747 O O . GLU A 1 338 ? 6.692 -6.676 7.169 1.00 73.62 338 GLU A O 1
ATOM 2752 N N . SER A 1 339 ? 8.105 -7.190 5.514 1.00 80.06 339 SER A N 1
ATOM 2753 C CA . SER A 1 339 ? 7.908 -6.008 4.672 1.00 80.06 339 SER A CA 1
ATOM 2754 C C . SER A 1 339 ? 6.812 -6.153 3.608 1.00 80.06 339 SER A C 1
ATOM 2756 O O . SER A 1 339 ? 6.586 -5.213 2.849 1.00 80.06 339 SER A O 1
ATOM 2758 N N . PHE A 1 340 ? 6.150 -7.314 3.519 1.00 84.19 340 PHE A N 1
ATOM 2759 C CA . PHE A 1 340 ? 5.055 -7.537 2.573 1.00 84.19 340 PHE A CA 1
ATOM 2760 C C . PHE A 1 340 ? 3.706 -7.151 3.186 1.00 84.19 340 PHE A C 1
ATOM 2762 O O . PHE A 1 340 ? 3.377 -7.607 4.288 1.00 84.19 340 PHE A O 1
ATOM 2769 N N . ARG A 1 341 ? 2.922 -6.337 2.475 1.00 82.62 341 ARG A N 1
ATOM 2770 C CA . ARG A 1 341 ? 1.558 -5.936 2.854 1.00 82.62 341 ARG A CA 1
ATOM 2771 C C . ARG A 1 341 ? 0.590 -6.115 1.685 1.00 82.62 341 ARG A C 1
ATOM 2773 O O . ARG A 1 341 ? 0.994 -6.078 0.526 1.00 82.62 341 ARG A O 1
ATOM 2780 N N . ILE A 1 342 ? -0.681 -6.300 2.008 1.00 84.00 342 ILE A N 1
ATOM 2781 C CA . ILE A 1 342 ? -1.812 -6.353 1.087 1.00 84.00 342 ILE A CA 1
ATOM 2782 C C . ILE A 1 342 ? -2.729 -5.189 1.457 1.00 84.00 342 ILE A C 1
ATOM 2784 O O . ILE A 1 342 ? -3.181 -5.096 2.595 1.00 84.00 342 ILE A O 1
ATOM 2788 N N . VAL A 1 343 ? -2.993 -4.302 0.509 1.00 81.69 343 VAL A N 1
ATOM 2789 C CA . VAL A 1 343 ? -3.943 -3.196 0.650 1.00 81.69 343 VAL A CA 1
ATOM 2790 C C . VAL A 1 343 ? -5.118 -3.497 -0.263 1.00 81.69 343 VAL A C 1
ATOM 2792 O O . VAL A 1 343 ? -4.924 -3.880 -1.414 1.00 81.69 343 VAL A O 1
ATOM 2795 N N . THR A 1 344 ? -6.336 -3.387 0.246 1.00 78.56 344 THR A N 1
ATOM 2796 C CA . THR A 1 344 ? -7.535 -3.714 -0.524 1.00 78.56 344 THR A CA 1
ATOM 2797 C C . THR A 1 344 ? -8.678 -2.794 -0.163 1.00 78.56 344 THR A C 1
ATOM 2799 O O . THR A 1 344 ? -8.960 -2.586 1.014 1.00 78.56 344 THR A O 1
ATOM 2802 N N . ASP A 1 345 ? -9.413 -2.326 -1.160 1.00 70.94 345 ASP A N 1
ATOM 2803 C CA . ASP A 1 345 ? -10.679 -1.649 -0.909 1.00 70.94 345 ASP A CA 1
ATOM 2804 C C . ASP A 1 345 ? -11.724 -2.661 -0.428 1.00 70.94 345 ASP A C 1
ATOM 2806 O O . ASP A 1 345 ? -11.723 -3.832 -0.829 1.00 70.94 345 ASP A O 1
ATOM 2810 N N . MET A 1 346 ? -12.618 -2.225 0.464 1.00 65.38 346 MET A N 1
ATOM 2811 C CA . MET A 1 346 ? -13.748 -3.060 0.893 1.00 65.38 346 MET A CA 1
ATOM 2812 C C . MET A 1 346 ? -14.748 -3.266 -0.233 1.00 65.38 346 MET A C 1
ATOM 2814 O O . MET A 1 346 ? -15.290 -4.364 -0.389 1.00 65.38 346 MET A O 1
ATOM 2818 N N . LYS A 1 347 ? -14.994 -2.192 -0.990 1.00 70.38 347 LYS A N 1
ATOM 2819 C CA . LYS A 1 347 ? -15.954 -2.165 -2.078 1.00 70.38 347 LYS A CA 1
ATOM 2820 C C . LYS A 1 347 ? -15.220 -2.161 -3.412 1.00 70.38 347 LYS A C 1
ATOM 2822 O O . LYS A 1 347 ? -14.432 -1.258 -3.639 1.00 70.38 347 LYS A O 1
ATOM 2827 N N . ARG A 1 348 ? -15.537 -3.104 -4.300 1.00 83.94 348 ARG A N 1
ATOM 2828 C CA . ARG A 1 348 ? -15.038 -3.122 -5.684 1.00 83.94 348 ARG A CA 1
ATOM 2829 C C . ARG A 1 348 ? -16.171 -3.437 -6.644 1.00 83.94 348 ARG A C 1
ATOM 2831 O O . ARG A 1 348 ? -16.778 -4.498 -6.577 1.00 83.94 348 ARG A O 1
ATOM 2838 N N . THR A 1 349 ? -16.518 -2.482 -7.496 1.00 86.75 349 THR A N 1
ATOM 2839 C CA . THR A 1 349 ? -17.727 -2.521 -8.336 1.00 86.75 349 THR A CA 1
ATOM 2840 C C . THR A 1 349 ? -17.668 -3.527 -9.481 1.00 86.75 349 THR A C 1
ATOM 2842 O O . THR A 1 349 ? -18.712 -3.899 -10.011 1.00 86.75 349 THR A O 1
ATOM 2845 N N . ASN A 1 350 ? -16.470 -3.993 -9.823 1.00 87.69 350 ASN A N 1
ATOM 2846 C CA . ASN A 1 350 ? -16.199 -4.978 -10.865 1.00 87.69 350 ASN A CA 1
ATOM 2847 C C . ASN A 1 350 ? -16.282 -6.447 -10.385 1.00 87.69 350 ASN A C 1
ATOM 2849 O O . ASN A 1 350 ? -15.905 -7.337 -11.144 1.00 87.69 350 ASN A O 1
ATOM 2853 N N . GLU A 1 351 ? -16.753 -6.721 -9.162 1.00 84.94 351 GLU A N 1
ATOM 2854 C CA . GLU A 1 351 ? -16.859 -8.079 -8.596 1.00 84.94 351 GLU A CA 1
ATOM 2855 C C . GLU A 1 351 ? -18.308 -8.520 -8.319 1.00 84.94 351 GLU A C 1
ATOM 2857 O O . GLU A 1 351 ? -19.200 -7.688 -8.184 1.00 84.94 351 GLU A O 1
ATOM 2862 N N . ASP A 1 352 ? -18.539 -9.836 -8.189 1.00 76.38 352 ASP A N 1
ATOM 2863 C CA . ASP A 1 352 ? -19.876 -10.438 -8.001 1.00 76.38 352 ASP A CA 1
ATOM 2864 C C . ASP A 1 352 ? -20.607 -9.971 -6.727 1.00 76.38 352 ASP A C 1
ATOM 2866 O O . ASP A 1 352 ? -21.827 -9.793 -6.740 1.00 76.38 352 ASP A O 1
ATOM 2870 N N . ASP A 1 353 ? -19.873 -9.742 -5.631 1.00 71.62 353 ASP A N 1
ATOM 2871 C CA . ASP A 1 353 ? -20.377 -9.055 -4.434 1.00 71.62 353 ASP A CA 1
ATOM 2872 C C . ASP A 1 353 ? -19.553 -7.789 -4.191 1.00 71.62 353 ASP A C 1
ATOM 2874 O O . ASP A 1 353 ? -18.578 -7.805 -3.424 1.00 71.62 353 ASP A O 1
ATOM 2878 N N . PRO A 1 354 ? -19.940 -6.666 -4.824 1.00 70.31 354 PRO A N 1
ATOM 2879 C CA . PRO A 1 354 ? -19.168 -5.447 -4.748 1.00 70.31 354 PRO A CA 1
ATOM 2880 C C . PRO A 1 354 ? -18.948 -4.940 -3.340 1.00 70.31 354 PRO A C 1
ATOM 2882 O O . PRO A 1 354 ? -17.972 -4.249 -3.111 1.00 70.31 354 PRO A O 1
ATOM 2885 N N . SER A 1 355 ? -19.856 -5.224 -2.406 1.00 60.38 355 SER A N 1
ATOM 2886 C CA . SER A 1 355 ? -19.812 -4.681 -1.047 1.00 60.38 355 SER A CA 1
ATOM 2887 C C . SER A 1 355 ? -18.915 -5.470 -0.095 1.00 60.38 355 SER A C 1
ATOM 2889 O O . SER A 1 355 ? -18.585 -4.968 0.980 1.00 60.38 355 SER A O 1
ATOM 2891 N N . MET A 1 356 ? -18.535 -6.687 -0.491 1.00 61.19 356 MET A N 1
ATOM 2892 C CA . MET A 1 356 ? -17.750 -7.622 0.315 1.00 61.19 356 MET A CA 1
ATOM 2893 C C . MET A 1 356 ? -16.452 -8.057 -0.371 1.00 61.19 356 MET A C 1
ATOM 2895 O O . MET A 1 356 ? -15.769 -8.943 0.136 1.00 61.19 356 MET A O 1
ATOM 2899 N N . ALA A 1 357 ? -16.083 -7.436 -1.492 1.00 70.56 357 ALA A N 1
ATOM 2900 C CA . ALA A 1 357 ? -14.910 -7.797 -2.283 1.00 70.56 357 ALA A CA 1
ATOM 2901 C C . ALA A 1 357 ? -13.618 -7.872 -1.444 1.00 70.56 357 ALA A C 1
ATOM 2903 O O . ALA A 1 357 ? -12.914 -8.886 -1.470 1.00 70.56 357 ALA A O 1
ATOM 2904 N N . GLY A 1 358 ? -13.334 -6.849 -0.629 1.00 67.00 358 GLY A N 1
ATOM 2905 C CA . GLY A 1 358 ? -12.149 -6.841 0.239 1.00 67.00 358 GLY A CA 1
ATOM 2906 C C . GLY A 1 358 ? -12.166 -7.951 1.294 1.00 67.00 358 GLY A C 1
ATOM 2907 O O . GLY A 1 358 ? -11.138 -8.568 1.575 1.00 67.00 358 GLY A O 1
ATOM 2908 N N . VAL A 1 359 ? -13.342 -8.263 1.840 1.00 63.91 359 VAL A N 1
ATOM 2909 C CA . VAL A 1 359 ? -13.520 -9.344 2.820 1.00 63.91 359 VAL A CA 1
ATOM 2910 C C . VAL A 1 359 ? -13.382 -10.718 2.183 1.00 63.91 359 VAL A C 1
ATOM 2912 O O . VAL A 1 359 ? -12.724 -11.581 2.760 1.00 63.91 359 VAL A O 1
ATOM 2915 N N . ARG A 1 360 ? -13.933 -10.919 0.982 1.00 76.12 360 ARG A N 1
ATOM 2916 C CA . ARG A 1 360 ? -13.751 -12.155 0.214 1.00 76.12 360 ARG A CA 1
ATOM 2917 C C . ARG A 1 360 ? -12.270 -12.418 -0.026 1.00 76.12 360 ARG A C 1
ATOM 2919 O O . ARG A 1 360 ? -11.799 -13.520 0.242 1.00 76.12 360 ARG A O 1
ATOM 2926 N N . LEU A 1 361 ? -11.528 -11.391 -0.447 1.00 80.88 361 LEU A N 1
ATOM 2927 C CA . LEU A 1 361 ? -10.078 -11.479 -0.576 1.00 80.88 361 LEU A CA 1
ATOM 2928 C C . LEU A 1 361 ? -9.422 -11.845 0.765 1.00 80.88 361 LEU A C 1
ATOM 2930 O O . LEU A 1 361 ? -8.623 -12.773 0.798 1.00 80.88 361 LEU A O 1
ATOM 2934 N N . LEU A 1 362 ? -9.775 -11.182 1.872 1.00 72.31 362 LEU A N 1
ATOM 2935 C CA . LEU A 1 362 ? -9.219 -11.496 3.195 1.00 72.31 362 LEU A CA 1
ATOM 2936 C C . LEU A 1 362 ? -9.468 -12.957 3.613 1.00 72.31 362 LEU A C 1
ATOM 2938 O O . LEU A 1 362 ? -8.570 -13.581 4.178 1.00 72.31 362 LEU A O 1
ATOM 2942 N N . MET A 1 363 ? -10.663 -13.497 3.369 1.00 69.19 363 MET A N 1
ATOM 2943 C CA . MET A 1 363 ? -11.001 -14.890 3.687 1.00 69.19 363 MET A CA 1
ATOM 2944 C C . MET A 1 363 ? -10.169 -15.872 2.862 1.00 69.19 363 MET A C 1
ATOM 2946 O O . MET A 1 363 ? -9.539 -16.768 3.412 1.00 69.19 363 MET A O 1
ATOM 2950 N N . GLU A 1 364 ? -10.102 -15.665 1.552 1.00 80.56 364 GLU A N 1
ATOM 2951 C CA . GLU A 1 364 ? -9.342 -16.527 0.641 1.00 80.56 364 GLU A CA 1
ATOM 2952 C C . GLU A 1 364 ? -7.833 -16.472 0.923 1.00 80.56 364 GLU A C 1
ATOM 2954 O O . GLU A 1 364 ? -7.134 -17.481 0.845 1.00 80.56 364 GLU A O 1
ATOM 2959 N N . VAL A 1 365 ? -7.315 -15.306 1.321 1.00 77.94 365 VAL A N 1
ATOM 2960 C CA . VAL A 1 365 ? -5.918 -15.141 1.747 1.00 77.94 365 VAL A CA 1
ATOM 2961 C C . VAL A 1 365 ? -5.596 -15.986 2.985 1.00 77.94 365 VAL A C 1
ATOM 2963 O O . VAL A 1 365 ? -4.480 -16.495 3.077 1.00 77.94 365 VAL A O 1
ATOM 2966 N N . GLN A 1 366 ? -6.550 -16.191 3.902 1.00 65.81 366 GLN A N 1
ATOM 2967 C CA . GLN A 1 366 ? -6.357 -17.062 5.074 1.00 65.81 366 GLN A CA 1
ATOM 2968 C C . GLN A 1 366 ? -6.221 -18.533 4.681 1.00 65.81 366 GLN A C 1
ATOM 2970 O O . GLN A 1 366 ? -5.435 -19.263 5.285 1.00 65.81 366 GLN A O 1
ATOM 2975 N N . GLU A 1 367 ? -6.976 -18.969 3.672 1.00 70.75 367 GLU A N 1
ATOM 2976 C CA . GLU A 1 367 ? -6.920 -20.346 3.175 1.00 70.75 367 GLU A CA 1
ATOM 2977 C C . GLU A 1 367 ? -5.622 -20.628 2.403 1.00 70.75 367 GLU A C 1
ATOM 2979 O O . GLU A 1 367 ? -5.152 -21.768 2.342 1.00 70.75 367 GLU A O 1
ATOM 2984 N N . ILE A 1 368 ? -4.979 -19.589 1.860 1.00 75.75 368 ILE A N 1
ATOM 2985 C CA . ILE A 1 368 ? -3.667 -19.695 1.220 1.00 75.75 368 ILE A CA 1
ATOM 2986 C C . ILE A 1 368 ? -2.580 -19.863 2.298 1.00 75.75 368 ILE A C 1
ATOM 2988 O O . ILE A 1 368 ? -2.021 -18.888 2.796 1.00 75.75 368 ILE A O 1
ATOM 2992 N N . ASN A 1 369 ? -2.270 -21.126 2.626 1.00 54.44 369 ASN A N 1
ATOM 2993 C CA . ASN A 1 369 ? -1.140 -21.632 3.432 1.00 54.44 369 ASN A CA 1
ATOM 2994 C C . ASN A 1 369 ? -0.224 -20.553 4.069 1.00 54.44 369 ASN A C 1
ATOM 2996 O O . ASN A 1 369 ? 0.932 -20.384 3.649 1.00 54.44 369 ASN A O 1
ATOM 3000 N N . ASN A 1 370 ? -0.724 -19.925 5.145 1.00 56.72 370 ASN A N 1
ATOM 3001 C CA . ASN A 1 370 ? -0.002 -19.093 6.121 1.00 56.72 370 ASN A CA 1
ATOM 3002 C C . ASN A 1 370 ? 0.242 -17.604 5.792 1.00 56.72 370 ASN A C 1
ATOM 3004 O O . ASN A 1 370 ? 1.238 -17.061 6.266 1.00 56.72 370 ASN A O 1
ATOM 3008 N N . ILE A 1 371 ? -0.622 -16.897 5.051 1.00 61.47 371 ILE A N 1
ATOM 3009 C CA . ILE A 1 371 ? -0.561 -15.416 5.044 1.00 61.47 371 ILE A CA 1
ATOM 3010 C C . ILE A 1 371 ? -1.312 -14.870 6.281 1.00 61.47 371 ILE A C 1
ATOM 3012 O O . ILE A 1 371 ? -2.526 -15.050 6.371 1.00 61.47 371 ILE A O 1
ATOM 3016 N N . PRO A 1 372 ? -0.646 -14.203 7.250 1.00 55.00 372 PRO A N 1
ATOM 3017 C CA . PRO A 1 372 ? -1.314 -13.715 8.461 1.00 55.00 372 PRO A CA 1
ATOM 3018 C C . PRO A 1 372 ? -2.256 -12.532 8.187 1.00 55.00 372 PRO A C 1
ATOM 3020 O O . PRO A 1 372 ? -1.943 -11.671 7.364 1.00 55.00 372 PRO A O 1
ATOM 3023 N N . HIS A 1 373 ? -3.342 -12.414 8.967 1.00 53.00 373 HIS A N 1
ATOM 3024 C CA . HIS A 1 373 ? -4.285 -11.280 8.904 1.00 53.00 373 HIS A CA 1
ATOM 3025 C C . HIS A 1 373 ? -3.605 -9.907 9.046 1.00 53.00 373 HIS A C 1
ATOM 3027 O O . HIS A 1 373 ? -4.055 -8.937 8.450 1.00 53.00 373 HIS A O 1
ATOM 3033 N N . THR A 1 374 ? -2.491 -9.832 9.785 1.00 47.91 374 THR A N 1
ATOM 3034 C CA . THR A 1 374 ? -1.689 -8.610 10.008 1.00 47.91 374 THR A CA 1
ATOM 3035 C C . THR A 1 374 ? -1.149 -7.985 8.730 1.00 47.91 374 THR A C 1
ATOM 3037 O O . THR A 1 374 ? -0.704 -6.837 8.735 1.00 47.91 374 THR A O 1
ATOM 3040 N N . LYS A 1 375 ? -1.137 -8.748 7.634 1.00 56.59 375 LYS A N 1
ATOM 3041 C CA . LYS A 1 375 ? -0.650 -8.275 6.347 1.00 56.59 375 LYS A CA 1
ATOM 3042 C C . LYS A 1 375 ? -1.707 -7.555 5.535 1.00 56.59 375 LYS A C 1
ATOM 3044 O O . LYS A 1 375 ? -1.308 -6.858 4.611 1.00 56.59 375 LYS A O 1
ATOM 3049 N N . VAL A 1 376 ? -2.993 -7.718 5.843 1.00 51.31 376 VAL A N 1
ATOM 3050 C CA . VAL A 1 376 ? -4.087 -7.135 5.061 1.00 51.31 376 VAL A CA 1
ATOM 3051 C C . VAL A 1 376 ? -4.579 -5.856 5.728 1.00 51.31 376 VAL A C 1
ATOM 3053 O O . VAL A 1 376 ? -4.798 -5.809 6.935 1.00 51.31 376 VAL A O 1
ATOM 3056 N N . THR A 1 377 ? -4.742 -4.803 4.938 1.00 54.22 377 THR A N 1
ATOM 3057 C CA . THR A 1 377 ? -5.302 -3.518 5.357 1.00 54.22 377 THR A CA 1
ATOM 3058 C C . THR A 1 377 ? -6.430 -3.134 4.413 1.00 54.22 377 THR A C 1
ATOM 3060 O O . THR A 1 377 ? -6.273 -3.209 3.193 1.00 54.22 377 THR A O 1
ATOM 3063 N N . PHE A 1 378 ? -7.567 -2.740 4.982 1.00 49.47 378 PHE A N 1
ATOM 3064 C CA . PHE A 1 378 ? -8.703 -2.235 4.222 1.00 49.47 378 PHE A CA 1
ATOM 3065 C C . PHE A 1 378 ? -8.517 -0.762 3.898 1.00 49.47 378 PHE A C 1
ATOM 3067 O O . PHE A 1 378 ? -8.037 -0.032 4.747 1.00 49.47 378 PHE A O 1
ATOM 3074 N N . ASN A 1 379 ? -8.921 -0.329 2.711 1.00 46.16 379 ASN A N 1
ATOM 3075 C CA . ASN A 1 379 ? -8.940 1.069 2.305 1.00 46.16 379 ASN A CA 1
ATOM 3076 C C . ASN A 1 379 ? -10.409 1.488 2.100 1.00 46.16 379 ASN A C 1
ATOM 3078 O O . ASN A 1 379 ? -11.065 1.063 1.150 1.00 46.16 379 ASN A O 1
ATOM 3082 N N . THR A 1 380 ? -10.987 2.225 3.053 1.00 49.03 380 THR A N 1
ATOM 3083 C CA . THR A 1 380 ? -12.338 2.801 2.950 1.00 49.03 380 THR A CA 1
ATOM 3084 C C . THR A 1 380 ? -12.363 4.228 3.467 1.00 49.03 380 THR A C 1
ATOM 3086 O O . THR A 1 380 ? -11.669 4.584 4.416 1.00 49.03 380 THR A O 1
ATOM 3089 N N . THR A 1 381 ? -13.242 5.039 2.878 1.00 42.53 381 THR A N 1
ATOM 3090 C CA . THR A 1 381 ? -13.551 6.387 3.355 1.00 42.53 381 THR A CA 1
ATOM 3091 C C . THR A 1 381 ? -14.462 6.310 4.582 1.00 42.53 381 THR A C 1
ATOM 3093 O O . THR A 1 381 ? -15.682 6.460 4.473 1.00 42.53 381 THR A O 1
ATOM 3096 N N . SER A 1 382 ? -13.894 6.046 5.755 1.00 41.75 382 SER A N 1
ATOM 3097 C CA . SER A 1 382 ? -14.597 6.290 7.019 1.00 41.75 382 SER A CA 1
ATOM 3098 C C . SER A 1 382 ? -14.704 7.801 7.257 1.00 41.75 382 SER A C 1
ATOM 3100 O O . SER A 1 382 ? -13.727 8.533 7.098 1.00 41.75 382 SER A O 1
ATOM 3102 N N . PHE A 1 383 ? -15.889 8.297 7.627 1.00 39.78 383 PHE A N 1
ATOM 3103 C CA . PHE A 1 383 ? -16.060 9.708 7.986 1.00 39.78 383 PHE A CA 1
ATOM 3104 C C . PHE A 1 383 ? -15.632 9.925 9.437 1.00 39.78 383 PHE A C 1
ATOM 3106 O O . PHE A 1 383 ? -16.084 9.226 10.346 1.00 39.78 383 PHE A O 1
ATOM 3113 N N . VAL A 1 384 ? -14.784 10.923 9.658 1.00 44.16 384 VAL A N 1
ATOM 3114 C CA . VAL A 1 384 ? -14.257 11.237 10.983 1.00 44.16 384 VAL A CA 1
ATOM 3115 C C . VAL A 1 384 ? -14.868 12.537 11.475 1.00 44.16 384 VAL A C 1
ATOM 3117 O O . VAL A 1 384 ? -14.724 13.577 10.831 1.00 44.16 384 VAL A O 1
ATOM 3120 N N . ASP A 1 385 ? -15.541 12.470 12.622 1.00 45.22 385 ASP A N 1
ATOM 3121 C CA . ASP A 1 385 ? -16.022 13.660 13.316 1.00 45.22 385 ASP A CA 1
ATOM 3122 C C . ASP A 1 385 ? -14.936 14.164 14.279 1.00 45.22 385 ASP A C 1
ATOM 3124 O O . ASP A 1 385 ? -14.107 13.400 14.774 1.00 45.22 385 ASP A O 1
ATOM 3128 N N . SER A 1 386 ? -14.898 15.479 14.462 1.00 42.59 386 SER A N 1
ATOM 3129 C CA . SER A 1 386 ? -13.798 16.261 15.039 1.00 42.59 386 SER A CA 1
ATOM 3130 C C . SER A 1 386 ? -13.260 15.782 16.402 1.00 42.59 386 SER A C 1
ATOM 3132 O O . SER A 1 386 ? -13.910 15.044 17.140 1.00 42.59 386 SER A O 1
ATOM 3134 N N . ASP A 1 387 ? -12.053 16.254 16.761 1.00 49.09 387 ASP A N 1
ATOM 3135 C CA . ASP A 1 387 ? -11.499 16.090 18.115 1.00 49.09 387 ASP A CA 1
ATOM 3136 C C . ASP A 1 387 ? -12.487 16.668 19.131 1.00 49.09 387 ASP A C 1
ATOM 3138 O O . ASP A 1 387 ? -12.592 17.891 19.273 1.00 49.09 387 ASP A O 1
ATOM 3142 N N . ALA A 1 388 ? -13.186 15.810 19.871 1.00 47.47 388 ALA A N 1
ATOM 3143 C CA . ALA A 1 388 ? -14.079 16.255 20.928 1.00 47.47 388 ALA A CA 1
ATOM 3144 C C . ALA A 1 388 ? -13.237 16.737 22.123 1.00 47.47 388 ALA A C 1
ATOM 3146 O O . ALA A 1 388 ? -12.980 16.004 23.076 1.00 47.47 388 ALA A O 1
ATOM 3147 N N . ARG A 1 389 ? -12.770 17.991 22.062 1.00 45.25 389 ARG A N 1
ATOM 3148 C CA . ARG A 1 389 ? -12.264 18.740 23.232 1.00 45.25 389 ARG A CA 1
ATOM 3149 C C . ARG A 1 389 ? -13.400 19.291 24.096 1.00 45.25 389 ARG A C 1
ATOM 3151 O O . ARG A 1 389 ? -13.146 19.938 25.110 1.00 45.25 389 ARG A O 1
ATOM 3158 N N . ASP A 1 390 ? -14.637 19.067 23.676 1.00 48.34 390 ASP A N 1
ATOM 3159 C CA . ASP A 1 390 ? -15.818 19.585 24.335 1.00 48.34 390 ASP A CA 1
ATOM 3160 C C . ASP A 1 390 ? -16.146 18.792 25.597 1.00 48.34 390 ASP A C 1
ATOM 3162 O O . ASP A 1 390 ? -16.255 17.565 25.606 1.00 48.34 390 ASP A O 1
ATOM 3166 N N . TYR A 1 391 ? -16.331 19.524 26.690 1.00 52.72 391 TYR A N 1
ATOM 3167 C CA . TYR A 1 391 ? -16.750 18.952 27.958 1.00 52.72 391 TYR A CA 1
ATOM 3168 C C . TYR A 1 391 ? -18.210 18.499 27.875 1.00 52.72 391 TYR A C 1
ATOM 3170 O O . TYR A 1 391 ? -19.024 19.124 27.202 1.00 52.72 391 TYR A O 1
ATOM 3178 N N . MET A 1 392 ? -18.574 17.469 28.645 1.00 55.97 392 MET A N 1
ATOM 3179 C CA . MET A 1 392 ? -19.947 16.940 28.734 1.00 55.97 392 MET A CA 1
ATOM 3180 C C . MET A 1 392 ? -21.032 18.014 28.984 1.00 55.97 392 MET A C 1
ATOM 3182 O O . MET A 1 392 ? -22.197 17.799 28.669 1.00 55.97 392 MET A O 1
ATOM 3186 N N . ILE A 1 393 ? -20.662 19.171 29.546 1.00 54.88 393 ILE A N 1
ATOM 3187 C CA . ILE A 1 393 ? -21.558 20.316 29.767 1.00 54.88 393 ILE A CA 1
ATOM 3188 C C . ILE A 1 393 ? -22.055 20.968 28.462 1.00 54.88 393 ILE A C 1
ATOM 3190 O O . ILE A 1 393 ? -23.108 21.598 28.469 1.00 54.88 393 ILE A O 1
ATOM 3194 N N . ASN A 1 394 ? -21.330 20.790 27.353 1.00 53.34 394 ASN A N 1
ATOM 3195 C CA . ASN A 1 394 ? -21.643 21.367 26.043 1.00 53.34 394 ASN A CA 1
ATOM 3196 C C . ASN A 1 394 ? -22.677 20.544 25.258 1.00 53.34 394 ASN A C 1
ATOM 3198 O O . ASN A 1 394 ? -23.221 21.042 24.277 1.00 53.34 394 ASN A O 1
ATOM 3202 N N . TYR A 1 395 ? -22.997 19.326 25.712 1.00 59.03 395 TYR A N 1
ATOM 3203 C CA . TYR A 1 395 ? -24.025 18.465 25.115 1.00 59.03 395 TYR A CA 1
ATOM 3204 C C . TYR A 1 395 ? -25.157 18.172 26.114 1.00 59.03 395 TYR A C 1
ATOM 3206 O O . TYR A 1 395 ? -25.396 17.017 26.486 1.00 59.03 395 TYR A O 1
ATOM 3214 N N . PRO A 1 396 ? -25.866 19.207 26.610 1.00 54.97 396 PRO A N 1
ATOM 3215 C CA . PRO A 1 396 ? -26.981 18.999 27.513 1.00 54.97 396 PRO A CA 1
ATOM 3216 C C . PRO A 1 396 ? -28.136 18.360 26.742 1.00 54.97 396 PRO A C 1
ATOM 3218 O O . PRO A 1 396 ? -28.790 19.003 25.929 1.00 54.97 396 PRO A O 1
ATOM 3221 N N . VAL A 1 397 ? -28.412 17.087 27.021 1.00 56.41 397 VAL A N 1
ATOM 3222 C CA . VAL A 1 397 ? -29.651 16.437 26.588 1.00 56.41 397 VAL A CA 1
ATOM 3223 C C . VAL A 1 397 ? -30.792 16.933 27.492 1.00 56.41 397 VAL A C 1
ATOM 3225 O O . VAL A 1 397 ? -30.796 16.563 28.672 1.00 56.41 397 VAL A O 1
ATOM 3228 N N . PRO A 1 398 ? -31.743 17.753 26.996 1.00 49.28 398 PRO A N 1
ATOM 3229 C CA . PRO A 1 398 ? -32.743 18.420 27.840 1.00 49.28 398 PRO A CA 1
ATOM 3230 C C . PRO A 1 398 ? -33.762 17.450 28.449 1.00 49.28 398 PRO A C 1
ATOM 3232 O O . PRO A 1 398 ? -34.314 17.715 29.513 1.00 49.28 398 PRO A O 1
ATOM 3235 N N . GLU A 1 399 ? -33.984 16.300 27.805 1.00 57.28 399 GLU A N 1
ATOM 3236 C CA . GLU A 1 399 ? -34.899 15.259 28.270 1.00 57.28 399 GLU A CA 1
ATOM 3237 C C . GLU A 1 399 ? -34.213 13.889 28.230 1.00 57.28 399 GLU A C 1
ATOM 3239 O O . GLU A 1 399 ? -34.242 13.177 27.228 1.00 57.28 399 GLU A O 1
ATOM 3244 N N . ARG A 1 400 ? -33.568 13.499 29.333 1.00 66.81 400 ARG A N 1
ATOM 3245 C CA . ARG A 1 400 ? -32.964 12.165 29.464 1.00 66.81 400 ARG A CA 1
ATOM 3246 C C . ARG A 1 400 ? -34.008 11.159 29.937 1.00 66.81 400 ARG A C 1
ATOM 3248 O O . ARG A 1 400 ? -34.232 11.023 31.138 1.00 66.81 400 ARG A O 1
ATOM 3255 N N . LYS A 1 401 ? -34.667 10.490 28.988 1.00 72.06 401 LYS A N 1
ATOM 3256 C CA . LYS A 1 401 ? -35.777 9.552 29.247 1.00 72.06 401 LYS A CA 1
ATOM 3257 C C . LYS A 1 401 ? -35.371 8.075 29.220 1.00 72.06 401 LYS A C 1
ATOM 3259 O O . LYS A 1 401 ? -36.170 7.225 29.610 1.00 72.06 401 LYS A O 1
ATOM 3264 N N . ASN A 1 402 ? -34.150 7.756 28.786 1.00 86.00 402 ASN A N 1
ATOM 3265 C CA . ASN A 1 402 ? -33.722 6.366 28.633 1.00 86.00 402 ASN A CA 1
ATOM 3266 C C . ASN A 1 402 ? -33.537 5.676 29.982 1.00 86.00 402 ASN A C 1
ATOM 3268 O O . ASN A 1 402 ? -33.205 6.306 30.988 1.00 86.00 402 ASN A O 1
ATOM 3272 N N . LYS A 1 403 ? -33.670 4.346 30.006 1.00 84.75 403 LYS A N 1
ATOM 3273 C CA . LYS A 1 403 ? -33.438 3.568 31.234 1.00 84.75 403 LYS A CA 1
ATOM 3274 C C . LYS A 1 403 ? -31.971 3.590 31.671 1.00 84.75 403 LYS A C 1
ATOM 3276 O O . LYS A 1 403 ? -31.718 3.521 32.871 1.00 84.75 403 LYS A O 1
ATOM 3281 N N . GLY A 1 404 ? -31.027 3.701 30.728 1.00 89.81 404 GLY A N 1
ATOM 3282 C CA . GLY A 1 404 ? -29.593 3.679 31.019 1.00 89.81 404 GLY A CA 1
ATOM 3283 C C . GLY A 1 404 ? -29.154 2.369 31.664 1.00 89.81 404 GLY A C 1
ATOM 3284 O O . GLY A 1 404 ? -28.482 2.393 32.692 1.00 89.81 404 GLY A O 1
ATOM 3285 N N . GLN A 1 405 ? -29.596 1.226 31.129 1.00 93.94 405 GLN A N 1
ATOM 3286 C CA . GLN A 1 405 ? -29.308 -0.078 31.732 1.00 93.94 405 GLN A CA 1
ATOM 3287 C C . GLN A 1 405 ? -27.816 -0.394 31.624 1.00 93.94 405 GLN A C 1
ATOM 3289 O O . GLN A 1 405 ? -27.290 -0.490 30.518 1.00 93.94 405 GLN A O 1
ATOM 3294 N N . ILE A 1 406 ? -27.152 -0.560 32.768 1.00 95.88 406 ILE A N 1
ATOM 3295 C CA . ILE A 1 406 ? -25.736 -0.925 32.841 1.00 95.88 406 ILE A CA 1
ATOM 3296 C C . ILE A 1 406 ? -25.639 -2.433 33.058 1.00 95.88 406 ILE A C 1
ATOM 3298 O O . ILE A 1 406 ? -26.200 -2.956 34.020 1.00 95.88 406 ILE A O 1
ATOM 3302 N N . ASN A 1 407 ? -24.925 -3.128 32.175 1.00 95.00 407 ASN A N 1
ATOM 3303 C CA . ASN A 1 407 ? -24.692 -4.567 32.268 1.00 95.00 407 ASN A CA 1
ATOM 3304 C C . ASN A 1 407 ? -23.225 -4.903 31.999 1.00 95.00 407 ASN A C 1
ATOM 3306 O O . ASN A 1 407 ? -22.539 -4.218 31.243 1.00 95.00 407 ASN A O 1
ATOM 3310 N N . THR A 1 408 ? -22.747 -5.993 32.583 1.00 95.94 408 THR A N 1
ATOM 3311 C CA . THR A 1 408 ? -21.479 -6.619 32.212 1.00 95.94 408 THR A CA 1
ATOM 3312 C C . THR A 1 408 ? -21.716 -7.673 31.139 1.00 95.94 408 THR A C 1
ATOM 3314 O O . THR A 1 408 ? -22.740 -8.358 31.122 1.00 95.94 408 THR A O 1
ATOM 3317 N N . LYS A 1 409 ? -20.771 -7.801 30.207 1.00 95.56 409 LYS A N 1
ATOM 3318 C CA . LYS A 1 409 ? -20.829 -8.800 29.138 1.00 95.56 409 LYS A CA 1
ATOM 3319 C C . LYS A 1 409 ? -19.461 -9.450 28.991 1.00 95.56 409 LYS A C 1
ATOM 3321 O O . LYS A 1 409 ? -18.460 -8.764 28.794 1.00 95.56 409 LYS A O 1
ATOM 3326 N N . GLN A 1 410 ? -19.418 -10.775 29.086 1.00 95.75 410 GLN A N 1
ATOM 3327 C CA . GLN A 1 410 ? -18.208 -11.533 28.798 1.00 95.75 410 GLN A CA 1
ATOM 3328 C C . GLN A 1 410 ? -18.105 -11.800 27.298 1.00 95.75 410 GLN A C 1
ATOM 3330 O O . GLN A 1 410 ? -19.079 -12.213 26.667 1.00 95.75 410 GLN A O 1
ATOM 3335 N N . GLY A 1 411 ? -16.925 -11.576 26.726 1.00 93.38 411 GLY A N 1
ATOM 3336 C CA . GLY A 1 411 ? -16.650 -11.914 25.334 1.00 93.38 411 GLY A CA 1
ATOM 3337 C C . GLY A 1 411 ? -15.567 -11.053 24.705 1.00 93.38 411 GLY A C 1
ATOM 3338 O O . GLY A 1 411 ? -14.935 -10.226 25.365 1.00 93.38 411 GLY A O 1
ATOM 3339 N N . ARG A 1 412 ? -15.363 -11.268 23.404 1.00 91.62 412 ARG A N 1
ATOM 3340 C CA . ARG A 1 412 ? -14.488 -10.448 22.561 1.00 91.62 412 ARG A CA 1
ATOM 3341 C C . ARG A 1 412 ? -15.334 -9.507 21.697 1.00 91.62 412 ARG A C 1
ATOM 3343 O O . ARG A 1 412 ? -16.453 -9.867 21.319 1.00 91.62 412 ARG A O 1
ATOM 3350 N N . ILE A 1 413 ? -14.831 -8.304 21.436 1.00 94.00 413 ILE A N 1
ATOM 3351 C CA . ILE A 1 413 ? -15.599 -7.206 20.829 1.00 94.00 413 ILE A CA 1
ATOM 3352 C C . ILE A 1 413 ? -16.137 -7.560 19.441 1.00 94.00 413 ILE A C 1
ATOM 3354 O O . ILE A 1 413 ? -17.324 -7.384 19.183 1.00 94.00 413 ILE A O 1
ATOM 3358 N N . GLU A 1 414 ? -15.309 -8.184 18.614 1.00 90.94 414 GLU A N 1
ATOM 3359 C CA . GLU A 1 414 ? -15.588 -8.657 17.259 1.00 90.94 414 GLU A CA 1
ATOM 3360 C C . GLU A 1 414 ? -16.695 -9.721 17.186 1.00 90.94 414 GLU A C 1
ATOM 3362 O O . GLU A 1 414 ? -17.218 -9.999 16.113 1.00 90.94 414 GLU A O 1
ATOM 3367 N N . ASN A 1 415 ? -17.096 -10.287 18.330 1.00 92.38 415 ASN A N 1
ATOM 3368 C CA . ASN A 1 415 ? -18.250 -11.178 18.434 1.00 92.38 415 ASN A CA 1
ATOM 3369 C C . ASN A 1 415 ? -19.449 -10.481 19.082 1.00 92.38 415 ASN A C 1
ATOM 3371 O O . ASN A 1 415 ? -20.554 -10.531 18.546 1.00 92.38 415 ASN A O 1
ATOM 3375 N N . VAL A 1 416 ? -19.235 -9.815 20.222 1.00 94.19 416 VAL A N 1
ATOM 3376 C CA . VAL A 1 416 ? -20.312 -9.263 21.061 1.00 94.19 416 VAL A CA 1
ATOM 3377 C C . VAL A 1 416 ? -21.103 -8.168 20.358 1.00 94.19 416 VAL A C 1
ATOM 3379 O O . VAL A 1 416 ? -22.313 -8.080 20.560 1.00 94.19 416 VAL A O 1
ATOM 3382 N N . ILE A 1 417 ? -20.467 -7.361 19.504 1.00 95.44 417 ILE A N 1
ATOM 3383 C CA . ILE A 1 417 ? -21.197 -6.349 18.733 1.00 95.44 417 ILE A CA 1
ATOM 3384 C C . ILE A 1 417 ? -22.289 -6.985 17.873 1.00 95.44 417 ILE A C 1
ATOM 3386 O O . ILE A 1 417 ? -23.330 -6.374 17.700 1.00 95.44 417 ILE A O 1
ATOM 3390 N N . PHE A 1 418 ? -22.119 -8.215 17.378 1.00 94.88 418 PHE A N 1
ATOM 3391 C CA . PHE A 1 418 ? -23.108 -8.901 16.540 1.00 94.88 418 PHE A CA 1
ATOM 3392 C C . PHE A 1 418 ? -24.272 -9.517 17.332 1.00 94.88 418 PHE A C 1
ATOM 3394 O O . PHE A 1 418 ? -25.263 -9.901 16.718 1.00 94.88 418 PHE A O 1
ATOM 3401 N N . ASP A 1 419 ? -24.196 -9.577 18.666 1.00 93.44 419 ASP A N 1
ATOM 3402 C CA . ASP A 1 419 ? -25.312 -10.024 19.518 1.00 93.44 419 ASP A CA 1
ATOM 3403 C C . ASP A 1 419 ? -26.425 -8.965 19.623 1.00 93.44 419 ASP A C 1
ATOM 3405 O O . ASP A 1 419 ? -27.554 -9.271 20.006 1.00 93.44 419 ASP A O 1
ATOM 3409 N N . ILE A 1 420 ? -26.103 -7.701 19.335 1.00 94.25 420 ILE A N 1
ATOM 3410 C CA . ILE A 1 420 ? -27.047 -6.582 19.397 1.00 94.25 420 ILE A CA 1
ATOM 3411 C C . ILE A 1 420 ? -27.945 -6.619 18.146 1.00 94.25 420 ILE A C 1
ATOM 3413 O O . ILE A 1 420 ? -27.518 -7.049 17.077 1.00 94.25 420 ILE A O 1
ATOM 3417 N N . LEU A 1 421 ? -29.196 -6.162 18.224 1.00 92.00 421 LEU A N 1
ATOM 3418 C CA . LEU A 1 421 ? -30.076 -6.156 17.047 1.00 92.00 421 LEU A CA 1
ATOM 3419 C C . LEU A 1 421 ? -29.534 -5.227 15.933 1.00 92.00 421 LEU A C 1
ATOM 3421 O O . LEU A 1 421 ? -28.944 -4.194 16.262 1.00 92.00 421 LEU A O 1
ATOM 3425 N N . PRO A 1 422 ? -29.682 -5.564 14.634 1.00 88.38 422 PRO A N 1
ATOM 3426 C CA . PRO A 1 422 ? -29.091 -4.788 13.535 1.00 88.38 422 PRO A CA 1
ATOM 3427 C C . PRO A 1 422 ? -29.609 -3.350 13.385 1.00 88.38 422 PRO A C 1
ATOM 3429 O O . PRO A 1 422 ? -28.896 -2.511 12.852 1.00 88.38 422 PRO A O 1
ATOM 3432 N N . ASP A 1 423 ? -30.828 -3.061 13.848 1.00 89.56 423 ASP A N 1
ATOM 3433 C CA . ASP A 1 423 ? -31.463 -1.733 13.811 1.00 89.56 423 ASP A CA 1
ATOM 3434 C C . ASP A 1 423 ? -31.000 -0.804 14.947 1.00 89.56 423 ASP A C 1
ATOM 3436 O O . ASP A 1 423 ? -31.486 0.318 15.071 1.00 89.56 423 ASP A O 1
ATOM 3440 N N . LYS A 1 424 ? -30.103 -1.279 15.817 1.00 93.81 424 LYS A N 1
ATOM 3441 C CA . LYS A 1 424 ? -29.599 -0.525 16.967 1.00 93.81 424 LYS A CA 1
ATOM 3442 C C . LYS A 1 424 ? -28.224 0.049 16.681 1.00 93.81 424 LYS A C 1
ATOM 3444 O O . LYS A 1 424 ? -27.316 -0.683 16.272 1.00 93.81 424 LYS A O 1
ATOM 3449 N N . GLN A 1 425 ? -28.066 1.333 16.995 1.00 94.75 425 GLN A N 1
ATOM 3450 C CA . GLN A 1 425 ? -26.778 2.011 16.956 1.00 94.75 425 GLN A CA 1
ATOM 3451 C C . GLN A 1 425 ? -25.850 1.398 18.007 1.00 94.75 425 GLN A C 1
ATOM 3453 O O . GLN A 1 425 ? -26.243 1.188 19.160 1.00 94.75 425 GLN A O 1
ATOM 3458 N N . VAL A 1 426 ? -24.606 1.133 17.617 1.00 97.38 426 VAL A N 1
ATOM 3459 C CA . VAL A 1 426 ? -23.565 0.634 18.518 1.00 97.38 426 VAL A CA 1
ATOM 3460 C C . VAL A 1 426 ? -22.393 1.593 18.485 1.00 97.38 426 VAL A C 1
ATOM 3462 O O . VAL A 1 426 ? -21.863 1.874 17.416 1.00 97.38 426 VAL A O 1
ATOM 3465 N N . ILE A 1 427 ? -21.983 2.057 19.661 1.00 97.00 427 ILE A N 1
ATOM 3466 C CA . ILE A 1 427 ? -20.801 2.895 19.853 1.00 97.00 427 ILE A CA 1
ATOM 3467 C C . ILE A 1 427 ? -19.827 2.112 20.732 1.00 97.00 427 ILE A C 1
ATOM 3469 O O . ILE A 1 427 ? -20.196 1.673 21.823 1.00 97.00 427 ILE A O 1
ATOM 3473 N N . VAL A 1 428 ? -18.594 1.920 20.274 1.00 98.06 428 VAL A N 1
ATOM 3474 C CA . VAL A 1 428 ? -17.569 1.113 20.950 1.00 98.06 428 VAL A CA 1
ATOM 3475 C C . VAL A 1 428 ? -16.397 1.989 21.370 1.00 98.06 428 VAL A C 1
ATOM 3477 O O . VAL A 1 428 ? -15.871 2.761 20.575 1.00 98.06 428 VAL A O 1
ATOM 3480 N N . LEU A 1 429 ? -15.958 1.835 22.619 1.00 98.06 429 LEU A N 1
ATOM 3481 C CA . LEU A 1 429 ? -14.701 2.398 23.100 1.00 98.06 429 LEU A CA 1
ATOM 3482 C C . LEU A 1 429 ? -13.525 1.500 22.698 1.00 98.06 429 LEU A C 1
ATOM 3484 O O . LEU A 1 429 ? -13.433 0.353 23.147 1.00 98.06 429 LEU A O 1
ATOM 3488 N N . ASP A 1 430 ? -12.625 2.061 21.903 1.00 97.00 430 ASP A N 1
ATOM 3489 C CA . ASP A 1 430 ? -11.327 1.500 21.553 1.00 97.00 430 ASP A CA 1
ATOM 3490 C C . ASP A 1 430 ? -10.254 1.971 22.551 1.00 97.00 430 ASP A C 1
ATOM 3492 O O . ASP A 1 430 ? -10.092 3.171 22.805 1.00 97.00 430 ASP A O 1
ATOM 3496 N N . PHE A 1 431 ? -9.548 1.014 23.158 1.00 95.81 431 PHE A N 1
ATOM 3497 C CA . PHE A 1 431 ? -8.465 1.227 24.121 1.00 95.81 431 PHE A CA 1
ATOM 3498 C C . PHE A 1 431 ? -7.163 1.539 23.384 1.00 95.81 431 PHE A C 1
ATOM 3500 O O . PHE A 1 431 ? -6.195 0.784 23.479 1.00 95.81 431 PHE A O 1
ATOM 3507 N N . ALA A 1 432 ? -7.189 2.653 22.664 1.00 92.94 432 ALA A N 1
ATOM 3508 C CA . ALA A 1 432 ? -6.200 2.996 21.665 1.00 92.94 432 ALA A CA 1
ATOM 3509 C C . ALA A 1 432 ? -4.821 3.341 22.244 1.00 92.94 432 ALA A C 1
ATOM 3511 O O . ALA A 1 432 ? -4.699 3.875 23.356 1.00 92.94 432 ALA A O 1
ATOM 3512 N N . ASP A 1 433 ? -3.788 3.104 21.444 1.00 90.00 433 ASP A N 1
ATOM 3513 C CA . ASP A 1 433 ? -2.463 3.685 21.606 1.00 90.00 433 ASP A CA 1
ATOM 3514 C C . ASP A 1 433 ? -2.501 5.180 21.262 1.00 90.00 433 ASP A C 1
ATOM 3516 O O . ASP A 1 433 ? -3.130 5.636 20.304 1.00 90.00 433 ASP A O 1
ATOM 3520 N N . GLU A 1 434 ? -1.831 5.989 22.076 1.00 86.25 434 GLU A N 1
ATOM 3521 C CA . GLU A 1 434 ? -1.894 7.439 21.928 1.00 86.25 434 GLU A CA 1
ATOM 3522 C C . GLU A 1 434 ? -1.042 7.983 20.773 1.00 86.25 434 GLU A C 1
ATOM 3524 O O . GLU A 1 434 ? -1.226 9.145 20.424 1.00 86.25 434 GLU A O 1
ATOM 3529 N N . ARG A 1 435 ? -0.115 7.197 20.201 1.00 83.12 435 ARG A N 1
ATOM 3530 C CA . ARG A 1 435 ? 0.854 7.612 19.158 1.00 83.12 435 ARG A CA 1
ATOM 3531 C C . ARG A 1 435 ? 0.777 6.768 17.893 1.00 83.12 435 ARG A C 1
ATOM 3533 O O . ARG A 1 435 ? 1.191 7.228 16.825 1.00 83.12 435 ARG A O 1
ATOM 3540 N N . MET A 1 436 ? 0.302 5.534 18.000 1.00 86.38 436 MET A N 1
ATOM 3541 C CA . MET A 1 436 ? 0.279 4.580 16.898 1.00 86.38 436 MET A CA 1
ATOM 3542 C C . MET A 1 436 ? -1.163 4.261 16.499 1.00 86.38 436 MET A C 1
ATOM 3544 O O . MET A 1 436 ? -1.861 3.611 17.267 1.00 86.38 436 MET A O 1
ATOM 3548 N N . PRO A 1 437 ? -1.611 4.663 15.294 1.00 88.06 437 PRO A N 1
ATOM 3549 C CA . PRO A 1 437 ? -2.879 4.197 14.739 1.00 88.06 437 PRO A CA 1
ATOM 3550 C C . PRO A 1 437 ? -2.989 2.671 14.815 1.00 88.06 437 PRO A C 1
ATOM 3552 O O . PRO A 1 437 ? -2.158 1.983 14.221 1.00 88.06 437 PRO A O 1
ATOM 3555 N N . GLY A 1 438 ? -3.991 2.138 15.514 1.00 86.56 438 GLY A N 1
ATOM 3556 C CA . GLY A 1 438 ? -4.216 0.695 15.603 1.00 86.56 438 GLY A CA 1
ATOM 3557 C C . GLY A 1 438 ? -3.162 -0.062 16.417 1.00 86.56 438 GLY A C 1
ATOM 3558 O O . GLY A 1 438 ? -3.027 -1.275 16.243 1.00 86.56 438 GLY A O 1
ATOM 3559 N N . GLY A 1 439 ? -2.376 0.623 17.252 1.00 87.75 439 GLY A N 1
ATOM 3560 C CA . GLY A 1 439 ? -1.375 0.007 18.120 1.00 87.75 439 GLY A CA 1
ATOM 3561 C C . GLY A 1 439 ? -0.345 -0.836 17.361 1.00 87.75 439 GLY A C 1
ATOM 3562 O O . GLY A 1 439 ? 0.258 -0.402 16.375 1.00 87.75 439 GLY A O 1
ATOM 3563 N N . LEU A 1 440 ? -0.125 -2.071 17.820 1.00 82.94 440 LEU A N 1
ATOM 3564 C CA . LEU A 1 440 ? 0.830 -3.015 17.224 1.00 82.94 440 LEU A CA 1
ATOM 3565 C C . LEU A 1 440 ? 0.155 -4.018 16.273 1.00 82.94 440 LEU A C 1
ATOM 3567 O O . LEU A 1 440 ? 0.660 -5.124 16.057 1.00 82.94 440 LEU A O 1
ATOM 3571 N N . PHE A 1 441 ? -0.970 -3.633 15.668 1.00 79.81 441 PHE A N 1
ATOM 3572 C CA . PHE A 1 441 ? -1.759 -4.462 14.753 1.00 79.81 441 PHE A CA 1
ATOM 3573 C C . PHE A 1 441 ? -0.924 -5.062 13.616 1.00 79.81 441 PHE A C 1
ATOM 3575 O O . PHE A 1 441 ? -0.946 -6.267 13.372 1.00 79.81 441 PHE A O 1
ATOM 3582 N N . LEU A 1 442 ? -0.093 -4.245 12.964 1.00 71.75 442 LEU A N 1
ATOM 3583 C CA . LEU A 1 442 ? 0.770 -4.707 11.871 1.00 71.75 442 LEU A CA 1
ATOM 3584 C C . LEU A 1 442 ? 1.847 -5.711 12.322 1.00 71.75 442 LEU A C 1
ATOM 3586 O O . LEU A 1 442 ? 2.465 -6.363 11.480 1.00 71.75 442 LEU A O 1
ATOM 3590 N N . TYR A 1 443 ? 2.074 -5.831 13.632 1.00 70.81 443 TYR A N 1
ATOM 3591 C CA . TYR A 1 443 ? 3.048 -6.729 14.252 1.00 70.81 443 TYR A CA 1
ATOM 3592 C C . TYR A 1 443 ? 2.406 -7.968 14.893 1.00 70.81 443 TYR A C 1
ATOM 3594 O O . TYR A 1 443 ? 3.110 -8.761 15.514 1.00 70.81 443 TYR A O 1
ATOM 3602 N N . GLY A 1 444 ? 1.093 -8.175 14.746 1.00 68.81 444 GLY A N 1
ATOM 3603 C CA . GLY A 1 444 ? 0.432 -9.377 15.268 1.00 68.81 444 GLY A CA 1
ATOM 3604 C C . GLY A 1 444 ? 0.043 -9.320 16.735 1.00 68.81 444 GLY A C 1
ATOM 3605 O O . GLY A 1 444 ? -0.295 -10.359 17.302 1.00 68.81 444 GLY A O 1
ATOM 3606 N N . ALA A 1 445 ? 0.053 -8.140 17.359 1.00 79.00 445 ALA A N 1
ATOM 3607 C CA . ALA A 1 445 ? -0.522 -7.995 18.689 1.00 79.00 445 ALA A CA 1
ATOM 3608 C C . ALA A 1 445 ? -2.031 -8.283 18.657 1.00 79.00 445 ALA A C 1
ATOM 3610 O O . ALA A 1 445 ? -2.701 -8.080 17.645 1.00 79.00 445 ALA A O 1
ATOM 3611 N N . THR A 1 446 ? -2.561 -8.800 19.764 1.00 84.19 446 THR A N 1
ATOM 3612 C CA . THR A 1 446 ? -3.950 -9.274 19.867 1.00 84.19 446 THR A CA 1
ATOM 3613 C C . THR A 1 446 ? -4.691 -8.610 21.026 1.00 84.19 446 THR A C 1
ATOM 3615 O O . THR A 1 446 ? -5.486 -9.267 21.707 1.00 84.19 446 THR A O 1
ATOM 3618 N N . THR A 1 447 ? -4.388 -7.344 21.331 1.00 89.25 447 THR A N 1
ATOM 3619 C CA . THR A 1 447 ? -5.150 -6.601 22.342 1.00 89.25 447 THR A CA 1
ATOM 3620 C C . THR A 1 447 ? -6.469 -6.100 21.736 1.00 89.25 447 THR A C 1
ATOM 3622 O O . THR A 1 447 ? -6.871 -6.546 20.658 1.00 89.25 447 THR A O 1
ATOM 3625 N N . GLN A 1 448 ? -7.229 -5.277 22.464 1.00 93.38 448 GLN A N 1
ATOM 3626 C CA . GLN A 1 448 ? -8.561 -4.865 22.015 1.00 93.38 448 GLN A CA 1
ATOM 3627 C C . GLN A 1 448 ? -8.490 -3.985 20.756 1.00 93.38 448 GLN A C 1
ATOM 3629 O O . GLN A 1 448 ? -9.219 -4.275 19.810 1.00 93.38 448 GLN A O 1
ATOM 3634 N N . GLU A 1 449 ? -7.599 -2.989 20.725 1.00 93.94 449 GLU A N 1
ATOM 3635 C CA . GLU A 1 449 ? -7.420 -2.086 19.578 1.00 93.94 449 GLU A CA 1
ATOM 3636 C C . GLU A 1 449 ? -7.032 -2.856 18.315 1.00 93.94 449 GLU A C 1
ATOM 3638 O O . GLU A 1 449 ? -7.677 -2.726 17.272 1.00 93.94 449 GLU A O 1
ATOM 3643 N N . GLU A 1 450 ? -6.040 -3.746 18.409 1.00 90.06 450 GLU A N 1
ATOM 3644 C CA . GLU A 1 450 ? -5.645 -4.544 17.251 1.00 90.06 450 GLU A CA 1
ATOM 3645 C C . GLU A 1 450 ? -6.776 -5.471 16.809 1.00 90.06 450 GLU A C 1
ATOM 3647 O O . GLU A 1 450 ? -7.008 -5.649 15.618 1.00 90.06 450 GLU A O 1
ATOM 3652 N N . THR A 1 451 ? -7.532 -6.029 17.758 1.00 90.50 451 THR A N 1
ATOM 3653 C CA . THR A 1 451 ? -8.709 -6.849 17.446 1.00 90.50 451 THR A CA 1
ATOM 3654 C C . THR A 1 451 ? -9.783 -6.061 16.706 1.00 90.50 451 THR A C 1
ATOM 3656 O O . THR A 1 451 ? -10.380 -6.603 15.777 1.00 90.50 451 THR A O 1
ATOM 3659 N N . ILE A 1 452 ? -10.015 -4.800 17.067 1.00 93.06 452 ILE A N 1
ATOM 3660 C CA . ILE A 1 452 ? -10.889 -3.905 16.303 1.00 93.06 452 ILE A CA 1
ATOM 3661 C C . ILE A 1 452 ? -10.336 -3.762 14.882 1.00 93.06 452 ILE A C 1
ATOM 3663 O O . ILE A 1 452 ? -11.041 -4.085 13.933 1.00 93.06 452 ILE A O 1
ATOM 3667 N N . CYS A 1 453 ? -9.053 -3.430 14.740 1.00 87.81 453 CYS A N 1
ATOM 3668 C CA . CYS A 1 453 ? -8.410 -3.242 13.440 1.00 87.81 453 CYS A CA 1
ATOM 3669 C C . CYS A 1 453 ? -8.411 -4.500 12.543 1.00 87.81 453 CYS A C 1
ATOM 3671 O O . CYS A 1 453 ? -8.506 -4.361 11.329 1.00 87.81 453 CYS A O 1
ATOM 3673 N N . TYR A 1 454 ? -8.351 -5.728 13.089 1.00 82.12 454 TYR A N 1
ATOM 3674 C CA . TYR A 1 454 ? -8.408 -6.965 12.266 1.00 82.12 454 TYR A CA 1
ATOM 3675 C C . TYR A 1 454 ? -9.785 -7.216 11.682 1.00 82.12 454 TYR A C 1
ATOM 3677 O O . TYR A 1 454 ? -9.911 -7.936 10.693 1.00 82.12 454 TYR A O 1
ATOM 3685 N N . ASN A 1 455 ? -10.816 -6.687 12.331 1.00 87.62 455 ASN A N 1
ATOM 3686 C CA . ASN A 1 455 ? -12.196 -7.037 12.048 1.00 87.62 455 ASN A CA 1
ATOM 3687 C C . ASN A 1 455 ? -13.002 -5.830 11.568 1.00 87.62 455 ASN A C 1
ATOM 3689 O O . ASN A 1 455 ? -14.226 -5.928 11.508 1.00 87.62 455 ASN A O 1
ATOM 3693 N N . SER A 1 456 ? -12.350 -4.715 11.234 1.00 87.12 456 SER A N 1
ATOM 3694 C CA . SER A 1 456 ? -13.003 -3.522 10.709 1.00 87.12 456 SER A CA 1
ATOM 3695 C C . SER A 1 456 ? -12.087 -2.665 9.833 1.00 87.12 456 SER A C 1
ATOM 3697 O O . SER A 1 456 ? -10.899 -2.938 9.679 1.00 87.12 456 SER A O 1
ATOM 3699 N N . ASP A 1 457 ? -12.638 -1.585 9.285 1.00 82.56 457 ASP A N 1
ATOM 3700 C CA . ASP A 1 457 ? -11.905 -0.532 8.582 1.00 82.56 457 ASP A CA 1
ATOM 3701 C C . ASP A 1 457 ? -11.383 0.599 9.499 1.00 82.56 457 ASP A C 1
ATOM 3703 O O . ASP A 1 457 ? -10.923 1.639 9.020 1.00 82.56 457 ASP A O 1
ATOM 3707 N N . THR A 1 458 ? -11.360 0.387 10.823 1.00 87.94 458 THR A N 1
ATOM 3708 C CA . THR A 1 458 ? -10.889 1.386 11.804 1.00 87.94 458 THR A CA 1
ATOM 3709 C C . THR A 1 458 ? -9.450 1.832 11.541 1.00 87.94 458 THR A C 1
ATOM 3711 O O . THR A 1 458 ? -9.148 3.018 11.657 1.00 87.94 458 THR A O 1
ATOM 3714 N N . TYR A 1 459 ? -8.549 0.912 11.176 1.00 86.19 459 TYR A N 1
ATOM 3715 C CA . TYR A 1 459 ? -7.140 1.254 10.957 1.00 86.19 459 TYR A CA 1
ATOM 3716 C C . TYR A 1 459 ? -6.967 2.287 9.835 1.00 86.19 459 TYR A C 1
ATOM 3718 O O . TYR A 1 459 ? -6.224 3.254 10.004 1.00 86.19 459 TYR A O 1
ATOM 3726 N N . GLN A 1 460 ? -7.709 2.146 8.733 1.00 78.56 460 GLN A N 1
ATOM 3727 C CA . GLN A 1 460 ? -7.681 3.127 7.649 1.00 78.56 460 GLN A CA 1
ATOM 3728 C C . GLN A 1 460 ? -8.205 4.483 8.097 1.00 78.56 460 GLN A C 1
ATOM 3730 O O . GLN A 1 460 ? -7.569 5.497 7.828 1.00 78.56 460 GLN A O 1
ATOM 3735 N N . ALA A 1 461 ? -9.313 4.505 8.840 1.00 80.38 461 ALA A N 1
ATOM 3736 C CA . ALA A 1 461 ? -9.870 5.745 9.368 1.00 80.38 461 ALA A CA 1
ATOM 3737 C C . ALA A 1 461 ? -8.847 6.518 10.227 1.00 80.38 461 ALA A C 1
ATOM 3739 O O . ALA A 1 461 ? -8.739 7.745 10.151 1.00 80.38 461 ALA A O 1
ATOM 3740 N N . LEU A 1 462 ? -8.053 5.794 11.023 1.00 84.19 462 LEU A N 1
ATOM 3741 C CA . LEU A 1 462 ? -6.973 6.372 11.822 1.00 84.19 462 LEU A CA 1
ATOM 3742 C C . LEU A 1 462 ? -5.780 6.837 10.960 1.00 84.19 462 LEU A C 1
ATOM 3744 O O . LEU A 1 462 ? -5.157 7.855 11.277 1.00 84.19 462 LEU A O 1
ATOM 3748 N N . LEU A 1 463 ? -5.455 6.139 9.865 1.00 78.62 463 LEU A N 1
ATOM 3749 C CA . LEU A 1 463 ? -4.430 6.581 8.909 1.00 78.62 463 LEU A CA 1
ATOM 3750 C C . LEU A 1 463 ? -4.849 7.838 8.144 1.00 78.62 463 LEU A C 1
ATOM 3752 O O . LEU A 1 463 ? -4.032 8.746 7.975 1.00 78.62 463 LEU A O 1
ATOM 3756 N N . ASP A 1 464 ? -6.109 7.930 7.733 1.00 73.25 464 ASP A N 1
ATOM 3757 C CA . ASP A 1 464 ? -6.645 9.110 7.057 1.00 73.25 464 ASP A CA 1
ATOM 3758 C C . ASP A 1 464 ? -6.549 10.336 7.969 1.00 73.25 464 ASP A C 1
ATOM 3760 O O . ASP A 1 464 ? -6.119 11.405 7.534 1.00 73.25 464 ASP A O 1
ATOM 3764 N N . LEU A 1 465 ? -6.842 10.182 9.264 1.00 73.44 465 LEU A N 1
ATOM 3765 C CA . LEU A 1 465 ? -6.587 11.220 10.265 1.00 73.44 465 LEU A CA 1
ATOM 3766 C C . LEU A 1 465 ? -5.114 11.630 10.313 1.00 73.44 465 LEU A C 1
ATOM 3768 O O . LEU A 1 465 ? -4.794 12.820 10.240 1.00 73.44 465 LEU A O 1
ATOM 3772 N N . LYS A 1 466 ? -4.216 10.648 10.421 1.00 77.06 466 LYS A N 1
ATOM 3773 C CA . LYS A 1 466 ? -2.771 10.878 10.485 1.00 77.06 466 LYS A CA 1
ATOM 3774 C C . LYS A 1 466 ? -2.276 11.694 9.293 1.00 77.06 466 LYS A C 1
ATOM 3776 O O . LYS A 1 466 ? -1.592 12.698 9.476 1.00 77.06 466 LYS A O 1
ATOM 3781 N N . TYR A 1 467 ? -2.614 11.288 8.074 1.00 70.62 467 TYR A N 1
ATOM 3782 C CA . TYR A 1 467 ? -2.035 11.890 6.872 1.00 70.62 467 TYR A CA 1
ATOM 3783 C C . TYR A 1 467 ? -2.798 13.107 6.355 1.00 70.62 467 TYR A C 1
ATOM 3785 O O . TYR A 1 467 ? -2.158 14.041 5.876 1.00 70.62 467 TYR A O 1
ATOM 3793 N N . ASN A 1 468 ? -4.125 13.141 6.483 1.00 69.69 468 ASN A N 1
ATOM 3794 C CA . ASN A 1 468 ? -4.931 14.230 5.923 1.00 69.69 468 ASN A CA 1
ATOM 3795 C C . ASN A 1 468 ? -5.173 15.362 6.925 1.00 69.69 468 ASN A C 1
ATOM 3797 O O . ASN A 1 468 ? -5.342 16.509 6.514 1.00 69.69 468 ASN A O 1
ATOM 3801 N N . ARG A 1 469 ? -5.198 15.068 8.233 1.00 68.00 469 ARG A N 1
ATOM 3802 C CA . ARG A 1 469 ? -5.514 16.062 9.275 1.00 68.00 469 ARG A CA 1
ATOM 3803 C C . ARG A 1 469 ? -4.310 16.459 10.121 1.00 68.00 469 ARG A C 1
ATOM 3805 O O . ARG A 1 469 ? -4.200 17.622 10.500 1.00 68.00 469 ARG A O 1
ATOM 3812 N N . PHE A 1 470 ? -3.420 15.518 10.413 1.00 67.94 470 PHE A N 1
ATOM 3813 C CA . PHE A 1 470 ? -2.275 15.733 11.301 1.00 67.94 470 PHE A CA 1
ATOM 3814 C C . PHE A 1 470 ? -0.924 15.828 10.565 1.00 67.94 470 PHE A C 1
ATOM 3816 O O . PHE A 1 470 ? 0.123 15.767 11.207 1.00 67.94 470 PHE A O 1
ATOM 3823 N N . ASP A 1 471 ? -0.940 15.992 9.236 1.00 67.00 471 ASP A N 1
ATOM 3824 C CA . ASP A 1 471 ? 0.246 16.178 8.376 1.00 67.00 471 ASP A CA 1
ATOM 3825 C C . ASP A 1 471 ? 1.341 15.109 8.590 1.00 67.00 471 ASP A C 1
ATOM 3827 O O . ASP A 1 471 ? 2.540 15.376 8.645 1.00 67.00 471 ASP A O 1
ATOM 3831 N N . GLY A 1 472 ? 0.912 13.857 8.778 1.00 60.19 472 GLY A N 1
ATOM 3832 C CA . GLY A 1 472 ? 1.780 12.703 9.026 1.00 60.19 472 GLY A CA 1
ATOM 3833 C C . GLY A 1 472 ? 2.103 12.441 10.502 1.00 60.19 472 GLY A C 1
ATOM 3834 O O . GLY A 1 472 ? 2.628 11.367 10.813 1.00 60.19 472 GLY A O 1
ATOM 3835 N N .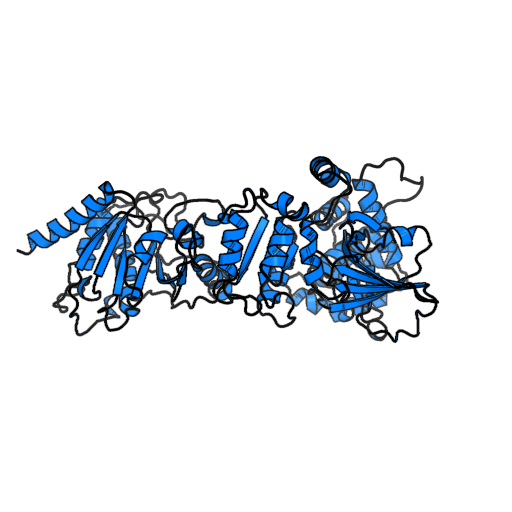 GLY A 1 473 ? 1.763 13.356 11.414 1.00 69.88 473 GLY A N 1
ATOM 3836 C CA . GLY A 1 473 ? 1.741 13.111 12.859 1.00 69.88 473 GLY A CA 1
ATOM 3837 C C . GLY A 1 473 ? 0.490 12.339 13.292 1.00 69.88 473 GLY A C 1
ATOM 3838 O O . GLY A 1 473 ? -0.500 12.297 12.579 1.00 69.88 473 GLY A O 1
ATOM 3839 N N . PHE A 1 474 ? 0.500 11.706 14.463 1.00 78.88 474 PHE A N 1
ATOM 3840 C CA . PHE A 1 474 ? -0.711 11.124 15.051 1.00 78.88 474 PHE A CA 1
ATOM 3841 C C . PHE A 1 474 ? -0.626 11.226 16.566 1.00 78.88 474 PHE A C 1
ATOM 3843 O O . PHE A 1 474 ? 0.394 10.858 17.148 1.00 78.88 474 PHE A O 1
ATOM 3850 N N . PHE A 1 475 ? -1.676 11.755 17.188 1.00 82.94 475 PHE A N 1
ATOM 3851 C CA . PHE A 1 475 ? -1.808 11.741 18.634 1.00 82.94 475 PHE A CA 1
ATOM 3852 C C . PHE A 1 475 ? -3.276 11.766 19.053 1.00 82.94 475 PHE A C 1
ATOM 3854 O O . PHE A 1 475 ? -4.100 12.435 18.426 1.00 82.94 475 PHE A O 1
ATOM 3861 N N . ILE A 1 476 ? -3.597 11.082 20.150 1.00 82.00 476 ILE A N 1
ATOM 3862 C CA . ILE A 1 476 ? -4.900 11.206 20.811 1.00 82.00 476 ILE A CA 1
ATOM 3863 C C . ILE A 1 476 ? -4.781 12.252 21.930 1.00 82.00 476 ILE A C 1
ATOM 3865 O O . ILE A 1 476 ? -3.919 12.107 22.795 1.00 82.00 476 ILE A O 1
ATOM 3869 N N . PRO A 1 477 ? -5.636 13.294 21.977 1.00 77.75 477 PRO A N 1
ATOM 3870 C CA . PRO A 1 477 ? -5.533 14.340 22.995 1.00 77.75 477 PRO A CA 1
ATOM 3871 C C . PRO A 1 477 ? -5.589 13.804 24.437 1.00 77.75 477 PRO A C 1
ATOM 3873 O O . PRO A 1 477 ? -6.405 12.936 24.754 1.00 77.75 477 PRO A O 1
ATOM 3876 N N . GLU A 1 478 ? -4.793 14.377 25.347 1.00 80.00 478 GLU A N 1
ATOM 3877 C CA . GLU A 1 478 ? -4.717 13.971 26.764 1.00 80.00 478 GLU A CA 1
ATOM 3878 C C . GLU A 1 478 ? -6.083 13.924 27.470 1.00 80.00 478 GLU A C 1
ATOM 3880 O O . GLU A 1 478 ? -6.369 12.984 28.209 1.00 80.00 478 GLU A O 1
ATOM 3885 N N . PHE A 1 479 ? -6.954 14.898 27.191 1.00 82.25 479 PHE A N 1
ATOM 3886 C CA . PHE A 1 479 ? -8.313 15.009 27.740 1.00 82.25 479 PHE A CA 1
ATOM 3887 C C . PHE A 1 479 ? -9.392 14.934 26.654 1.00 82.25 479 PHE A C 1
ATOM 3889 O O . PHE A 1 479 ? -10.431 15.575 26.776 1.00 82.25 479 PHE A O 1
ATOM 3896 N N . GLY A 1 480 ? -9.135 14.187 25.580 1.00 79.62 480 GLY A N 1
ATOM 3897 C CA . GLY A 1 480 ? -10.075 14.012 24.476 1.00 79.62 480 GLY A CA 1
ATOM 3898 C C . GLY A 1 480 ? -10.018 12.612 23.876 1.00 79.62 480 GLY A C 1
ATOM 3899 O O . GLY A 1 480 ? -9.360 11.712 24.402 1.00 79.62 480 GLY A O 1
ATOM 3900 N N . CYS A 1 481 ? -10.729 12.445 22.771 1.00 86.06 481 CYS A N 1
ATOM 3901 C CA . CYS A 1 481 ? -10.796 11.213 21.995 1.00 86.06 481 CYS A CA 1
ATOM 3902 C C . CYS A 1 481 ? -11.044 11.536 20.519 1.00 86.06 481 CYS A C 1
ATOM 3904 O O . CYS A 1 481 ? -11.419 12.660 20.175 1.00 86.06 481 CYS A O 1
ATOM 3906 N N . LEU A 1 482 ? -10.859 10.534 19.667 1.00 87.19 482 LEU A N 1
ATOM 3907 C CA . LEU A 1 482 ? -11.229 10.577 18.255 1.00 87.19 482 LEU A CA 1
ATOM 3908 C C . LEU A 1 482 ? -12.548 9.825 18.074 1.00 87.19 482 LEU A C 1
ATOM 3910 O O . LEU A 1 482 ? -12.710 8.747 18.647 1.00 87.19 482 LEU A O 1
ATOM 3914 N N . TYR A 1 483 ? -13.479 10.378 17.295 1.00 85.44 483 TYR A N 1
ATOM 3915 C CA . TYR A 1 483 ? -14.756 9.732 16.992 1.00 85.44 483 TYR A CA 1
ATOM 3916 C C . TYR A 1 483 ? -14.828 9.364 15.508 1.00 85.44 483 TYR A C 1
ATOM 3918 O O . TYR A 1 483 ? -14.747 10.225 14.632 1.00 85.44 483 TYR A O 1
ATOM 3926 N N . ILE A 1 484 ? -15.008 8.080 15.224 1.00 86.44 484 ILE A N 1
ATOM 3927 C CA . ILE A 1 484 ? -15.024 7.525 13.871 1.00 86.44 484 ILE A CA 1
ATOM 3928 C C . ILE A 1 484 ? -16.425 6.984 13.603 1.00 86.44 484 ILE A C 1
ATOM 3930 O O . ILE A 1 484 ? -16.889 6.089 14.312 1.00 86.44 484 ILE A O 1
ATOM 3934 N N . LYS A 1 485 ? -17.101 7.542 12.595 1.00 85.62 485 LYS A N 1
ATOM 3935 C CA . LYS A 1 485 ? -18.475 7.175 12.239 1.00 85.62 485 LYS A CA 1
ATOM 3936 C C . LYS A 1 485 ? -18.508 6.056 11.215 1.00 85.62 485 LYS A C 1
ATOM 3938 O O . LYS A 1 485 ? -17.717 6.043 10.273 1.00 85.62 485 LYS A O 1
ATOM 3943 N N . HIS A 1 486 ? -19.517 5.205 11.348 1.00 85.00 486 HIS A N 1
ATOM 3944 C CA . HIS A 1 486 ? -19.900 4.203 10.357 1.00 85.00 486 HIS A CA 1
ATOM 3945 C C . HIS A 1 486 ? -18.799 3.194 9.995 1.00 85.00 486 HIS A C 1
ATOM 3947 O O . HIS A 1 486 ? -18.712 2.754 8.847 1.00 85.00 486 HIS A O 1
ATOM 3953 N N . VAL A 1 487 ? -17.997 2.796 10.982 1.00 87.50 487 VAL A N 1
ATOM 3954 C CA . VAL A 1 487 ? -16.996 1.735 10.843 1.00 87.50 487 VAL A CA 1
ATOM 3955 C C . VAL A 1 487 ? -17.696 0.423 10.495 1.00 87.50 487 VAL A C 1
ATOM 3957 O O . VAL A 1 487 ? -18.664 0.011 11.147 1.00 87.50 487 VAL A O 1
ATOM 3960 N N . GLN A 1 488 ? -17.202 -0.256 9.467 1.00 88.81 488 GLN A N 1
ATOM 3961 C CA . GLN A 1 488 ? -17.719 -1.545 9.027 1.00 88.81 488 GLN A CA 1
ATOM 3962 C C . GLN A 1 488 ? -16.983 -2.665 9.750 1.00 88.81 488 GLN A C 1
ATOM 3964 O O . GLN A 1 488 ? -15.833 -2.955 9.443 1.00 88.81 488 GLN A O 1
ATOM 3969 N N . PHE A 1 489 ? -17.659 -3.326 10.687 1.00 89.50 489 PHE A N 1
ATOM 3970 C CA . PHE A 1 489 ? -17.163 -4.540 11.325 1.00 89.50 489 PHE A CA 1
ATOM 3971 C C . PHE A 1 489 ? -17.610 -5.796 10.589 1.00 89.50 489 PHE A C 1
ATOM 3973 O O . PHE A 1 489 ? -18.754 -5.889 10.132 1.00 89.50 489 PHE A O 1
ATOM 3980 N N . PHE A 1 490 ? -16.748 -6.807 10.599 1.00 84.75 490 PHE A N 1
ATOM 3981 C CA . PHE A 1 490 ? -16.983 -8.119 10.010 1.00 84.75 490 PHE A CA 1
ATOM 3982 C C . PHE A 1 490 ? -16.786 -9.215 11.050 1.00 84.75 490 PHE A C 1
ATOM 3984 O O . PHE A 1 490 ? -15.794 -9.228 11.775 1.00 84.75 490 PHE A O 1
ATOM 3991 N N . LYS A 1 491 ? -17.748 -10.136 11.140 1.00 84.25 491 LYS A N 1
ATOM 3992 C CA . LYS A 1 491 ? -17.747 -11.173 12.178 1.00 84.25 491 LYS A CA 1
ATOM 3993 C C . LYS A 1 491 ? -16.772 -12.304 11.832 1.00 84.25 491 LYS A C 1
ATOM 3995 O O . LYS A 1 491 ? -17.060 -13.055 10.897 1.00 84.25 491 LYS A O 1
ATOM 4000 N N . PRO A 1 492 ? -15.680 -12.523 12.581 1.00 75.88 492 PRO A N 1
ATOM 4001 C CA . PRO A 1 492 ? -14.811 -13.669 12.341 1.00 75.88 492 PRO A CA 1
ATOM 4002 C C . PRO A 1 492 ? -15.480 -14.995 12.765 1.00 75.88 492 PRO A C 1
ATOM 4004 O O . PRO A 1 492 ? -16.445 -14.997 13.532 1.00 75.88 492 PRO A O 1
ATOM 4007 N N . PRO A 1 493 ? -14.968 -16.153 12.309 1.00 72.94 493 PRO A N 1
ATOM 4008 C CA . PRO A 1 493 ? -13.934 -16.306 11.281 1.00 72.94 493 PRO A CA 1
ATOM 4009 C C . PRO A 1 493 ? -14.512 -16.278 9.858 1.00 72.94 493 PRO A C 1
ATOM 4011 O O . PRO A 1 493 ? -13.759 -16.255 8.898 1.00 72.94 493 PRO A O 1
ATOM 4014 N N . ALA A 1 494 ? -15.840 -16.314 9.712 1.00 63.81 494 ALA A N 1
ATOM 4015 C CA . ALA A 1 494 ? -16.489 -16.429 8.410 1.00 63.81 494 ALA A CA 1
ATOM 4016 C C . ALA A 1 494 ? -16.619 -15.092 7.666 1.00 63.81 494 ALA A C 1
ATOM 4018 O O . ALA A 1 494 ? -16.977 -15.114 6.500 1.00 63.81 494 ALA A O 1
ATOM 4019 N N . PHE A 1 495 ? -16.435 -13.954 8.348 1.00 67.38 495 PHE A N 1
ATOM 4020 C CA . PHE A 1 495 ? -16.522 -12.572 7.846 1.00 67.38 495 PHE A CA 1
ATOM 4021 C C . PHE A 1 495 ? -17.757 -12.247 6.973 1.00 67.38 495 PHE A C 1
ATOM 4023 O O . PHE A 1 495 ? -17.826 -11.208 6.332 1.00 67.38 495 PHE A O 1
ATOM 4030 N N . ASN A 1 496 ? -18.789 -13.093 7.003 1.00 73.31 496 ASN A N 1
ATOM 4031 C CA . ASN A 1 496 ? -19.980 -13.011 6.154 1.00 73.31 496 ASN A CA 1
ATOM 4032 C C . ASN A 1 496 ? -21.102 -12.143 6.744 1.00 73.31 496 ASN A C 1
ATOM 4034 O O . ASN A 1 496 ? -22.105 -11.878 6.085 1.00 73.31 496 ASN A O 1
ATOM 4038 N N . GLN A 1 497 ? -20.960 -11.726 8.001 1.00 81.00 497 GLN A N 1
ATOM 4039 C CA . GLN A 1 497 ? -21.868 -10.797 8.659 1.00 81.00 497 GLN A CA 1
ATOM 4040 C C . GLN A 1 497 ? -21.167 -9.459 8.817 1.00 81.00 497 GLN A C 1
ATOM 4042 O O . GLN A 1 497 ? -20.065 -9.398 9.367 1.00 81.00 497 GLN A O 1
ATOM 4047 N N . ARG A 1 498 ? -21.846 -8.398 8.379 1.00 87.19 498 ARG A N 1
ATOM 4048 C CA . ARG A 1 498 ? -21.401 -7.015 8.531 1.00 87.19 498 ARG A CA 1
ATOM 4049 C C . ARG A 1 498 ? -22.234 -6.292 9.580 1.00 87.19 498 ARG A C 1
ATOM 4051 O O . ARG A 1 498 ? -23.452 -6.467 9.633 1.00 87.19 498 ARG A O 1
ATOM 4058 N N . ARG A 1 499 ? -21.589 -5.429 10.360 1.00 91.25 499 ARG A N 1
ATOM 4059 C CA . ARG A 1 499 ? -22.251 -4.488 11.263 1.00 91.25 499 ARG A CA 1
ATOM 4060 C C . ARG A 1 499 ? -21.634 -3.101 11.139 1.00 91.25 499 ARG A C 1
ATOM 4062 O O . ARG A 1 499 ? -20.417 -2.982 11.125 1.00 91.25 499 ARG A O 1
ATOM 4069 N N . ILE A 1 500 ? -22.476 -2.072 11.080 1.00 91.06 500 ILE A N 1
ATOM 4070 C CA . ILE A 1 500 ? -22.031 -0.681 11.190 1.00 91.06 500 ILE A CA 1
ATOM 4071 C C . ILE A 1 500 ? -21.947 -0.313 12.671 1.00 91.06 500 ILE A C 1
ATOM 4073 O O . ILE A 1 500 ? -22.881 -0.574 13.433 1.00 91.06 500 ILE A O 1
ATOM 4077 N N . VAL A 1 501 ? -20.811 0.239 13.074 1.00 94.19 501 VAL A N 1
ATOM 4078 C CA . VAL A 1 501 ? -20.489 0.601 14.455 1.00 94.19 501 VAL A CA 1
ATOM 4079 C C . VAL A 1 501 ? -19.761 1.940 14.441 1.00 94.19 501 VAL A C 1
ATOM 4081 O O . VAL A 1 501 ? -19.003 2.214 13.520 1.00 94.19 501 VAL A O 1
ATOM 4084 N N . ASP A 1 502 ? -19.947 2.761 15.464 1.00 94.19 502 ASP A N 1
ATOM 4085 C CA . ASP A 1 502 ? -19.118 3.947 15.668 1.00 94.19 502 ASP A CA 1
ATOM 4086 C C . ASP A 1 502 ? -18.012 3.645 16.686 1.00 94.19 502 ASP A C 1
ATOM 4088 O O . ASP A 1 502 ? -18.230 2.922 17.664 1.00 94.19 502 ASP A O 1
ATOM 4092 N N . ILE A 1 503 ? -16.817 4.197 16.477 1.00 95.31 503 ILE A N 1
ATOM 4093 C CA . ILE A 1 503 ? -15.644 3.954 17.326 1.00 95.31 503 ILE A CA 1
ATOM 4094 C C . ILE A 1 503 ? -15.218 5.242 18.021 1.00 95.31 503 ILE A C 1
ATOM 4096 O O . ILE A 1 503 ? -15.041 6.280 17.389 1.00 95.31 503 ILE A O 1
ATOM 4100 N N . ILE A 1 504 ? -15.004 5.154 19.332 1.00 94.38 504 ILE A N 1
ATOM 4101 C CA . ILE A 1 504 ? -14.345 6.185 20.130 1.00 94.38 504 ILE A CA 1
ATOM 4102 C C . ILE A 1 504 ? -12.941 5.687 20.451 1.00 94.38 504 ILE A C 1
ATOM 4104 O O . ILE A 1 504 ? -12.790 4.837 21.325 1.00 94.38 504 ILE A O 1
ATOM 4108 N N . ALA A 1 505 ? -11.920 6.216 19.781 1.00 93.50 505 ALA A N 1
ATOM 4109 C CA . ALA A 1 505 ? -10.528 5.902 20.090 1.00 93.50 505 ALA A CA 1
ATOM 4110 C C . ALA A 1 505 ? -10.009 6.841 21.185 1.00 93.50 505 ALA A C 1
ATOM 4112 O O . ALA A 1 505 ? -9.968 8.067 21.017 1.00 93.50 505 ALA A O 1
ATOM 4113 N N . ALA A 1 506 ? -9.638 6.268 22.332 1.00 92.19 506 ALA A N 1
ATOM 4114 C CA . ALA A 1 506 ? -9.123 7.016 23.470 1.00 92.19 506 ALA A CA 1
ATOM 4115 C C . ALA A 1 506 ? -7.992 6.262 24.176 1.00 92.19 506 ALA A C 1
ATOM 4117 O O . ALA A 1 506 ? -8.138 5.097 24.534 1.00 92.19 506 ALA A O 1
ATOM 4118 N N . ALA A 1 507 ? -6.901 6.970 24.468 1.00 90.69 507 ALA A N 1
ATOM 4119 C CA . ALA A 1 507 ? -5.757 6.408 25.174 1.00 90.69 507 ALA A CA 1
ATOM 4120 C C . ALA A 1 507 ? -5.746 6.811 26.653 1.00 90.69 507 ALA A C 1
ATOM 4122 O O . ALA A 1 507 ? -5.758 8.002 26.978 1.00 90.69 507 ALA A O 1
ATOM 4123 N N . CYS A 1 508 ? -5.727 5.830 27.557 1.00 89.81 508 CYS A N 1
ATOM 4124 C CA . CYS A 1 508 ? -5.512 6.061 28.990 1.00 89.81 508 CYS A CA 1
ATOM 4125 C C . CYS A 1 508 ? -4.017 6.266 29.283 1.00 89.81 508 CYS A C 1
ATOM 4127 O O . CYS A 1 508 ? -3.188 5.878 28.470 1.00 89.81 508 CYS A O 1
ATOM 4129 N N . TYR A 1 509 ? -3.663 6.825 30.445 1.00 87.94 509 TYR A N 1
ATOM 4130 C CA . TYR A 1 509 ? -2.254 7.004 30.815 1.00 87.94 509 TYR A CA 1
ATOM 4131 C C . TYR A 1 509 ? -1.499 5.681 30.844 1.00 87.94 509 TYR A C 1
ATOM 4133 O O . TYR A 1 509 ? -1.916 4.748 31.537 1.00 87.94 509 TYR A O 1
ATOM 4141 N N . ASP A 1 510 ? -0.361 5.640 30.162 1.00 88.62 510 ASP A N 1
ATOM 4142 C CA . ASP A 1 510 ? 0.600 4.556 30.272 1.00 88.62 510 ASP A CA 1
ATOM 4143 C C . ASP A 1 510 ? 1.417 4.679 31.566 1.00 88.62 510 ASP A C 1
ATOM 4145 O O . ASP A 1 510 ? 2.436 5.365 31.620 1.00 88.62 510 ASP A O 1
ATOM 4149 N N . LEU A 1 511 ? 0.989 3.973 32.619 1.00 87.38 511 LEU A N 1
ATOM 4150 C CA . LEU A 1 511 ? 1.674 3.992 33.916 1.00 87.38 511 LEU A CA 1
ATOM 4151 C C . LEU A 1 511 ? 2.992 3.202 33.929 1.00 87.38 511 LEU A C 1
ATOM 4153 O O . LEU A 1 511 ? 3.645 3.140 34.972 1.00 87.38 511 LEU A O 1
ATOM 4157 N N . THR A 1 512 ? 3.382 2.574 32.815 1.00 83.25 512 THR A N 1
ATOM 4158 C CA . THR A 1 512 ? 4.725 1.992 32.667 1.00 83.25 512 THR A CA 1
ATOM 4159 C C . THR A 1 512 ? 5.770 3.059 32.345 1.00 83.25 512 THR A C 1
ATOM 4161 O O . THR A 1 512 ? 6.938 2.885 32.684 1.00 83.25 512 THR A O 1
ATOM 4164 N N . GLY A 1 513 ? 5.350 4.176 31.736 1.00 73.25 513 GLY A N 1
ATOM 4165 C CA . GLY A 1 513 ? 6.236 5.237 31.259 1.00 73.25 513 GLY A CA 1
ATOM 4166 C C . GLY A 1 513 ? 7.072 4.856 30.033 1.00 73.25 513 GLY A C 1
ATOM 4167 O O . GLY A 1 513 ? 7.932 5.635 29.629 1.00 73.25 513 GLY A O 1
ATOM 4168 N N . GLU A 1 514 ? 6.852 3.679 29.442 1.00 70.19 514 GLU A N 1
ATOM 4169 C CA . GLU A 1 514 ? 7.631 3.193 28.298 1.00 70.19 514 GLU A CA 1
ATOM 4170 C C . GLU A 1 514 ? 7.128 3.784 26.977 1.00 70.19 514 GLU A C 1
ATOM 4172 O O . GLU A 1 514 ? 7.905 3.996 26.035 1.00 70.19 514 GLU A O 1
ATOM 4177 N N . HIS A 1 515 ? 5.823 4.042 26.884 1.00 66.44 515 HIS A N 1
ATOM 4178 C CA . HIS A 1 515 ? 5.148 4.366 25.631 1.00 66.44 515 HIS A CA 1
ATOM 4179 C C . HIS A 1 515 ? 4.233 5.600 25.705 1.00 66.44 515 HIS A C 1
ATOM 4181 O O . HIS A 1 515 ? 3.779 6.057 24.659 1.00 66.44 515 HIS A O 1
ATOM 4187 N N . GLY A 1 516 ? 4.094 6.189 26.897 1.00 65.38 516 GLY A N 1
ATOM 4188 C CA . GLY A 1 516 ? 3.480 7.492 27.174 1.00 65.38 516 GLY A CA 1
ATOM 4189 C C . GLY A 1 516 ? 3.937 8.636 26.250 1.00 65.38 516 GLY A C 1
ATOM 4190 O O . GLY A 1 516 ? 5.131 8.930 26.195 1.00 65.38 516 GLY A O 1
ATOM 4191 N N . LEU A 1 517 ? 3.025 9.346 25.579 1.00 71.81 517 LEU A N 1
ATOM 4192 C CA . LEU A 1 517 ? 3.285 10.658 24.961 1.00 71.81 517 LEU A CA 1
ATOM 4193 C C . LEU A 1 517 ? 3.237 11.759 26.020 1.00 71.81 517 LEU A C 1
ATOM 4195 O O . LEU A 1 517 ? 4.046 12.687 25.997 1.00 71.81 517 LEU A O 1
ATOM 4199 N N . HIS A 1 518 ? 2.283 11.650 26.943 1.00 73.25 518 HIS A N 1
ATOM 4200 C CA . HIS A 1 518 ? 2.132 12.567 28.064 1.00 73.25 518 HIS A CA 1
ATOM 4201 C C . HIS A 1 518 ? 2.900 12.066 29.289 1.00 73.25 518 HIS A C 1
ATOM 4203 O O . HIS A 1 518 ? 2.892 10.875 29.607 1.00 73.25 518 HIS A O 1
ATOM 4209 N N . GLU A 1 519 ? 3.544 12.991 30.005 1.00 76.38 519 GLU A N 1
ATOM 4210 C CA . GLU A 1 519 ? 4.206 12.668 31.266 1.00 76.38 519 GLU A CA 1
ATOM 4211 C C . GLU A 1 519 ? 3.173 12.141 32.269 1.00 76.38 519 GLU A C 1
ATOM 4213 O O . GLU A 1 519 ? 2.134 12.761 32.514 1.00 76.38 519 GLU A O 1
ATOM 4218 N N . THR A 1 520 ? 3.446 10.966 32.838 1.00 77.62 520 THR A N 1
ATOM 4219 C CA . THR A 1 520 ? 2.528 10.351 33.796 1.00 77.62 520 THR A CA 1
ATOM 4220 C C . THR A 1 520 ? 2.477 11.198 35.069 1.00 77.62 520 THR A C 1
ATOM 4222 O O . THR A 1 520 ? 3.528 11.434 35.674 1.00 77.62 520 THR A O 1
ATOM 4225 N N . PRO A 1 521 ? 1.285 11.624 35.534 1.00 79.69 521 PRO A N 1
ATOM 4226 C CA . PRO A 1 521 ? 1.185 12.414 36.753 1.00 79.69 521 PRO A CA 1
ATOM 4227 C C . PRO A 1 521 ? 1.789 11.684 37.960 1.00 79.69 521 PRO A C 1
ATOM 4229 O O . PRO A 1 521 ? 1.557 10.495 38.167 1.00 79.69 521 PRO A O 1
ATOM 4232 N N . HIS A 1 522 ? 2.533 12.408 38.798 1.00 80.81 522 HIS A N 1
ATOM 4233 C CA . HIS A 1 522 ? 3.327 11.801 39.875 1.00 80.81 522 HIS A CA 1
ATOM 4234 C C . HIS A 1 522 ? 2.523 11.330 41.102 1.00 80.81 522 HIS A C 1
ATOM 4236 O O . HIS A 1 522 ? 3.091 10.686 41.984 1.00 80.81 522 HIS A O 1
ATOM 4242 N N . SER A 1 523 ? 1.225 11.646 41.199 1.00 86.50 523 SER A N 1
ATOM 4243 C CA . SER A 1 523 ? 0.370 11.220 42.316 1.00 86.50 523 SER A CA 1
ATOM 4244 C C . SER A 1 523 ? -0.858 10.445 41.850 1.00 86.50 523 SER A C 1
ATOM 4246 O O . SER A 1 523 ? -1.408 10.687 40.773 1.00 86.50 523 SER A O 1
ATOM 4248 N N . ALA A 1 524 ? -1.328 9.526 42.695 1.00 84.19 524 ALA A N 1
ATOM 4249 C CA . ALA A 1 524 ? -2.521 8.731 42.417 1.00 84.19 524 ALA A CA 1
ATOM 4250 C C . ALA A 1 524 ? -3.775 9.610 42.260 1.00 84.19 524 ALA A C 1
ATOM 4252 O O . ALA A 1 524 ? -4.647 9.310 41.446 1.00 84.19 524 ALA A O 1
ATOM 4253 N N . GLU A 1 525 ? -3.850 10.716 43.003 1.00 87.06 525 GLU A N 1
ATOM 4254 C CA . GLU A 1 525 ? -4.937 11.692 42.931 1.00 87.06 525 GLU A CA 1
ATOM 4255 C C . GLU A 1 525 ? -4.938 12.427 41.590 1.00 87.06 525 GLU A C 1
ATOM 4257 O O . GLU A 1 525 ? -5.997 12.590 40.985 1.00 87.06 525 GLU A O 1
ATOM 4262 N N . ALA A 1 526 ? -3.762 12.832 41.100 1.00 85.50 526 ALA A N 1
ATOM 4263 C CA . ALA A 1 526 ? -3.630 13.504 39.813 1.00 85.50 526 ALA A CA 1
ATOM 4264 C C . ALA A 1 526 ? -3.967 12.554 38.656 1.00 85.50 526 ALA A C 1
ATOM 4266 O O . ALA A 1 526 ? -4.733 12.930 37.768 1.00 85.50 526 ALA A O 1
ATOM 4267 N N . ILE A 1 527 ? -3.488 11.303 38.711 1.00 87.62 527 ILE A N 1
ATOM 4268 C CA . ILE A 1 527 ? -3.858 10.256 37.745 1.00 87.62 527 ILE A CA 1
ATOM 4269 C C . ILE A 1 527 ? -5.378 10.073 37.731 1.00 87.62 527 ILE A C 1
ATOM 4271 O O . ILE A 1 527 ? -5.986 10.104 36.662 1.00 87.62 527 ILE A O 1
ATOM 4275 N N . ALA A 1 528 ? -6.014 9.926 38.897 1.00 89.56 528 ALA A N 1
ATOM 4276 C CA . ALA A 1 528 ? -7.461 9.737 38.986 1.00 89.56 528 ALA A CA 1
ATOM 4277 C C . ALA A 1 528 ? -8.242 10.945 38.444 1.00 89.56 528 ALA A C 1
ATOM 4279 O O . ALA A 1 528 ? -9.186 10.770 37.673 1.00 89.56 528 ALA A O 1
ATOM 4280 N N . PHE A 1 529 ? -7.837 12.166 38.803 1.00 87.25 529 PHE A N 1
ATOM 4281 C CA . PHE A 1 529 ? -8.469 13.404 38.346 1.00 87.25 529 PHE A CA 1
ATOM 4282 C C . PHE A 1 529 ? -8.380 13.573 36.826 1.00 87.25 529 PHE A C 1
ATOM 4284 O O . PHE A 1 529 ? -9.383 13.841 36.163 1.00 87.25 529 PHE A O 1
ATOM 4291 N N . ASN A 1 530 ? -7.193 13.372 36.261 1.00 88.94 530 ASN A N 1
ATOM 4292 C CA . ASN A 1 530 ? -6.962 13.511 34.831 1.00 88.94 530 ASN A CA 1
ATOM 4293 C C . ASN A 1 530 ? -7.633 12.391 34.024 1.00 88.94 530 ASN A C 1
ATOM 4295 O O . ASN A 1 530 ? -8.287 12.658 33.015 1.00 88.94 530 ASN A O 1
ATOM 4299 N N . THR A 1 531 ? -7.552 11.149 34.507 1.00 91.56 531 THR A N 1
ATOM 4300 C CA . THR A 1 531 ? -8.252 10.010 33.895 1.00 91.56 531 THR A CA 1
ATOM 4301 C C . THR A 1 531 ? -9.752 10.267 33.866 1.00 91.56 531 THR A C 1
ATOM 4303 O O . THR A 1 531 ? -10.386 10.079 32.832 1.00 91.56 531 THR A O 1
ATOM 4306 N N . LYS A 1 532 ? -10.327 10.795 34.954 1.00 90.62 532 LYS A N 1
ATOM 4307 C CA . LYS A 1 532 ? -11.744 11.171 35.004 1.00 90.62 532 LYS A CA 1
ATOM 4308 C C . LYS A 1 532 ? -12.121 12.162 33.904 1.00 90.62 532 LYS A C 1
ATOM 4310 O O . LYS A 1 532 ? -13.130 11.941 33.243 1.00 90.62 532 LYS A O 1
ATOM 4315 N N . LYS A 1 533 ? -11.319 13.208 33.667 1.00 85.19 533 LYS A N 1
ATOM 4316 C CA . LYS A 1 533 ? -11.567 14.172 32.576 1.00 85.19 533 LYS A CA 1
ATOM 4317 C C . LYS A 1 533 ? -11.616 13.494 31.210 1.00 85.19 533 LYS A C 1
ATOM 4319 O O . LYS A 1 533 ? -12.516 13.770 30.424 1.00 85.19 533 LYS A O 1
ATOM 4324 N N . LYS A 1 534 ? -10.690 12.573 30.943 1.00 88.75 534 LYS A N 1
ATOM 4325 C CA . LYS A 1 534 ? -10.689 11.797 29.698 1.00 88.75 534 LYS A CA 1
ATOM 4326 C C . LYS A 1 534 ? -11.911 10.880 29.580 1.00 88.75 534 LYS A C 1
ATOM 4328 O O . LYS A 1 534 ? -12.562 10.870 28.541 1.00 88.75 534 LYS A O 1
ATOM 4333 N N . LEU A 1 535 ? -12.279 10.166 30.645 1.00 93.12 535 LEU A N 1
ATOM 4334 C CA . LEU A 1 535 ? -13.490 9.336 30.651 1.00 93.12 535 LEU A CA 1
ATOM 4335 C C . LEU A 1 535 ? -14.767 10.171 30.452 1.00 93.12 535 LEU A C 1
ATOM 4337 O O . LEU A 1 535 ? -15.701 9.725 29.791 1.00 93.12 535 LEU A O 1
ATOM 4341 N N . GLN A 1 536 ? -14.800 11.404 30.965 1.00 87.06 536 GLN A N 1
ATOM 4342 C CA . GLN A 1 536 ? -15.882 12.353 30.698 1.00 87.06 536 GLN A CA 1
ATOM 4343 C C . GLN A 1 536 ? -15.925 12.769 29.222 1.00 87.06 536 GLN A C 1
ATOM 4345 O O . GLN A 1 536 ? -17.009 12.801 28.646 1.00 87.06 536 GLN A O 1
ATOM 4350 N N . ALA A 1 537 ? -14.778 13.033 28.590 1.00 82.50 537 ALA A N 1
ATOM 4351 C CA . ALA A 1 537 ? -14.716 13.346 27.159 1.00 82.50 537 ALA A CA 1
ATOM 4352 C C . ALA A 1 537 ? -15.245 12.191 26.288 1.00 82.50 537 ALA A C 1
ATOM 4354 O O . ALA A 1 537 ? -16.014 12.430 25.361 1.00 82.50 537 ALA A O 1
ATOM 4355 N N . ILE A 1 538 ? -14.936 10.937 26.646 1.00 91.06 538 ILE A N 1
ATOM 4356 C CA . ILE A 1 538 ? -15.489 9.746 25.976 1.00 91.06 538 ILE A CA 1
ATOM 4357 C C . ILE A 1 538 ? -17.023 9.745 26.037 1.00 91.06 538 ILE A C 1
ATOM 4359 O O . ILE A 1 538 ? -17.684 9.534 25.021 1.00 91.06 538 ILE A O 1
ATOM 4363 N N . ILE A 1 539 ? -17.610 10.008 27.211 1.00 90.00 539 ILE A N 1
ATOM 4364 C CA . ILE A 1 539 ? -19.073 10.069 27.341 1.00 90.00 539 ILE A CA 1
ATOM 4365 C C . ILE A 1 539 ? -19.652 11.258 26.577 1.00 90.00 539 ILE A C 1
ATOM 4367 O O . ILE A 1 539 ? -20.687 11.094 25.939 1.00 90.00 539 ILE A O 1
ATOM 4371 N N . ALA A 1 540 ? -19.000 12.422 26.596 1.00 81.38 540 ALA A N 1
ATOM 4372 C CA . ALA A 1 540 ? -19.440 13.587 25.827 1.00 81.38 540 ALA A CA 1
ATOM 4373 C C . ALA A 1 540 ? -19.511 13.269 24.327 1.00 81.38 540 ALA A C 1
ATOM 4375 O O . ALA A 1 540 ? -20.539 13.506 23.696 1.00 81.38 540 ALA A O 1
ATOM 4376 N N . ALA A 1 541 ? -18.453 12.661 23.782 1.00 82.38 541 ALA A N 1
ATOM 4377 C CA . ALA A 1 541 ? -18.389 12.263 22.382 1.00 82.38 541 ALA A CA 1
ATOM 4378 C C . ALA A 1 541 ? -19.455 11.215 22.035 1.00 82.38 541 ALA A C 1
ATOM 4380 O O . ALA A 1 541 ? -20.120 11.330 21.008 1.00 82.38 541 ALA A O 1
ATOM 4381 N N . ALA A 1 542 ? -19.674 10.226 22.907 1.00 88.69 542 ALA A N 1
ATOM 4382 C CA . ALA A 1 542 ? -20.746 9.251 22.727 1.00 88.69 542 ALA A CA 1
ATOM 4383 C C . ALA A 1 542 ? -22.128 9.925 22.705 1.00 88.69 542 ALA A C 1
ATOM 4385 O O . ALA A 1 542 ? -22.922 9.646 21.814 1.00 88.69 542 ALA A O 1
ATOM 4386 N N . GLN A 1 543 ? -22.403 10.831 23.651 1.00 84.25 543 GLN A N 1
ATOM 4387 C CA . GLN A 1 543 ? -23.678 11.551 23.767 1.00 84.25 543 GLN A CA 1
ATOM 4388 C C . GLN A 1 543 ? -23.971 12.403 22.531 1.00 84.25 543 GLN A C 1
ATOM 4390 O O . GLN A 1 543 ? -25.066 12.316 21.975 1.00 84.25 543 GLN A O 1
ATOM 4395 N N . ALA A 1 544 ? -22.978 13.175 22.085 1.00 80.44 544 ALA A N 1
ATOM 4396 C CA . ALA A 1 544 ? -23.072 14.058 20.924 1.00 80.44 544 ALA A CA 1
ATOM 4397 C C . ALA A 1 544 ? -23.441 13.323 19.627 1.00 80.44 544 ALA A C 1
ATOM 4399 O O . ALA A 1 544 ? -23.985 13.929 18.708 1.00 80.44 544 ALA A O 1
ATOM 4400 N N . ASN A 1 545 ? -23.159 12.020 19.563 1.00 83.81 545 ASN A N 1
ATOM 4401 C CA . ASN A 1 545 ? -23.339 11.199 18.374 1.00 83.81 545 ASN A CA 1
ATOM 4402 C C . ASN A 1 545 ? -24.434 10.136 18.524 1.00 83.81 545 ASN A C 1
ATOM 4404 O O . ASN A 1 545 ? -24.552 9.259 17.674 1.00 83.81 545 ASN A O 1
ATOM 4408 N N . THR A 1 546 ? -25.247 10.196 19.583 1.00 85.00 546 THR A N 1
ATOM 4409 C CA . THR A 1 546 ? -26.390 9.283 19.720 1.00 85.00 546 THR A CA 1
ATOM 4410 C C . THR A 1 546 ? -27.509 9.607 18.732 1.00 85.00 546 THR A C 1
ATOM 4412 O O . THR A 1 546 ? -27.900 10.760 18.553 1.00 85.00 546 THR A O 1
ATOM 4415 N N . GLU A 1 547 ? -28.086 8.571 18.132 1.00 82.81 547 GLU A N 1
ATOM 4416 C CA . GLU A 1 547 ? -29.310 8.683 17.342 1.00 82.81 547 GLU A CA 1
ATOM 4417 C C . GLU A 1 547 ? -30.555 8.650 18.233 1.00 82.81 547 GLU A C 1
ATOM 4419 O O . GLU A 1 547 ? -30.586 7.980 19.267 1.00 82.81 547 GLU A O 1
ATOM 4424 N N . GLY A 1 548 ? -31.615 9.358 17.824 1.00 78.94 548 GLY A N 1
ATOM 4425 C CA . GLY A 1 548 ? -32.914 9.298 18.505 1.00 78.94 548 GLY A CA 1
ATOM 4426 C C . GLY A 1 548 ? -32.832 9.598 20.005 1.00 78.94 548 GLY A C 1
ATOM 4427 O O . GLY A 1 548 ? -33.523 8.959 20.791 1.00 78.94 548 GLY A O 1
ATOM 4428 N N . ASN A 1 549 ? -31.945 10.517 20.408 1.00 77.62 549 ASN A N 1
ATOM 4429 C CA . ASN A 1 549 ? -31.699 10.864 21.810 1.00 77.62 549 ASN A CA 1
ATOM 4430 C C . ASN A 1 549 ? -31.224 9.677 22.684 1.00 77.62 549 ASN A C 1
ATOM 4432 O O . ASN A 1 549 ? -31.495 9.617 23.887 1.00 77.62 549 ASN A O 1
ATOM 4436 N N . GLY A 1 550 ? -30.555 8.698 22.073 1.00 84.81 550 GLY A N 1
ATOM 4437 C CA . GLY A 1 550 ? -29.990 7.535 22.752 1.00 84.81 550 GLY A CA 1
ATOM 4438 C C . GLY A 1 550 ? -30.951 6.368 22.967 1.00 84.81 550 GLY A C 1
ATOM 4439 O O . GLY A 1 550 ? -30.524 5.345 23.507 1.00 84.81 550 GLY A O 1
ATOM 4440 N N . GLU A 1 551 ? -32.215 6.474 22.534 1.00 87.12 551 GLU A N 1
ATOM 4441 C CA . GLU A 1 551 ? -33.252 5.441 22.730 1.00 87.12 551 GLU A CA 1
ATOM 4442 C C . GLU A 1 551 ? -32.904 4.100 22.063 1.00 87.12 551 GLU A C 1
ATOM 4444 O O . GLU A 1 551 ? -33.331 3.039 22.524 1.00 87.12 551 GLU A O 1
ATOM 4449 N N . ASN A 1 552 ? -32.095 4.128 21.001 1.00 87.88 552 ASN A N 1
ATOM 4450 C CA . ASN A 1 552 ? -31.661 2.942 20.257 1.00 87.88 552 ASN A CA 1
ATOM 4451 C C . ASN A 1 552 ? -30.156 2.666 20.372 1.00 87.88 552 ASN A C 1
ATOM 4453 O O . ASN A 1 552 ? -29.636 1.832 19.629 1.00 87.88 552 ASN A O 1
ATOM 4457 N N . THR A 1 553 ? -29.459 3.339 21.290 1.00 93.62 553 THR A N 1
ATOM 4458 C CA . THR A 1 553 ? -27.996 3.286 21.367 1.00 93.62 553 THR A CA 1
ATOM 4459 C C . THR A 1 553 ? -27.510 2.292 22.419 1.00 93.62 553 THR A C 1
ATOM 4461 O O . THR A 1 553 ? -27.891 2.350 23.595 1.00 93.62 553 THR A O 1
ATOM 4464 N N . TYR A 1 554 ? -26.604 1.415 21.988 1.00 96.62 554 TYR A N 1
ATOM 4465 C CA . TYR A 1 554 ? -25.766 0.579 22.839 1.00 96.62 554 TYR A CA 1
ATOM 4466 C C . TYR A 1 554 ? -24.365 1.183 22.915 1.00 96.62 554 TYR A C 1
ATOM 4468 O O . TYR A 1 554 ? -23.657 1.250 21.911 1.00 96.62 554 TYR A O 1
ATOM 4476 N N . LEU A 1 555 ? -23.953 1.587 24.114 1.00 97.44 555 LEU A N 1
ATOM 4477 C CA . LEU A 1 555 ? -22.593 2.040 24.384 1.00 97.44 555 LEU A CA 1
ATOM 4478 C C . LEU A 1 555 ? -21.774 0.892 24.982 1.00 97.44 555 LEU A C 1
ATOM 4480 O O . LEU A 1 555 ? -22.091 0.402 26.065 1.00 97.44 555 LEU A O 1
ATOM 4484 N N . ILE A 1 556 ? -20.713 0.470 24.300 1.00 98.00 556 ILE A N 1
ATOM 4485 C CA . ILE A 1 556 ? -19.822 -0.601 24.753 1.00 98.00 556 ILE A CA 1
ATOM 4486 C C . ILE A 1 556 ? -18.530 0.012 25.295 1.00 98.00 556 ILE A C 1
ATOM 4488 O O . ILE A 1 556 ? -17.734 0.591 24.560 1.00 98.00 556 ILE A O 1
ATOM 4492 N N . LEU A 1 557 ? -18.332 -0.139 26.600 1.00 98.19 557 LEU A N 1
ATOM 4493 C CA . LEU A 1 557 ? -17.177 0.315 27.370 1.00 98.19 557 LEU A CA 1
ATOM 4494 C C . LEU A 1 557 ? -16.395 -0.892 27.907 1.00 98.19 557 LEU A C 1
ATOM 4496 O O . LEU A 1 557 ? -16.704 -2.049 27.620 1.00 98.19 557 LEU A O 1
ATOM 4500 N N . GLY A 1 558 ? -15.395 -0.639 28.749 1.00 96.06 558 GLY A N 1
ATOM 4501 C CA . GLY A 1 558 ? -14.693 -1.704 29.451 1.00 96.06 558 GLY A CA 1
ATOM 4502 C C . GLY A 1 558 ? -13.479 -1.220 30.249 1.00 96.06 558 GLY A C 1
ATOM 4503 O O . GLY A 1 558 ? -13.382 -0.036 30.585 1.00 96.06 558 GLY A O 1
ATOM 4504 N N . PRO A 1 559 ? -12.554 -2.138 30.586 1.00 96.25 559 PRO A N 1
ATOM 4505 C CA . PRO A 1 559 ? -11.380 -1.883 31.423 1.00 96.25 559 PRO A CA 1
ATOM 4506 C C . PRO A 1 559 ? -10.260 -1.138 30.670 1.00 96.25 559 PRO A C 1
ATOM 4508 O O . PRO A 1 559 ? -9.138 -1.645 30.571 1.00 96.25 559 PRO A O 1
ATOM 4511 N N . ILE A 1 560 ? -10.561 0.050 30.137 1.00 95.56 560 ILE A N 1
ATOM 4512 C CA . ILE A 1 560 ? -9.602 0.891 29.410 1.00 95.56 560 ILE A CA 1
ATOM 4513 C C . ILE A 1 560 ? -8.341 1.138 30.254 1.00 95.56 560 ILE A C 1
ATOM 4515 O O . ILE A 1 560 ? -8.417 1.458 31.439 1.00 95.56 560 ILE A O 1
ATOM 4519 N N . GLY A 1 561 ? -7.165 0.927 29.659 1.00 93.06 561 GLY A N 1
ATOM 4520 C CA . GLY A 1 561 ? -5.871 1.134 30.319 1.00 93.06 561 GLY A CA 1
ATOM 4521 C C . GLY A 1 561 ? -5.474 0.098 31.384 1.00 93.06 561 GLY A C 1
ATOM 4522 O O . GLY A 1 561 ? -4.352 0.155 31.887 1.00 93.06 561 GLY A O 1
ATOM 4523 N N . CYS A 1 562 ? -6.322 -0.879 31.729 1.00 94.25 562 CYS A N 1
ATOM 4524 C CA . CYS A 1 562 ? -6.041 -1.886 32.773 1.00 94.25 562 CYS A CA 1
ATOM 4525 C C . CYS A 1 562 ? -5.289 -3.132 32.260 1.00 94.25 562 CYS A C 1
ATOM 4527 O O . CYS A 1 562 ? -5.369 -4.212 32.855 1.00 94.25 562 CYS A O 1
ATOM 4529 N N . GLY A 1 563 ? -4.638 -3.021 31.103 1.00 89.25 563 GLY A N 1
ATOM 4530 C CA . GLY A 1 563 ? -3.868 -4.080 30.450 1.00 89.25 563 GLY A CA 1
ATOM 4531 C C . GLY A 1 563 ? -2.393 -3.706 30.358 1.00 89.25 563 GLY A C 1
ATOM 4532 O O . GLY A 1 563 ? -1.683 -3.737 31.366 1.00 89.25 563 GLY A O 1
ATOM 4533 N N . ALA A 1 564 ? -1.948 -3.355 29.149 1.00 86.12 564 ALA A N 1
ATOM 4534 C CA . ALA A 1 564 ? -0.582 -2.907 28.877 1.00 86.12 564 ALA A CA 1
ATOM 4535 C C . ALA A 1 564 ? -0.196 -1.689 29.736 1.00 86.12 564 ALA A C 1
ATOM 4537 O O . ALA A 1 564 ? 0.826 -1.728 30.405 1.00 86.12 564 ALA A O 1
ATOM 4538 N N . PHE A 1 565 ? -1.091 -0.703 29.846 1.00 89.75 565 PHE A N 1
ATOM 4539 C CA . PHE A 1 565 ? -0.863 0.575 30.541 1.00 89.75 565 PHE A CA 1
ATOM 4540 C C . PHE A 1 565 ? -0.975 0.530 32.078 1.00 89.75 565 PHE A C 1
ATOM 4542 O O . PHE A 1 565 ? -0.890 1.560 32.739 1.00 89.75 565 PHE A O 1
ATOM 4549 N N . LYS A 1 566 ? -1.186 -0.655 32.670 1.00 91.56 566 LYS A N 1
ATOM 4550 C CA . LYS A 1 566 ? -1.143 -0.917 34.129 1.00 91.56 566 LYS A CA 1
ATOM 4551 C C . LYS A 1 566 ? -2.022 -0.032 35.029 1.00 91.56 566 LYS A C 1
ATOM 4553 O O . LYS A 1 566 ? -1.785 0.031 36.236 1.00 91.56 566 LYS A O 1
ATOM 4558 N N . ASN A 1 567 ? -3.089 0.576 34.507 1.00 93.75 567 ASN A N 1
ATOM 4559 C CA . ASN A 1 567 ? -4.060 1.284 35.347 1.00 93.75 567 ASN A CA 1
ATOM 4560 C C . ASN A 1 567 ? -4.763 0.309 36.299 1.00 93.75 567 ASN A C 1
ATOM 4562 O O . ASN A 1 567 ? -5.135 -0.804 35.913 1.00 93.75 567 ASN A O 1
ATOM 4566 N N . ARG A 1 568 ? -4.985 0.737 37.549 1.00 94.81 568 ARG A N 1
ATOM 4567 C CA . ARG A 1 568 ? -5.703 -0.071 38.545 1.00 94.81 568 ARG A CA 1
ATOM 4568 C C . ARG A 1 568 ? -7.168 -0.217 38.143 1.00 94.81 568 ARG A C 1
ATOM 4570 O O . ARG A 1 568 ? -7.874 0.777 37.977 1.00 94.81 568 ARG A O 1
ATOM 4577 N N . LEU A 1 569 ? -7.622 -1.460 38.027 1.00 96.00 569 LEU A N 1
ATOM 4578 C CA . LEU A 1 569 ? -8.965 -1.798 37.565 1.00 96.00 569 LEU A CA 1
ATOM 4579 C C . LEU A 1 569 ? -10.060 -1.210 38.458 1.00 96.00 569 LEU A C 1
ATOM 4581 O O . LEU A 1 569 ? -11.028 -0.648 37.954 1.00 96.00 569 LEU A O 1
ATOM 4585 N N . GLU A 1 570 ? -9.890 -1.299 39.774 1.00 95.88 570 GLU A N 1
ATOM 4586 C CA . GLU A 1 570 ? -10.828 -0.777 40.767 1.00 95.88 570 GLU A CA 1
ATOM 4587 C C . GLU A 1 570 ? -10.975 0.743 40.650 1.00 95.88 570 GLU A C 1
ATOM 4589 O O . GLU A 1 570 ? -12.079 1.271 40.772 1.00 95.88 570 GLU A O 1
ATOM 4594 N N . SER A 1 571 ? -9.874 1.447 40.366 1.00 94.94 571 SER A N 1
ATOM 4595 C CA . SER A 1 571 ? -9.890 2.896 40.154 1.00 94.94 571 SER A CA 1
ATOM 4596 C C . SER A 1 571 ? -10.685 3.260 38.902 1.00 94.94 571 S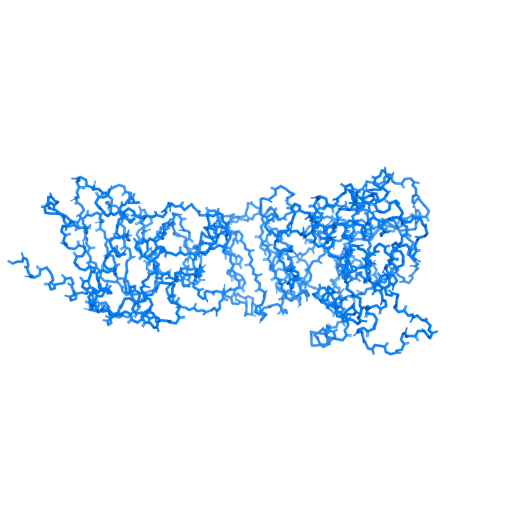ER A C 1
ATOM 4598 O O . SER A 1 571 ? -11.547 4.133 38.967 1.00 94.94 571 SER A O 1
ATOM 4600 N N . ILE A 1 572 ? -10.447 2.568 37.781 1.00 96.81 572 ILE A N 1
ATOM 4601 C CA . ILE A 1 572 ? -11.179 2.796 36.525 1.00 96.81 572 ILE A CA 1
ATOM 4602 C C . ILE A 1 572 ? -12.670 2.478 36.689 1.00 96.81 572 ILE A C 1
ATOM 4604 O O . ILE A 1 572 ? -13.511 3.286 36.300 1.00 96.81 572 ILE A O 1
ATOM 4608 N N . ALA A 1 573 ? -13.015 1.352 37.320 1.00 97.00 573 ALA A N 1
ATOM 4609 C CA . ALA A 1 573 ? -14.405 0.977 37.578 1.00 97.00 573 ALA A CA 1
ATOM 4610 C C . ALA A 1 573 ? -15.132 2.014 38.451 1.00 97.00 573 ALA A C 1
ATOM 4612 O O . ALA A 1 573 ? -16.249 2.421 38.129 1.00 97.00 573 ALA A O 1
ATOM 4613 N N . LYS A 1 574 ? -14.476 2.509 39.509 1.00 95.75 574 LYS A N 1
ATOM 4614 C CA . LYS A 1 574 ? -15.020 3.563 40.374 1.00 95.75 574 LYS A CA 1
ATOM 4615 C C . LYS A 1 574 ? -15.240 4.878 39.623 1.00 95.75 574 LYS A C 1
ATOM 4617 O O . LYS A 1 574 ? -16.264 5.523 39.825 1.00 95.75 574 LYS A O 1
ATOM 4622 N N . LEU A 1 575 ? -14.308 5.282 38.758 1.00 95.88 575 LEU A N 1
ATOM 4623 C CA . LEU A 1 575 ? -14.463 6.494 37.948 1.00 95.88 575 LEU A CA 1
ATOM 4624 C C . LEU A 1 575 ? -15.631 6.372 36.963 1.00 95.88 575 LEU A C 1
ATOM 4626 O O . LEU A 1 575 ? -16.406 7.316 36.821 1.00 95.88 575 LEU A O 1
ATOM 4630 N N . TRP A 1 576 ? -15.800 5.209 36.328 1.00 96.81 576 TRP A N 1
ATOM 4631 C CA . TRP A 1 576 ? -16.957 4.951 35.471 1.00 96.81 576 TRP A CA 1
ATOM 4632 C C . TRP A 1 576 ? -18.281 5.021 36.237 1.00 96.81 576 TRP A C 1
ATOM 4634 O O . TRP A 1 576 ? -19.207 5.680 35.764 1.00 96.81 576 TRP A O 1
ATOM 4644 N N . ALA A 1 577 ? -18.369 4.400 37.418 1.00 95.56 577 ALA A N 1
ATOM 4645 C CA . ALA A 1 577 ? -19.540 4.497 38.293 1.00 95.56 577 ALA A CA 1
ATOM 4646 C C . ALA A 1 577 ? -19.842 5.952 38.666 1.00 95.56 577 ALA A C 1
ATOM 4648 O O . ALA A 1 577 ? -20.974 6.414 38.508 1.00 95.56 577 ALA A O 1
ATOM 4649 N N . GLU A 1 578 ? -18.812 6.711 39.042 1.00 92.94 578 GLU A N 1
ATOM 4650 C CA . GLU A 1 578 ? -18.955 8.119 39.381 1.00 92.94 578 GLU A CA 1
ATOM 4651 C C . GLU A 1 578 ? -19.507 8.944 38.209 1.00 92.94 578 GLU A C 1
ATOM 4653 O O . GLU A 1 578 ? -20.432 9.731 38.399 1.00 92.94 578 GLU A O 1
ATOM 4658 N N . ILE A 1 579 ? -18.969 8.759 37.002 1.00 92.06 579 ILE A N 1
ATOM 4659 C CA . ILE A 1 579 ? -19.385 9.507 35.808 1.00 92.06 579 ILE A CA 1
ATOM 4660 C C . ILE A 1 579 ? -20.797 9.112 35.378 1.00 92.06 579 ILE A C 1
ATOM 4662 O O . ILE A 1 579 ? -21.613 9.983 35.096 1.00 92.06 579 ILE A O 1
ATOM 4666 N N . LEU A 1 580 ? -21.102 7.815 35.320 1.00 93.06 580 LEU A N 1
ATOM 4667 C CA . LEU A 1 580 ? -22.361 7.326 34.755 1.00 93.06 580 LEU A CA 1
ATOM 4668 C C . LEU A 1 580 ? -23.546 7.502 35.699 1.00 93.06 580 LEU A C 1
ATOM 4670 O O . LEU A 1 580 ? -24.654 7.802 35.243 1.00 93.06 580 LEU A O 1
ATOM 4674 N N . LEU A 1 581 ? -23.322 7.324 37.002 1.00 91.75 581 LEU A N 1
ATOM 4675 C CA . LEU A 1 581 ? -24.385 7.353 37.996 1.00 91.75 581 LEU A CA 1
ATOM 4676 C C . LEU A 1 581 ? -24.610 8.751 38.567 1.00 91.75 581 LEU A C 1
ATOM 4678 O O . LEU A 1 581 ? -25.665 8.974 39.148 1.00 91.75 581 LEU A O 1
ATOM 4682 N N . LYS A 1 582 ? -23.685 9.712 38.462 1.00 85.94 582 LYS A N 1
ATOM 4683 C CA . LYS A 1 582 ? -23.896 11.055 39.040 1.00 85.94 582 LYS A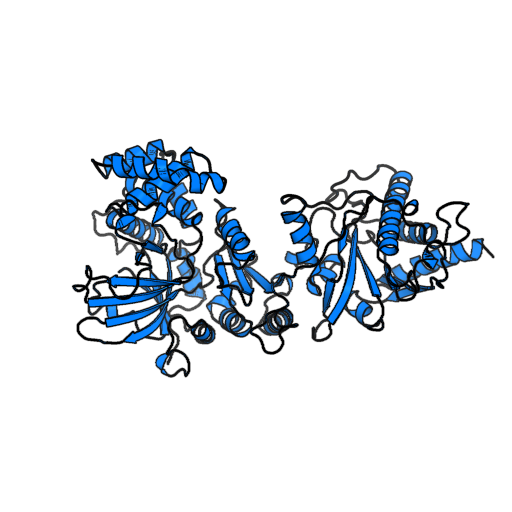 CA 1
ATOM 4684 C C . LYS A 1 582 ? -24.378 12.080 38.005 1.00 85.94 582 LYS A C 1
ATOM 4686 O O . LYS A 1 582 ? -24.065 11.976 36.817 1.00 85.94 582 LYS A O 1
ATOM 4691 N N . PRO A 1 583 ? -25.148 13.091 38.437 1.00 76.19 583 PRO A N 1
ATOM 4692 C CA . PRO A 1 583 ? -25.333 14.314 37.671 1.00 76.19 583 PRO A CA 1
ATOM 4693 C C . PRO A 1 583 ? -24.011 14.994 37.304 1.00 76.19 583 PRO A C 1
ATOM 4695 O O . PRO A 1 583 ? -23.046 14.946 38.063 1.00 76.19 583 PRO A O 1
ATOM 4698 N N . LEU A 1 584 ? -23.989 15.654 36.146 1.00 66.00 584 LEU A N 1
ATOM 4699 C CA . LEU A 1 584 ? -22.854 16.473 35.689 1.00 66.00 584 LEU A CA 1
ATOM 4700 C C . LEU A 1 584 ? -22.744 17.783 36.468 1.00 66.00 584 LEU A C 1
ATOM 4702 O O . LEU A 1 584 ? -21.645 18.240 36.767 1.00 66.00 584 LEU A O 1
ATOM 4706 N N . SER A 1 585 ? -23.895 18.378 36.768 1.00 66.38 585 SER A N 1
ATOM 4707 C CA . SER A 1 585 ? -24.044 19.568 37.590 1.00 66.38 585 SER A CA 1
ATOM 4708 C C . SER A 1 585 ? -25.217 19.362 38.553 1.00 66.38 585 SER A C 1
ATOM 4710 O O . SER A 1 585 ? -26.095 18.544 38.264 1.00 66.38 585 SER A O 1
ATOM 4712 N N . PRO A 1 586 ? -25.261 20.094 39.679 1.00 67.19 586 PRO A N 1
ATOM 4713 C CA . PRO A 1 586 ? -26.402 20.071 40.595 1.00 67.19 586 PRO A CA 1
ATOM 4714 C C . PRO A 1 586 ? -27.736 20.429 39.926 1.00 67.19 586 PRO A C 1
ATOM 4716 O O . PRO A 1 586 ? -28.779 19.963 40.368 1.00 67.19 586 PRO A O 1
ATOM 4719 N N . ASP A 1 587 ? -27.695 21.214 38.846 1.00 64.12 587 ASP A N 1
ATOM 4720 C CA . ASP A 1 587 ? -28.883 21.654 38.106 1.00 64.12 587 ASP A CA 1
ATOM 4721 C C . ASP A 1 587 ? -29.452 20.559 37.185 1.00 64.12 587 ASP A C 1
ATOM 4723 O O . ASP A 1 587 ? -30.613 20.608 36.775 1.00 64.12 587 ASP A O 1
ATOM 4727 N N . LEU A 1 588 ? -28.645 19.545 36.854 1.00 63.69 588 LEU A N 1
ATOM 4728 C CA . LEU A 1 588 ? -29.076 18.388 36.078 1.00 63.69 588 LEU A CA 1
ATOM 4729 C C . LEU A 1 588 ? -29.658 17.333 37.027 1.00 63.69 588 LEU A C 1
ATOM 4731 O O . LEU A 1 588 ? -28.937 16.525 37.597 1.00 63.69 588 LEU A O 1
ATOM 4735 N N . ASN A 1 589 ? -30.983 17.256 37.143 1.00 68.62 589 ASN A N 1
ATOM 4736 C CA . ASN A 1 589 ? -31.672 16.253 37.978 1.00 68.62 589 ASN A CA 1
ATOM 4737 C C . ASN A 1 589 ? -31.625 14.810 37.416 1.00 68.62 589 ASN A C 1
ATOM 4739 O O . ASN A 1 589 ? -32.513 14.001 37.676 1.00 68.62 589 ASN A O 1
ATOM 4743 N N . THR A 1 590 ? -30.620 14.464 36.606 1.00 75.88 590 THR A N 1
ATOM 4744 C CA . THR A 1 590 ? -30.523 13.166 35.929 1.00 75.88 590 THR A CA 1
ATOM 4745 C C . THR A 1 590 ? -29.078 12.690 35.782 1.00 75.88 590 THR A C 1
ATOM 4747 O O . THR A 1 590 ? -28.137 13.468 35.613 1.00 75.88 590 THR A O 1
ATOM 4750 N N . GLN A 1 591 ? -28.902 11.373 35.853 1.00 86.81 591 GLN A N 1
ATOM 4751 C CA . GLN A 1 591 ? -27.614 10.691 35.732 1.00 86.81 591 GLN A CA 1
ATOM 4752 C C . GLN A 1 591 ? -27.146 10.632 34.269 1.00 86.81 591 GLN A C 1
ATOM 4754 O O . GLN A 1 591 ? -27.953 10.724 33.339 1.00 86.81 591 GLN A O 1
ATOM 4759 N N . GLN A 1 592 ? -25.843 10.452 34.035 1.00 86.19 592 GLN A N 1
ATOM 4760 C CA . GLN A 1 592 ? -25.292 10.399 32.669 1.00 86.19 592 GLN A CA 1
ATOM 4761 C C . GLN A 1 592 ? -25.712 9.163 31.892 1.00 86.19 592 GLN A C 1
ATOM 4763 O O . GLN A 1 592 ? -25.912 9.251 30.682 1.00 86.19 592 GLN A O 1
ATOM 4768 N N . ARG A 1 593 ? -25.927 8.037 32.581 1.00 90.19 593 ARG A N 1
ATOM 4769 C CA . ARG A 1 593 ? -26.375 6.794 31.944 1.00 90.19 593 ARG A CA 1
ATOM 4770 C C . ARG A 1 593 ? -27.675 6.940 31.149 1.00 90.19 593 ARG A C 1
ATOM 4772 O O . ARG A 1 593 ? -27.867 6.221 30.182 1.00 90.19 593 ARG A O 1
ATOM 4779 N N . HIS A 1 594 ? -28.544 7.883 31.521 1.00 89.44 594 HIS A N 1
ATOM 4780 C CA . HIS A 1 594 ? -29.838 8.102 30.866 1.00 89.44 594 HIS A CA 1
ATOM 4781 C C . HIS A 1 594 ? -29.726 8.757 29.481 1.00 89.44 594 HIS A C 1
ATOM 4783 O O . HIS A 1 594 ? -30.738 8.942 28.810 1.00 89.44 594 HIS A O 1
ATOM 4789 N N . ALA A 1 595 ? -28.516 9.097 29.035 1.00 86.62 595 ALA A N 1
ATOM 4790 C CA . ALA A 1 595 ? -28.270 9.474 27.647 1.00 86.62 595 ALA A CA 1
ATOM 4791 C C . ALA A 1 595 ? -28.196 8.266 26.695 1.00 86.62 595 ALA A C 1
ATOM 4793 O O . ALA A 1 595 ? -28.141 8.457 25.490 1.00 86.62 595 ALA A O 1
ATOM 4794 N N . PHE A 1 596 ? -28.211 7.037 27.217 1.00 91.44 596 PHE A N 1
ATOM 4795 C CA . PHE A 1 596 ? -28.135 5.811 26.426 1.00 91.44 596 PHE A CA 1
ATOM 4796 C C . PHE A 1 596 ? -29.219 4.833 26.870 1.00 91.44 596 PHE A C 1
ATOM 4798 O O . PHE A 1 596 ? -29.627 4.826 28.036 1.00 91.44 596 PHE A O 1
ATOM 4805 N N . GLN A 1 597 ? -29.664 3.965 25.970 1.00 92.25 597 GLN A N 1
ATOM 4806 C CA . GLN A 1 597 ? -30.596 2.901 26.323 1.00 92.25 597 GLN A CA 1
ATOM 4807 C C . GLN A 1 597 ? -29.888 1.767 27.074 1.00 92.25 597 GLN A C 1
ATOM 4809 O O . GLN A 1 597 ? -30.347 1.355 28.148 1.00 92.25 597 GLN A O 1
ATOM 4814 N N . HIS A 1 598 ? -28.748 1.313 26.545 1.00 95.12 598 HIS A N 1
ATOM 4815 C CA . HIS A 1 598 ? -27.931 0.250 27.126 1.00 95.12 598 HIS A CA 1
ATOM 4816 C C . HIS A 1 598 ? -26.452 0.646 27.182 1.00 95.12 598 HIS A C 1
ATOM 4818 O O . HIS A 1 598 ? -25.911 1.216 26.236 1.00 95.12 598 HIS A O 1
ATOM 4824 N N . ILE A 1 599 ? -25.790 0.299 28.284 1.00 97.50 599 ILE A N 1
ATOM 4825 C CA . ILE A 1 599 ? -24.352 0.476 28.490 1.00 97.50 599 ILE A CA 1
ATOM 4826 C C . ILE A 1 599 ? -23.768 -0.870 28.901 1.00 97.50 599 ILE A C 1
ATOM 4828 O O . ILE A 1 599 ? -24.132 -1.423 29.941 1.00 97.50 599 ILE A O 1
ATOM 4832 N N . TRP A 1 600 ? -22.865 -1.408 28.091 1.00 97.50 600 TRP A N 1
ATOM 4833 C CA . TRP A 1 600 ? -22.223 -2.693 28.341 1.00 97.50 600 TRP A CA 1
ATOM 4834 C C . TRP A 1 600 ? -20.760 -2.503 28.715 1.00 97.50 600 TRP A C 1
ATOM 4836 O O . TRP A 1 600 ? -20.001 -1.901 27.966 1.00 97.50 600 TRP A O 1
ATOM 4846 N N . PHE A 1 601 ? -20.345 -3.064 29.848 1.00 97.81 601 PHE A N 1
ATOM 4847 C CA . PHE A 1 601 ? -18.935 -3.210 30.200 1.00 97.81 601 PHE A CA 1
ATOM 4848 C C . PHE A 1 601 ? -18.443 -4.572 29.719 1.00 97.81 601 PHE A C 1
ATOM 4850 O O . PHE A 1 601 ? -18.819 -5.610 30.270 1.00 97.81 601 PHE A O 1
ATOM 4857 N N . LEU A 1 602 ? -17.622 -4.559 28.669 1.00 97.12 602 LEU A N 1
ATOM 4858 C CA . LEU A 1 602 ? -17.118 -5.749 27.994 1.00 97.12 602 LEU A CA 1
ATOM 4859 C C . LEU A 1 602 ? -15.725 -6.143 28.500 1.00 97.12 602 LEU A C 1
ATOM 4861 O O . LEU A 1 602 ? -14.835 -5.308 28.668 1.00 97.12 602 LEU A O 1
ATOM 4865 N N . SER A 1 603 ? -15.513 -7.441 28.712 1.00 94.75 603 SER A N 1
ATOM 4866 C CA . SER A 1 603 ? -14.198 -8.016 29.016 1.00 94.75 603 SER A CA 1
ATOM 4867 C C . SER A 1 603 ? -14.163 -9.504 28.671 1.00 94.75 603 SER A C 1
ATOM 4869 O O . SER A 1 603 ? -15.149 -10.214 28.847 1.00 94.75 603 SER A O 1
ATOM 4871 N N . GLY A 1 604 ? -12.999 -10.015 28.261 1.00 90.44 604 GLY A N 1
ATOM 4872 C CA . GLY A 1 604 ? -12.801 -11.457 28.064 1.00 90.44 604 GLY A CA 1
ATOM 4873 C C . GLY A 1 604 ? -12.784 -12.265 29.371 1.00 90.44 604 GLY A C 1
ATOM 4874 O O . GLY A 1 604 ? -12.966 -13.480 29.356 1.00 90.44 604 GLY A O 1
ATOM 4875 N N . THR A 1 605 ? -12.579 -11.605 30.515 1.00 91.19 605 THR A N 1
ATOM 4876 C CA . THR A 1 605 ? -12.429 -12.261 31.824 1.00 91.19 605 THR A CA 1
ATOM 4877 C C . THR A 1 605 ? -13.497 -11.815 32.818 1.00 91.19 605 THR A C 1
ATOM 4879 O O . THR A 1 605 ? -13.584 -10.617 33.118 1.00 91.19 605 THR A O 1
ATOM 4882 N N . ASP A 1 606 ? -14.191 -12.775 33.432 1.00 92.44 606 ASP A N 1
ATOM 4883 C CA . ASP A 1 606 ? -15.204 -12.534 34.473 1.00 92.44 606 ASP A CA 1
ATOM 4884 C C . ASP A 1 606 ? -14.661 -11.846 35.718 1.00 92.44 606 ASP A C 1
ATOM 4886 O O . ASP A 1 606 ? -15.365 -11.082 36.372 1.00 92.44 606 ASP A O 1
ATOM 4890 N N . GLN A 1 607 ? -13.393 -12.086 36.064 1.00 93.25 607 GLN A N 1
ATOM 4891 C CA . GLN A 1 607 ? -12.775 -11.422 37.210 1.00 93.25 607 GLN A CA 1
ATOM 4892 C C . GLN A 1 607 ? -12.831 -9.899 37.067 1.00 93.25 607 GLN A C 1
ATOM 4894 O O . GLN A 1 607 ? -13.129 -9.215 38.043 1.00 93.25 607 GLN A O 1
ATOM 4899 N N . LYS A 1 608 ? -12.580 -9.377 35.858 1.00 94.25 608 LYS A N 1
ATOM 4900 C CA . LYS A 1 608 ? -12.660 -7.936 35.611 1.00 94.25 608 LYS A CA 1
ATOM 4901 C C . LYS A 1 608 ? -14.100 -7.438 35.693 1.00 94.25 608 LYS A C 1
ATOM 4903 O O . LYS A 1 608 ? -14.343 -6.399 36.295 1.00 94.25 608 LYS A O 1
ATOM 4908 N N . LEU A 1 609 ? -15.045 -8.201 35.143 1.00 95.44 609 LEU A N 1
ATOM 4909 C CA . LEU A 1 609 ? -16.468 -7.855 35.146 1.00 95.44 609 LEU A CA 1
ATOM 4910 C C . LEU A 1 609 ? -17.033 -7.743 36.565 1.00 95.44 609 LEU A C 1
ATOM 4912 O O . LEU A 1 609 ? -17.681 -6.750 36.875 1.00 95.44 609 LEU A O 1
ATOM 4916 N N . ARG A 1 610 ? -16.674 -8.666 37.465 1.00 95.75 610 ARG A N 1
ATOM 4917 C CA . ARG A 1 610 ? -17.090 -8.606 38.878 1.00 95.75 610 ARG A CA 1
ATOM 4918 C C . ARG A 1 610 ? -16.639 -7.339 39.605 1.00 95.75 610 ARG A C 1
ATOM 4920 O O . ARG A 1 610 ? -17.287 -6.919 40.559 1.00 95.75 610 ARG A O 1
ATOM 4927 N N . VAL A 1 611 ? -15.521 -6.734 39.199 1.00 96.56 611 VAL A N 1
ATOM 4928 C CA . VAL A 1 611 ? -15.067 -5.456 39.774 1.00 96.56 611 VAL A CA 1
ATOM 4929 C C . VAL A 1 611 ? -15.960 -4.307 39.308 1.00 96.56 611 VAL A C 1
ATOM 4931 O O . VAL A 1 611 ? -16.312 -3.456 40.120 1.00 96.56 611 VAL A O 1
ATOM 4934 N N . PHE A 1 612 ? -16.377 -4.314 38.040 1.00 95.81 612 PHE A N 1
ATOM 4935 C CA . PHE A 1 612 ? -17.355 -3.353 37.530 1.00 95.81 612 PHE A CA 1
ATOM 4936 C C . PHE A 1 612 ? -18.724 -3.522 38.191 1.00 95.81 612 PHE A C 1
ATOM 4938 O O . PHE A 1 612 ? -19.263 -2.531 38.667 1.00 95.81 612 PHE A O 1
ATOM 4945 N N . GLU A 1 613 ? -19.246 -4.748 38.301 1.00 94.81 613 GLU A N 1
ATOM 4946 C CA . GLU A 1 613 ? -20.523 -5.033 38.988 1.00 94.81 613 GLU A CA 1
ATOM 4947 C C . GLU A 1 613 ? -20.537 -4.438 40.396 1.00 94.81 613 GLU A C 1
ATOM 4949 O O . GLU A 1 613 ? -21.374 -3.597 40.709 1.00 94.81 613 GLU A O 1
ATOM 4954 N N . ARG A 1 614 ? -19.518 -4.761 41.204 1.00 94.31 614 ARG A N 1
ATOM 4955 C CA . ARG A 1 614 ? -19.381 -4.219 42.562 1.00 94.31 614 ARG A CA 1
ATOM 4956 C C . ARG A 1 614 ? -19.307 -2.696 42.591 1.00 94.31 614 ARG A C 1
ATOM 4958 O O . ARG A 1 614 ? -19.853 -2.090 43.505 1.00 94.31 614 ARG A O 1
ATOM 4965 N N . ALA A 1 615 ? -18.608 -2.073 41.642 1.00 93.62 615 ALA A N 1
ATOM 4966 C CA . ALA A 1 615 ? -18.492 -0.619 41.597 1.00 93.62 615 ALA A CA 1
ATOM 4967 C C . ALA A 1 615 ? -19.844 0.056 41.315 1.00 93.62 615 ALA A C 1
ATOM 4969 O O . ALA A 1 615 ? -20.133 1.086 41.918 1.00 93.62 615 ALA A O 1
ATOM 4970 N N . PHE A 1 616 ? -20.676 -0.527 40.446 1.00 91.25 616 PHE A N 1
ATOM 4971 C CA . PHE A 1 616 ? -22.013 0.000 40.166 1.00 91.25 616 PHE A CA 1
ATOM 4972 C C . PHE A 1 616 ? -23.014 -0.303 41.287 1.00 91.25 616 PHE A C 1
ATOM 4974 O O . PHE A 1 616 ? -23.819 0.572 41.595 1.00 91.25 616 PHE A O 1
ATOM 4981 N N . ASP A 1 617 ? -22.934 -1.467 41.939 1.00 85.62 617 ASP A N 1
ATOM 4982 C CA . ASP A 1 617 ? -23.816 -1.826 43.061 1.00 85.62 617 ASP A CA 1
ATOM 4983 C C . ASP A 1 617 ? -23.552 -0.954 44.302 1.00 85.62 617 ASP A C 1
ATOM 4985 O O . ASP A 1 617 ? -24.479 -0.385 44.874 1.00 85.62 617 ASP A O 1
ATOM 4989 N N . LEU A 1 618 ? -22.280 -0.759 44.680 1.00 65.69 618 LEU A N 1
ATOM 4990 C CA . LEU A 1 618 ? -21.903 0.040 45.858 1.00 65.69 618 LEU A CA 1
ATOM 4991 C C . LEU A 1 618 ? -22.344 1.511 45.765 1.00 65.69 618 LEU A C 1
ATOM 4993 O O . LEU A 1 618 ? -22.631 2.131 46.787 1.00 65.69 618 LEU A O 1
ATOM 4997 N N . ASP A 1 619 ? -22.379 2.087 44.562 1.00 63.03 619 ASP A N 1
ATOM 4998 C CA . ASP A 1 619 ? -22.815 3.474 44.335 1.00 63.03 619 ASP A CA 1
ATOM 4999 C C . ASP A 1 619 ? -24.354 3.592 44.222 1.00 63.03 619 ASP A C 1
ATOM 5001 O O . ASP A 1 619 ? -24.900 4.688 44.386 1.00 63.03 619 ASP A O 1
ATOM 5005 N N . ILE A 1 620 ? -25.059 2.485 43.937 1.00 58.44 620 ILE A N 1
ATOM 5006 C CA . ILE A 1 620 ? -26.529 2.400 43.971 1.00 58.44 620 ILE A CA 1
ATOM 5007 C C . ILE A 1 620 ? -27.014 2.276 45.422 1.00 58.44 620 ILE A C 1
ATOM 5009 O O . ILE A 1 620 ? -27.927 3.005 45.808 1.00 58.44 620 ILE A O 1
ATOM 5013 N N . ASP A 1 621 ? -26.367 1.438 46.237 1.00 50.09 621 ASP A N 1
ATOM 5014 C CA . ASP A 1 621 ? -26.731 1.223 47.646 1.00 50.09 621 ASP A CA 1
ATOM 5015 C C . ASP A 1 621 ? -26.492 2.454 48.533 1.00 50.09 621 ASP A C 1
ATOM 5017 O O . ASP A 1 621 ? -27.207 2.657 49.505 1.00 50.09 621 ASP A O 1
ATOM 5021 N N . GLN A 1 622 ? -25.548 3.338 48.188 1.00 50.03 622 GLN A N 1
ATOM 5022 C CA . GLN A 1 622 ? -25.366 4.622 48.889 1.00 50.03 622 GLN A CA 1
ATOM 5023 C C . GLN A 1 622 ? -26.503 5.638 48.640 1.00 50.03 622 GLN A C 1
ATOM 5025 O O . GLN A 1 622 ? -26.424 6.770 49.124 1.00 50.03 622 GLN A O 1
ATOM 5030 N N . ARG A 1 623 ? -27.529 5.280 47.854 1.00 48.59 623 ARG A N 1
ATOM 5031 C CA . ARG A 1 623 ? -28.627 6.172 47.434 1.00 48.59 623 ARG A CA 1
ATOM 5032 C C . ARG A 1 623 ? -30.027 5.658 47.766 1.00 48.59 623 ARG A C 1
ATOM 5034 O O . ARG A 1 623 ? -30.983 6.400 47.526 1.00 48.59 623 ARG A O 1
ATOM 5041 N N . LEU A 1 624 ? -30.142 4.420 48.246 1.00 40.44 624 LEU A N 1
ATOM 5042 C CA . LEU A 1 624 ? -31.332 3.916 48.936 1.00 40.44 624 LEU A CA 1
ATOM 5043 C C . LEU A 1 624 ? -31.244 4.319 50.409 1.00 40.44 624 LEU A C 1
ATOM 5045 O O . LEU A 1 624 ? -32.310 4.657 50.970 1.00 40.44 624 LEU A O 1
#